Protein AF-F0XZ19-F1 (afdb_monomer_lite)

Sequence (431 aa):
MLSTTTALPTETSWGDTLKSYQAERGLASWDKLGEAHPPKDHRVTHYEKRSKFNPLLQRHYDPRRERSARNSAAEADGAKLAAALDKQPPFDIVTHEFRSGKTPAERAPSNKPPDSRTSWNIINHKAKDPRAPPRKSVVDARAESGLLPASWKRREFDIVSNKYISDHKGRTLRDRTEAKHSAQKLFWETHDFDPLLGRYYDAGKEADFAKQRAVLSSIAGQGSVARLPPAVQYCEGAAYDIVSHAVKDQAKLEVASGVGNRAIASKKGPSVEAELRDRSVKRDDRDKSRALARFAKTVDFCEREGGRHHGYDVLTHESHVGRLARPMATMRIKKPDGPWQQLSKSAAVVTADLGGRPLPATKRSATAKAAPRDLSGAQVPAPPTAPASSRTGNVPMRSKPSGRGVPAPTGAAAPAPRPSVPALKLPTSPA

pLDDT: mean 71.33, std 19.04, range [31.81, 97.31]

Organism: Aureococcus anophagefferens (NCBI:txid44056)

Secondary structure (DSSP, 8-state):
-----------SSHHHHHHHHHHHHHS-TTGGGT---PPP-----HHHHHTTEETTTTEESSHHHHHHHHHHHHHHHHHHHHHHHHHS-SB-TTT-PBPTT---------SSPP--SSSB-TTT--BSSTTSPP---HHHHHHHTT-SPPPGGG-SEETTTTEESS-HHHHHHHHHHHHHHHHHHHHHHH--EETTTTEESSHHHHHHHHHHHHHHHHHTTHHHHHHS-HHHHTSHHHHB-TTT--BS-HHHHHHHHHHHTHHHHH-SHHHHHHHHHHHHHHHHHHHHHHHHHHHHTSHHHHHHHTTTTSSB-TTT--BSSSTTPPPPPPPSSPPPPPHHHHHHHHHHHHHHTTS--PPP---------PPPPP-----PPPPPPPPP----------------PPPP-S--PPPPPPP-PPP--PPPPP-

Structure (mmCIF, N/CA/C/O backbone):
data_AF-F0XZ19-F1
#
_entry.id   AF-F0XZ19-F1
#
loop_
_atom_site.group_PDB
_atom_site.id
_atom_site.type_symbol
_atom_site.label_atom_id
_atom_site.label_alt_id
_atom_site.label_comp_id
_atom_site.label_asym_id
_atom_site.label_entity_id
_atom_site.label_seq_id
_atom_site.pdbx_PDB_ins_code
_atom_site.Cartn_x
_atom_site.Cartn_y
_atom_site.Cartn_z
_atom_site.occupancy
_atom_site.B_iso_or_equiv
_atom_site.auth_seq_id
_atom_site.auth_comp_id
_atom_site.auth_asym_id
_atom_site.auth_atom_id
_atom_site.pdbx_PDB_model_num
ATOM 1 N N . MET A 1 1 ? 13.065 25.518 48.089 1.00 37.09 1 MET A N 1
ATOM 2 C CA . MET A 1 1 ? 12.969 25.602 49.557 1.00 37.09 1 MET A CA 1
ATOM 3 C C . MET A 1 1 ? 11.500 25.464 49.898 1.00 37.09 1 MET A C 1
ATOM 5 O O . MET A 1 1 ? 10.728 26.330 49.518 1.00 37.09 1 MET A O 1
ATOM 9 N N . LEU A 1 2 ? 11.100 24.315 50.442 1.00 32.97 2 LEU A N 1
ATOM 10 C CA . LEU A 1 2 ? 9.721 24.066 50.854 1.00 32.97 2 LEU A CA 1
ATOM 11 C C . LEU A 1 2 ? 9.541 24.734 52.216 1.00 32.97 2 LEU A C 1
ATOM 13 O O . LEU A 1 2 ? 10.031 24.217 53.216 1.00 32.97 2 LEU A O 1
ATOM 17 N N . SER A 1 3 ? 8.899 25.899 52.243 1.00 36.09 3 SER A N 1
ATOM 18 C CA . SER A 1 3 ? 8.425 26.496 53.489 1.00 36.09 3 SER A CA 1
ATOM 19 C C . SER A 1 3 ? 7.251 25.662 53.990 1.00 36.09 3 SER A C 1
ATOM 21 O O . SER A 1 3 ? 6.096 25.942 53.687 1.00 36.09 3 SER A O 1
ATOM 23 N N . THR A 1 4 ? 7.537 24.590 54.724 1.00 39.62 4 THR A N 1
ATOM 24 C CA . THR A 1 4 ? 6.553 23.963 55.606 1.00 39.62 4 THR A CA 1
ATOM 25 C C . THR A 1 4 ? 6.346 24.904 56.783 1.00 39.62 4 THR A C 1
ATOM 27 O O . THR A 1 4 ? 6.995 24.777 57.820 1.00 39.62 4 THR A O 1
ATOM 30 N N . THR A 1 5 ? 5.483 25.900 56.596 1.00 44.53 5 THR A N 1
ATOM 31 C CA . THR A 1 5 ? 4.942 26.695 57.695 1.00 44.53 5 THR A CA 1
ATOM 32 C C . THR A 1 5 ? 3.984 25.795 58.464 1.00 44.53 5 THR A C 1
ATOM 34 O O . THR A 1 5 ? 2.778 25.802 58.243 1.00 44.53 5 THR A O 1
ATOM 37 N N . THR A 1 6 ? 4.526 24.979 59.363 1.00 48.53 6 THR A N 1
ATOM 38 C CA . THR A 1 6 ? 3.762 24.400 60.467 1.00 48.53 6 THR A CA 1
ATOM 39 C C . THR A 1 6 ? 3.541 25.538 61.464 1.00 48.53 6 THR A C 1
ATOM 41 O O . THR A 1 6 ? 4.254 25.660 62.457 1.00 48.53 6 THR A O 1
ATOM 44 N N . ALA A 1 7 ? 2.636 26.462 61.130 1.00 48.72 7 ALA A N 1
ATOM 45 C CA . ALA A 1 7 ? 2.199 27.478 62.074 1.00 48.72 7 ALA A CA 1
ATOM 46 C C . ALA A 1 7 ? 1.530 26.758 63.250 1.00 48.72 7 ALA A C 1
ATOM 48 O O . ALA A 1 7 ? 0.652 25.917 63.058 1.00 48.72 7 ALA A O 1
ATOM 49 N N . LEU A 1 8 ? 1.989 27.056 64.465 1.00 51.00 8 LEU A N 1
ATOM 50 C CA . LEU A 1 8 ? 1.303 26.662 65.692 1.00 51.00 8 LEU A CA 1
ATOM 51 C C . LEU A 1 8 ? -0.153 27.158 65.614 1.00 51.00 8 LEU A C 1
ATOM 53 O O . LEU A 1 8 ? -0.362 28.288 65.166 1.00 51.00 8 LEU A O 1
ATOM 57 N N . PRO A 1 9 ? -1.152 26.353 66.018 1.00 54.06 9 PRO A N 1
ATOM 58 C CA . PRO A 1 9 ? -2.547 26.753 65.913 1.00 54.06 9 PRO A CA 1
ATOM 59 C C . PRO A 1 9 ? -2.789 27.966 66.816 1.00 54.06 9 PRO A C 1
ATOM 61 O O . PRO A 1 9 ? -2.751 27.862 68.039 1.00 54.06 9 PRO A O 1
ATOM 64 N N . THR A 1 10 ? -3.030 29.127 66.210 1.00 59.84 10 THR A N 1
ATOM 65 C CA . THR A 1 10 ? -3.433 30.367 66.895 1.00 59.84 10 THR A CA 1
ATOM 66 C C . THR A 1 10 ? -4.918 30.369 67.270 1.00 59.84 10 THR A C 1
ATOM 68 O O . THR A 1 10 ? -5.455 31.400 67.667 1.00 59.84 10 THR A O 1
ATOM 71 N N . GLU A 1 11 ? -5.608 29.241 67.100 1.00 63.62 11 GLU A N 1
ATOM 72 C CA . GLU A 1 11 ? -7.050 29.133 67.291 1.00 63.62 11 GLU A CA 1
ATOM 73 C C . GLU A 1 11 ? -7.375 28.804 68.752 1.00 63.62 11 GLU A C 1
ATOM 75 O O . GLU A 1 11 ? -6.858 27.856 69.342 1.00 63.62 11 GLU A O 1
ATOM 80 N N . THR A 1 12 ? -8.228 29.632 69.348 1.00 71.12 12 THR A N 1
ATOM 81 C CA . THR A 1 12 ? -8.532 29.664 70.784 1.00 71.12 12 THR A CA 1
ATOM 82 C C . THR A 1 12 ? -9.442 28.531 71.258 1.00 71.12 12 THR A C 1
ATOM 84 O O . THR A 1 12 ? -9.560 28.323 72.465 1.00 71.12 12 THR A O 1
ATOM 87 N N . SER A 1 13 ? -10.075 27.773 70.355 1.00 82.56 13 SER A N 1
ATOM 88 C CA . SER A 1 13 ? -10.943 26.652 70.718 1.00 82.56 13 SER A CA 1
ATOM 89 C C . SER A 1 13 ? -10.781 25.449 69.790 1.00 82.56 13 SER A C 1
ATOM 91 O O . SER A 1 13 ? -10.567 25.577 68.587 1.00 82.56 13 SER A O 1
ATOM 93 N N . TRP A 1 14 ? -10.962 24.250 70.349 1.00 76.06 14 TRP A N 1
ATOM 94 C CA . TRP A 1 14 ? -10.952 22.997 69.585 1.00 76.06 14 TRP A CA 1
ATOM 95 C C . TRP A 1 14 ? -12.105 22.903 68.565 1.00 76.06 14 TRP A C 1
ATOM 97 O O . TRP A 1 14 ? -12.048 22.151 67.595 1.00 76.06 14 TRP A O 1
ATOM 107 N N . GLY A 1 15 ? -13.173 23.679 68.771 1.00 83.69 15 GLY A N 1
ATOM 108 C CA . GLY A 1 15 ? -14.264 23.778 67.805 1.00 83.69 15 GLY A CA 1
ATOM 109 C C . GLY A 1 15 ? -13.855 24.527 66.539 1.00 83.69 15 GLY A C 1
ATOM 110 O O . GLY A 1 15 ? -14.325 24.189 65.453 1.00 83.69 15 GLY A O 1
ATOM 111 N N . ASP A 1 16 ? -12.964 25.509 66.661 1.00 79.81 16 ASP A N 1
ATOM 112 C CA . ASP A 1 16 ? -12.478 26.278 65.517 1.00 79.81 16 ASP A CA 1
ATOM 113 C C . ASP A 1 16 ? -11.428 25.492 64.734 1.00 79.81 16 ASP A C 1
ATOM 115 O O . ASP A 1 16 ? -11.520 25.449 63.507 1.00 79.81 16 ASP A O 1
ATOM 119 N N . THR A 1 17 ? -10.592 24.705 65.424 1.00 77.69 17 THR A N 1
ATOM 120 C CA . THR A 1 17 ? -9.630 23.806 64.763 1.00 77.69 17 THR A CA 1
ATOM 121 C C . THR A 1 17 ? -10.309 22.728 63.921 1.00 77.69 17 THR A C 1
ATOM 123 O O . THR A 1 17 ? -9.812 22.347 62.863 1.00 77.69 17 THR A O 1
ATOM 126 N N . LEU A 1 18 ? -11.483 22.240 64.334 1.00 82.00 18 LEU A N 1
ATOM 127 C CA . LEU A 1 18 ? -12.272 21.320 63.512 1.00 82.00 18 LEU A CA 1
ATOM 128 C C . LEU A 1 18 ? -12.896 22.002 62.291 1.00 82.00 18 LEU A C 1
ATOM 130 O O . LEU A 1 18 ? -12.965 21.388 61.224 1.00 82.00 18 LEU A O 1
ATOM 134 N N . LYS A 1 19 ? -13.349 23.253 62.425 1.00 81.38 19 LYS A N 1
ATOM 135 C CA . LYS A 1 19 ? -13.932 24.011 61.308 1.00 81.38 19 LYS A CA 1
ATOM 136 C C . LYS A 1 19 ? -12.874 24.381 60.274 1.00 81.38 19 LYS A C 1
ATOM 138 O O . LYS A 1 19 ? -13.136 24.215 59.083 1.00 81.38 19 LYS A O 1
ATOM 143 N N . SER A 1 20 ? -11.690 24.816 60.705 1.00 78.31 20 SER A N 1
ATOM 144 C CA . SER A 1 20 ? -10.555 25.088 59.817 1.00 78.31 20 SER A CA 1
ATOM 145 C C . SER A 1 20 ? -10.093 23.805 59.125 1.00 78.31 20 SER A C 1
ATOM 147 O O . SER A 1 20 ? -9.991 23.778 57.899 1.00 78.31 20 SER A O 1
ATOM 149 N N . TYR A 1 21 ? -9.997 22.688 59.853 1.00 77.56 21 TYR A N 1
ATOM 150 C CA . TYR A 1 21 ? -9.690 21.380 59.266 1.00 77.56 21 TYR A CA 1
ATOM 151 C C . TYR A 1 21 ? -10.727 20.922 58.222 1.00 77.56 21 TYR A C 1
ATOM 153 O O . TYR A 1 21 ? -10.384 20.362 57.175 1.00 77.56 21 TYR A O 1
ATOM 161 N N . GLN A 1 22 ? -12.016 21.164 58.475 1.00 81.06 22 GLN A N 1
ATOM 162 C CA . GLN A 1 22 ? -13.086 20.819 57.539 1.00 81.06 22 GLN A CA 1
ATOM 163 C C . GLN A 1 22 ? -13.081 21.733 56.301 1.00 81.06 22 GLN A C 1
ATOM 165 O O . GLN A 1 22 ? -13.283 21.244 55.186 1.00 81.06 22 GLN A O 1
ATOM 170 N N . ALA A 1 23 ? -12.774 23.023 56.473 1.00 77.31 23 ALA A N 1
ATOM 171 C CA . ALA A 1 23 ? -12.596 23.980 55.383 1.00 77.31 23 ALA A CA 1
ATOM 172 C C . ALA A 1 23 ? -11.376 23.635 54.506 1.00 77.31 23 ALA A C 1
ATOM 174 O O . ALA A 1 23 ? -11.486 23.597 53.279 1.00 77.31 23 ALA A O 1
ATOM 175 N N . GLU A 1 24 ? -10.246 23.258 55.109 1.00 74.25 24 GLU A N 1
ATOM 176 C CA . GLU A 1 24 ? -9.041 22.809 54.399 1.00 74.25 24 GLU A CA 1
ATOM 177 C C . GLU A 1 24 ? -9.264 21.523 53.591 1.00 74.25 24 GLU A C 1
ATOM 179 O O . GLU A 1 24 ? -8.649 21.312 52.537 1.00 74.25 24 GLU A O 1
ATOM 184 N N . ARG A 1 25 ? -10.162 20.642 54.046 1.00 76.88 25 ARG A N 1
ATOM 185 C CA . ARG A 1 25 ? -10.558 19.448 53.285 1.00 76.88 25 ARG A CA 1
ATOM 186 C C . ARG A 1 25 ? -11.463 19.761 52.094 1.00 76.88 25 ARG A C 1
ATOM 188 O O . ARG A 1 25 ? -11.447 18.987 51.139 1.00 76.88 25 ARG A O 1
ATOM 195 N 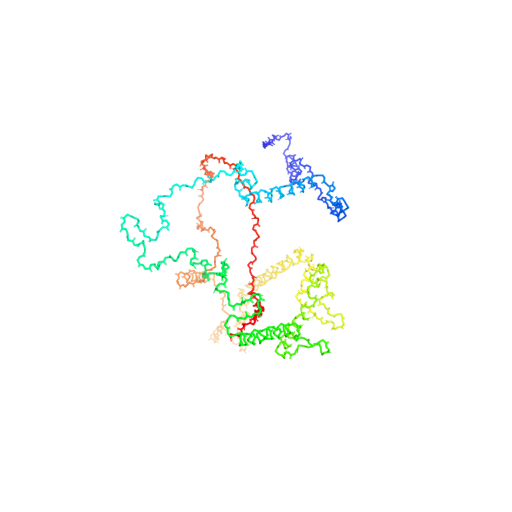N . GLY A 1 26 ? -12.221 20.857 52.146 1.00 71.81 26 GLY A N 1
ATOM 196 C CA . GLY A 1 26 ? -13.119 21.296 51.074 1.00 71.81 26 GLY A CA 1
ATOM 197 C C . GLY A 1 26 ? -12.427 22.032 49.922 1.00 71.81 26 GLY A C 1
ATOM 198 O O . GLY A 1 26 ? -12.965 22.066 48.817 1.00 71.81 26 GLY A O 1
ATOM 199 N N . LEU A 1 27 ? -11.233 22.589 50.148 1.00 70.06 27 LEU A N 1
ATOM 200 C CA . LEU A 1 27 ? -10.476 23.326 49.132 1.00 70.06 27 LEU A CA 1
ATOM 201 C C . LEU A 1 27 ? -9.845 22.387 48.090 1.00 70.06 27 LEU A C 1
ATOM 203 O O . LEU A 1 27 ? -9.229 21.368 48.424 1.00 70.06 27 LEU A O 1
ATOM 207 N N . ALA A 1 28 ? -9.970 22.747 46.810 1.00 64.56 28 ALA A N 1
ATOM 208 C CA . ALA A 1 28 ? -9.339 22.026 45.708 1.00 64.56 28 ALA A CA 1
ATOM 209 C C . ALA A 1 28 ? -7.803 22.134 45.789 1.00 64.56 28 ALA A C 1
ATOM 211 O O . ALA A 1 28 ? -7.259 23.114 46.290 1.00 64.56 28 ALA A O 1
ATOM 212 N N . SER A 1 29 ? -7.078 21.128 45.294 1.00 65.12 29 SER A N 1
ATOM 213 C CA . SER A 1 29 ? -5.625 20.984 45.504 1.00 65.12 29 SER A CA 1
ATOM 214 C C . SER A 1 29 ? -4.762 22.161 45.026 1.00 65.12 29 SER A C 1
ATOM 216 O O . SER A 1 29 ? -3.654 22.316 45.521 1.00 65.12 29 SER A O 1
ATOM 218 N N . TRP A 1 30 ? -5.253 22.976 44.091 1.00 62.88 30 TRP A N 1
ATOM 219 C CA . TRP A 1 30 ? -4.561 24.159 43.555 1.00 62.88 30 TRP A CA 1
ATOM 220 C C . TRP A 1 30 ? -4.741 25.420 44.416 1.00 62.88 30 TRP A C 1
ATOM 222 O O . TRP A 1 30 ? -3.821 26.227 44.478 1.00 62.88 30 TRP A O 1
ATOM 232 N N . ASP A 1 31 ? -5.846 25.551 45.162 1.00 61.56 31 ASP A N 1
ATOM 233 C CA . ASP A 1 31 ? -6.017 26.652 46.132 1.00 61.56 31 ASP A CA 1
ATOM 234 C C . ASP A 1 31 ? -5.066 26.507 47.327 1.00 61.56 31 ASP A C 1
ATOM 236 O O . ASP A 1 31 ? -4.618 27.493 47.906 1.00 61.56 31 ASP A O 1
ATOM 240 N N . LYS A 1 32 ? -4.699 25.266 47.675 1.00 63.53 32 LYS A N 1
ATOM 241 C CA . LYS A 1 32 ? -3.825 24.958 48.820 1.00 63.53 32 LYS A CA 1
ATOM 242 C C . LYS A 1 32 ? -2.394 25.480 48.671 1.00 63.53 32 LYS A C 1
ATOM 244 O O . LYS A 1 32 ? -1.704 25.608 49.675 1.00 63.53 32 LYS A O 1
ATOM 249 N N . LEU A 1 33 ? -1.941 25.752 47.445 1.00 62.91 33 LEU A N 1
ATOM 250 C CA . LEU A 1 33 ? -0.596 26.271 47.168 1.00 62.91 33 LEU A CA 1
ATOM 251 C C . LEU A 1 33 ? -0.563 27.785 46.900 1.00 62.91 33 LEU A C 1
ATOM 253 O O . LEU A 1 33 ? 0.513 28.321 46.641 1.00 62.91 33 LEU A O 1
ATOM 257 N N . GLY A 1 34 ? -1.705 28.485 46.944 1.00 59.97 34 GLY A N 1
ATOM 258 C CA . GLY A 1 34 ? -1.776 29.889 46.516 1.00 59.97 34 GLY A CA 1
ATOM 259 C C . GLY A 1 34 ? -1.425 30.084 45.034 1.00 59.97 34 GLY A C 1
ATOM 260 O O . GLY A 1 34 ? -1.094 31.192 44.610 1.00 59.97 34 GLY A O 1
ATOM 261 N N . GLU A 1 35 ? -1.463 29.010 44.241 1.00 58.97 35 GLU A N 1
ATOM 262 C CA . GLU A 1 35 ? -1.181 29.046 42.813 1.00 58.97 35 GLU A CA 1
ATOM 263 C C . GLU A 1 35 ? -2.435 29.517 42.070 1.00 58.97 35 GLU A C 1
ATOM 265 O O . GLU A 1 35 ? -3.518 28.947 42.207 1.00 58.97 35 GLU A O 1
ATOM 270 N N . ALA A 1 36 ? -2.290 30.587 41.281 1.00 60.78 36 ALA A N 1
ATOM 271 C CA . ALA A 1 36 ? -3.358 31.098 40.429 1.00 60.78 36 ALA A CA 1
ATOM 272 C C . ALA A 1 36 ? -3.948 29.967 39.571 1.00 60.78 36 ALA A C 1
ATOM 274 O O . ALA A 1 36 ? -3.209 29.100 39.099 1.00 60.78 36 ALA A O 1
ATOM 275 N N . HIS A 1 37 ? -5.272 29.996 39.356 1.00 60.94 37 HIS A N 1
ATOM 276 C CA . HIS A 1 37 ? -5.981 28.998 38.551 1.00 60.94 37 HIS A CA 1
ATOM 277 C C . HIS A 1 37 ? -5.181 28.624 37.295 1.00 60.94 37 HIS A C 1
ATOM 279 O O . HIS A 1 37 ? -4.724 29.534 36.590 1.00 60.94 37 HIS A O 1
ATOM 285 N N . PRO A 1 38 ? -5.040 27.322 36.968 1.00 60.31 38 PRO A N 1
ATOM 286 C CA . PRO A 1 38 ? -4.383 26.931 35.732 1.00 60.31 38 PRO A CA 1
ATOM 287 C C . PRO A 1 38 ? -5.084 27.666 34.583 1.00 60.31 38 PRO A C 1
ATOM 289 O O . PRO A 1 38 ? -6.322 27.653 34.529 1.00 60.31 38 PRO A O 1
ATOM 292 N N . PRO A 1 39 ? -4.335 28.374 33.715 1.00 62.41 39 PRO A N 1
ATOM 293 C CA . PRO A 1 39 ? -4.933 29.191 32.674 1.00 62.41 39 PRO A CA 1
ATOM 294 C C . PRO A 1 39 ? -5.891 28.313 31.875 1.00 62.41 39 PRO A C 1
ATOM 296 O O . PRO A 1 39 ? -5.499 27.245 31.406 1.00 62.41 39 PRO A O 1
ATOM 299 N N . LYS A 1 40 ? -7.161 28.737 31.777 1.00 61.53 40 LYS A N 1
ATOM 300 C CA . LYS A 1 40 ? -8.179 28.039 30.979 1.00 61.53 40 LYS A CA 1
ATOM 301 C C . LYS A 1 40 ? -7.557 27.728 29.625 1.00 61.53 40 LYS A C 1
ATOM 303 O O . LYS A 1 40 ? -7.123 28.664 28.955 1.00 61.53 40 LYS A O 1
ATOM 308 N N . ASP A 1 41 ? -7.508 26.447 29.256 1.00 56.34 41 ASP A N 1
ATOM 309 C CA . ASP A 1 41 ? -6.956 25.984 27.982 1.00 56.34 41 ASP A CA 1
ATOM 310 C C . ASP A 1 41 ? -7.474 26.880 26.856 1.00 56.34 41 ASP A C 1
ATOM 312 O O . ASP A 1 41 ? -8.649 26.822 26.473 1.00 56.34 41 ASP A O 1
ATOM 316 N N . HIS A 1 42 ? -6.605 27.758 26.357 1.00 61.47 42 HIS A N 1
ATOM 317 C CA . HIS A 1 42 ? -6.959 28.666 25.286 1.00 61.47 42 HIS A CA 1
ATOM 318 C C . HIS A 1 42 ? -7.178 27.815 24.037 1.00 61.47 42 HIS A C 1
ATOM 320 O O . HIS A 1 42 ? -6.239 27.322 23.405 1.00 61.47 42 HIS A O 1
ATOM 326 N N . ARG A 1 43 ? -8.451 27.569 23.715 1.00 59.38 43 ARG A N 1
ATOM 327 C CA . ARG A 1 43 ? -8.848 26.829 22.520 1.00 59.38 43 ARG A CA 1
ATOM 328 C C . ARG A 1 43 ? -8.530 27.682 21.300 1.00 59.38 43 ARG A C 1
ATOM 330 O O . ARG A 1 43 ? -9.354 28.477 20.865 1.00 59.38 43 ARG A O 1
ATOM 337 N N . VAL A 1 44 ? -7.333 27.473 20.755 1.00 58.62 44 VAL A N 1
ATOM 338 C CA . VAL A 1 44 ? -6.876 28.095 19.510 1.00 58.62 44 VAL A CA 1
ATOM 339 C C . VAL A 1 44 ? -7.878 27.776 18.405 1.00 58.62 44 VAL A C 1
ATOM 341 O O . VAL A 1 44 ? -8.067 26.609 18.030 1.00 58.62 44 VAL A O 1
ATOM 344 N N . THR A 1 45 ? -8.516 28.815 17.883 1.00 63.53 45 THR A N 1
ATOM 345 C CA . THR A 1 45 ? -9.542 28.687 16.848 1.00 63.53 45 THR A CA 1
ATOM 346 C C . THR A 1 45 ? -8.914 28.280 15.509 1.00 63.53 45 THR A C 1
ATOM 348 O O . THR A 1 45 ? -7.721 28.464 15.253 1.00 63.53 45 THR A O 1
ATOM 351 N N . HIS A 1 46 ? -9.703 27.678 14.614 1.00 59.69 46 HIS A N 1
ATOM 352 C CA . HIS A 1 46 ? -9.220 27.237 13.297 1.00 59.69 46 HIS A CA 1
ATOM 353 C C . HIS A 1 46 ? -8.681 28.405 12.439 1.00 59.69 46 HIS A C 1
ATOM 355 O O . HIS A 1 46 ? -7.744 28.213 11.661 1.00 59.69 46 HIS A O 1
ATOM 361 N N . TYR A 1 47 ? -9.203 29.620 12.636 1.00 58.47 47 TYR A N 1
ATOM 362 C CA . TYR A 1 47 ? -8.737 30.837 11.964 1.00 58.47 47 TYR A CA 1
ATOM 363 C C . TYR A 1 47 ? -7.335 31.271 12.421 1.00 58.47 47 TYR A C 1
ATOM 365 O O . TYR A 1 47 ? -6.472 31.524 11.579 1.00 58.47 47 TYR A O 1
ATOM 373 N N . GLU A 1 48 ? -7.043 31.227 13.724 1.00 62.56 48 GLU A N 1
ATOM 374 C CA . GLU A 1 48 ? -5.701 31.523 14.259 1.00 62.56 48 GLU A CA 1
ATOM 375 C C . GLU A 1 48 ? -4.632 30.538 13.773 1.00 62.56 48 GLU A C 1
ATOM 377 O O . GLU A 1 48 ? -3.452 30.877 13.703 1.00 62.56 48 GLU A O 1
ATOM 382 N N . LYS A 1 49 ? -5.013 29.307 13.405 1.00 63.72 49 LYS A N 1
ATOM 383 C CA . LYS A 1 49 ? -4.079 28.329 12.820 1.00 63.72 49 LYS A CA 1
ATOM 384 C C . LYS A 1 49 ? -3.729 28.646 11.365 1.00 63.72 49 LYS A C 1
ATOM 386 O O . LYS A 1 49 ? -2.596 28.383 10.966 1.00 63.72 49 LYS A O 1
ATOM 391 N N . ARG A 1 50 ? -4.663 29.213 10.590 1.00 60.41 50 ARG A N 1
ATOM 392 C CA . ARG A 1 50 ? -4.459 29.560 9.170 1.00 60.41 50 ARG A CA 1
ATOM 393 C C . ARG A 1 50 ? -3.648 30.845 8.974 1.00 60.41 50 ARG A C 1
ATOM 395 O O . ARG A 1 50 ? -2.936 30.949 7.986 1.00 60.41 50 ARG A O 1
ATOM 402 N N . SER A 1 51 ? -3.669 31.767 9.937 1.00 61.59 51 SER A N 1
ATOM 403 C CA . SER A 1 51 ? -2.988 33.070 9.838 1.00 61.59 51 SER A CA 1
ATOM 404 C C . SER A 1 51 ? -1.500 33.071 10.245 1.00 61.59 51 SER A C 1
ATOM 406 O O . SER A 1 51 ? -0.928 34.130 10.477 1.00 61.59 51 SER A O 1
ATOM 408 N N . LYS A 1 52 ? -0.840 31.911 10.375 1.00 79.88 52 LYS A N 1
ATOM 409 C CA . LYS A 1 52 ? 0.545 31.825 10.905 1.00 79.88 52 LYS A CA 1
ATOM 410 C C . LYS A 1 52 ? 1.643 31.915 9.844 1.00 79.88 52 LYS A C 1
ATOM 412 O O . LYS A 1 52 ? 2.828 31.975 10.182 1.00 79.88 52 LYS A O 1
ATOM 417 N N . PHE A 1 53 ? 1.275 31.875 8.570 1.00 84.81 53 PHE A N 1
ATOM 418 C CA . PHE A 1 53 ? 2.206 31.920 7.450 1.00 84.81 53 PHE A CA 1
ATOM 419 C C . PHE A 1 53 ? 1.644 32.828 6.364 1.00 84.81 53 PHE A C 1
ATOM 421 O O . PHE A 1 53 ? 0.492 32.672 5.967 1.00 84.81 53 PHE A O 1
ATOM 428 N N . ASN A 1 54 ? 2.455 33.780 5.915 1.00 84.25 54 ASN A N 1
ATOM 429 C CA . ASN A 1 54 ? 2.122 34.677 4.827 1.00 84.25 54 ASN A CA 1
ATOM 430 C C . ASN A 1 54 ? 2.594 34.040 3.510 1.00 84.25 54 ASN A C 1
ATOM 432 O O . ASN A 1 54 ? 3.805 33.994 3.282 1.00 84.25 54 ASN A O 1
ATOM 436 N N . PRO A 1 55 ? 1.688 33.556 2.641 1.00 81.56 55 PRO A N 1
ATOM 437 C CA . PRO A 1 55 ? 2.078 32.901 1.395 1.00 81.56 55 PRO A CA 1
ATOM 438 C C . PRO A 1 55 ? 2.672 33.872 0.367 1.00 81.56 55 PRO A C 1
ATOM 440 O O . PRO A 1 55 ? 3.481 33.448 -0.449 1.00 81.56 55 PRO A O 1
ATOM 443 N N . LEU A 1 56 ? 2.316 35.162 0.422 1.00 82.69 56 LEU A N 1
ATOM 444 C CA . LEU A 1 56 ? 2.829 36.174 -0.508 1.00 82.69 56 LEU A CA 1
ATOM 445 C C . LEU A 1 56 ? 4.276 36.544 -0.188 1.00 82.69 56 LEU A C 1
ATOM 447 O O . LEU A 1 56 ? 5.108 36.637 -1.081 1.00 82.69 56 LEU A O 1
ATOM 451 N N . LEU A 1 57 ? 4.582 36.727 1.098 1.00 84.62 57 LEU A N 1
ATOM 452 C CA . LEU A 1 57 ? 5.941 37.040 1.547 1.00 84.62 57 LEU A CA 1
ATOM 453 C C . LEU A 1 57 ? 6.785 35.789 1.810 1.00 84.62 57 LEU A C 1
ATOM 455 O O . LEU A 1 57 ? 7.977 35.926 2.056 1.00 84.62 57 LEU A O 1
ATOM 459 N N . GLN A 1 58 ? 6.173 34.600 1.800 1.00 88.12 58 GLN A N 1
ATOM 460 C CA . GLN A 1 58 ? 6.769 33.319 2.200 1.00 88.12 58 GLN A CA 1
ATOM 461 C C . GLN A 1 58 ? 7.428 33.353 3.591 1.00 88.12 58 GLN A C 1
ATOM 463 O O . GLN A 1 58 ? 8.473 32.749 3.821 1.00 88.12 58 GLN A O 1
ATOM 468 N N . ARG A 1 59 ? 6.820 34.077 4.538 1.00 89.25 59 ARG A N 1
ATOM 469 C CA . ARG A 1 59 ? 7.361 34.279 5.895 1.00 89.25 59 ARG A CA 1
ATOM 470 C C . ARG A 1 59 ? 6.322 33.971 6.955 1.00 89.25 59 ARG A C 1
ATOM 472 O O . ARG A 1 59 ? 5.125 34.186 6.756 1.00 89.25 59 ARG A O 1
ATOM 479 N N . HIS A 1 60 ? 6.773 33.497 8.110 1.00 90.44 60 HIS A N 1
ATOM 480 C CA . HIS A 1 60 ? 5.901 33.392 9.274 1.00 90.44 60 HIS A CA 1
ATOM 481 C C . HIS A 1 60 ? 5.639 34.779 9.871 1.00 90.44 60 HIS A C 1
ATOM 483 O O . HIS A 1 60 ? 6.565 35.572 10.028 1.00 90.44 60 HIS A O 1
ATOM 489 N N . TYR A 1 61 ? 4.385 35.060 10.238 1.00 84.88 61 TYR A N 1
ATOM 490 C CA . TYR A 1 61 ? 4.043 36.292 10.963 1.00 84.88 61 TYR A CA 1
ATOM 491 C C . TYR A 1 61 ? 4.673 36.313 12.365 1.00 84.88 61 TYR A C 1
ATOM 493 O O . TYR A 1 61 ? 5.046 37.372 12.862 1.00 84.88 61 TYR A O 1
ATOM 501 N N . ASP A 1 62 ? 4.859 35.135 12.972 1.00 87.56 62 ASP A N 1
ATOM 502 C CA . ASP A 1 62 ? 5.550 34.987 14.252 1.00 87.56 62 ASP A CA 1
ATOM 503 C C . ASP A 1 62 ? 7.075 35.150 14.079 1.00 87.56 62 ASP A C 1
ATOM 505 O O . ASP A 1 62 ? 7.729 34.269 13.502 1.00 87.56 62 ASP A O 1
ATOM 509 N N . PRO A 1 63 ? 7.704 36.195 14.656 1.00 88.12 63 PRO A N 1
ATOM 510 C CA . PRO A 1 63 ? 9.120 36.488 14.427 1.00 88.12 63 PRO A CA 1
ATOM 511 C C . PRO A 1 63 ? 10.050 35.421 15.016 1.00 88.12 63 PRO A C 1
ATOM 513 O O . PRO A 1 63 ? 11.127 35.162 14.480 1.00 88.12 63 PRO A O 1
ATOM 516 N N . ARG A 1 64 ? 9.644 34.765 16.111 1.00 89.56 64 ARG A N 1
ATOM 517 C CA . ARG A 1 64 ? 10.416 33.670 16.725 1.00 89.56 64 ARG A CA 1
ATOM 518 C C . ARG A 1 64 ? 10.459 32.439 15.823 1.00 89.56 64 ARG A C 1
ATOM 520 O O . ARG A 1 64 ? 11.513 31.828 15.662 1.00 89.56 64 ARG A O 1
ATOM 527 N N . ARG A 1 65 ? 9.321 32.102 15.213 1.00 86.94 65 ARG A N 1
ATOM 528 C CA . ARG A 1 65 ? 9.200 30.961 14.305 1.00 86.94 65 ARG A CA 1
ATOM 529 C C . ARG A 1 65 ? 9.951 31.213 13.002 1.00 86.94 65 ARG A C 1
ATOM 531 O O . ARG A 1 65 ? 10.664 30.330 12.543 1.00 86.94 65 ARG A O 1
ATOM 538 N N . GLU A 1 66 ? 9.857 32.429 12.472 1.00 92.62 66 GLU A N 1
ATOM 539 C CA . GLU A 1 66 ? 10.617 32.867 11.299 1.00 92.62 66 GLU A CA 1
ATOM 540 C C . GLU A 1 66 ? 12.133 32.789 11.535 1.00 92.62 66 GLU A C 1
ATOM 542 O O . GLU A 1 66 ? 12.858 32.248 10.704 1.00 92.62 66 GLU A O 1
ATOM 547 N N . ARG A 1 67 ? 12.627 33.267 12.688 1.00 92.06 67 ARG A N 1
ATOM 548 C CA . ARG A 1 67 ? 14.052 33.141 13.049 1.00 92.06 67 ARG A CA 1
ATOM 549 C C . ARG A 1 67 ? 14.490 31.681 13.134 1.00 92.06 67 ARG A C 1
ATOM 551 O O . ARG A 1 67 ? 15.529 31.334 12.589 1.00 92.06 67 ARG A O 1
ATOM 558 N N . SER A 1 68 ? 13.692 30.822 13.768 1.00 92.06 68 SER A N 1
ATOM 559 C CA . SER A 1 68 ? 14.003 29.391 13.854 1.00 92.06 68 SER A CA 1
ATOM 560 C C . SER A 1 68 ? 14.039 28.723 12.476 1.00 92.06 68 SER A C 1
ATOM 562 O O . SER A 1 68 ? 14.956 27.949 12.215 1.00 92.06 68 SER A O 1
ATOM 564 N N . ALA A 1 69 ? 13.085 29.036 11.594 1.00 90.06 69 ALA A N 1
ATOM 565 C CA . ALA A 1 69 ? 13.053 28.507 10.233 1.00 90.06 69 ALA A CA 1
ATOM 566 C C . ALA A 1 69 ? 14.279 28.964 9.425 1.00 90.06 69 ALA A C 1
ATOM 568 O O . ALA A 1 69 ? 14.950 28.138 8.807 1.00 90.06 69 ALA A O 1
ATOM 569 N N . ARG A 1 70 ? 14.637 30.253 9.504 1.00 91.44 70 ARG A N 1
ATOM 570 C CA . ARG A 1 70 ? 15.839 30.803 8.856 1.00 91.44 70 ARG A CA 1
ATOM 571 C C . ARG A 1 70 ? 17.125 30.156 9.348 1.00 91.44 70 ARG A C 1
ATOM 573 O O . ARG A 1 70 ? 17.952 29.783 8.525 1.00 91.44 70 ARG A O 1
ATOM 580 N N . ASN A 1 71 ? 17.271 29.981 10.659 1.00 93.62 71 ASN A N 1
ATOM 581 C CA . ASN A 1 71 ? 18.447 29.326 11.227 1.00 93.62 71 ASN A CA 1
ATOM 582 C C . ASN A 1 71 ? 18.550 27.876 10.741 1.00 93.62 71 ASN A C 1
ATOM 584 O O . ASN A 1 71 ? 19.611 27.467 10.290 1.00 93.62 71 ASN A O 1
ATOM 588 N N . SER A 1 72 ? 17.438 27.132 10.727 1.00 92.06 72 SER A N 1
ATOM 589 C CA . SER A 1 72 ? 17.438 25.748 10.232 1.00 92.06 72 SER A CA 1
ATOM 590 C C . SER A 1 72 ? 17.777 25.638 8.741 1.00 92.06 72 SER A C 1
ATOM 592 O O . SER A 1 72 ? 18.466 24.705 8.334 1.00 92.06 72 SER A O 1
ATOM 594 N N . ALA A 1 73 ? 17.337 26.601 7.925 1.00 90.12 73 ALA A N 1
ATOM 595 C CA . ALA A 1 73 ? 17.683 26.655 6.509 1.00 90.12 73 ALA A CA 1
ATOM 596 C C . ALA A 1 73 ? 19.175 26.972 6.314 1.00 90.12 73 ALA A C 1
ATOM 598 O O . ALA A 1 73 ? 19.853 26.273 5.566 1.00 90.12 73 ALA A O 1
ATOM 599 N N . ALA A 1 74 ? 19.703 27.954 7.052 1.00 92.75 74 ALA A N 1
ATOM 600 C CA . ALA A 1 74 ? 21.120 28.308 7.021 1.00 92.75 74 ALA A CA 1
ATOM 601 C C . ALA A 1 74 ? 22.022 27.149 7.482 1.00 92.75 74 ALA A C 1
ATOM 603 O O . ALA A 1 74 ? 23.056 26.891 6.870 1.00 92.75 74 ALA A O 1
ATOM 604 N N . GLU A 1 75 ? 21.617 26.411 8.518 1.00 93.50 75 GLU A N 1
ATOM 605 C CA . GLU A 1 75 ? 22.313 25.203 8.974 1.00 93.50 75 GLU A CA 1
ATOM 606 C C . GLU A 1 75 ? 22.297 24.100 7.908 1.00 93.50 75 GLU A C 1
ATOM 608 O O . GLU A 1 75 ? 23.330 23.482 7.643 1.00 93.50 75 GLU A O 1
ATOM 613 N N . ALA A 1 76 ? 21.150 23.866 7.262 1.00 91.25 76 ALA A N 1
ATOM 614 C CA . ALA A 1 76 ? 21.029 22.866 6.205 1.00 91.25 76 ALA A CA 1
ATOM 615 C C . ALA A 1 76 ? 21.895 23.208 4.984 1.00 91.25 76 ALA A C 1
ATOM 617 O O . ALA A 1 76 ? 22.533 22.323 4.411 1.00 91.25 76 ALA A O 1
ATOM 618 N N . ASP A 1 77 ? 21.948 24.479 4.593 1.00 90.75 77 ASP A N 1
ATOM 619 C CA . ASP A 1 77 ? 22.773 24.925 3.472 1.00 90.75 77 ASP A CA 1
ATOM 620 C C . ASP A 1 77 ? 24.264 24.926 3.829 1.00 90.75 77 ASP A C 1
ATOM 622 O O . ASP A 1 77 ? 25.081 24.462 3.030 1.00 90.75 77 ASP A O 1
ATOM 626 N N . GLY A 1 78 ? 24.621 25.309 5.059 1.00 93.38 78 GLY A N 1
ATOM 627 C CA . GLY A 1 78 ? 25.979 25.165 5.585 1.00 93.38 78 GLY A CA 1
ATOM 628 C C . GLY A 1 78 ? 26.452 23.708 5.596 1.00 93.38 78 GLY A C 1
ATOM 629 O O . GLY A 1 78 ? 27.572 23.419 5.177 1.00 93.38 78 GLY A O 1
ATOM 630 N N . ALA A 1 79 ? 25.584 22.767 5.980 1.00 90.38 79 ALA A N 1
ATOM 631 C CA . ALA A 1 79 ? 25.893 21.339 5.957 1.00 90.38 79 ALA A CA 1
ATOM 632 C C . ALA A 1 79 ? 26.097 20.800 4.530 1.00 90.38 79 ALA A C 1
ATOM 634 O O . ALA A 1 79 ? 27.023 20.022 4.293 1.00 90.38 79 ALA A O 1
ATOM 635 N N . LYS A 1 80 ? 25.276 21.228 3.559 1.00 89.88 80 LYS A N 1
ATOM 636 C CA . LYS A 1 80 ? 25.473 20.873 2.140 1.00 89.88 80 LYS A CA 1
ATOM 637 C C . LYS A 1 80 ? 26.798 21.416 1.610 1.00 89.88 80 LYS A C 1
ATOM 639 O O . LYS A 1 80 ? 27.494 20.701 0.890 1.00 89.88 80 LYS A O 1
ATOM 644 N N . LEU A 1 81 ? 27.149 22.650 1.974 1.00 89.12 81 LEU A N 1
ATOM 645 C CA . LEU A 1 81 ? 28.396 23.288 1.563 1.00 89.12 81 LEU A CA 1
ATOM 646 C C . LEU A 1 81 ? 29.604 22.566 2.173 1.00 89.12 81 LEU A C 1
ATOM 648 O O . LEU A 1 81 ? 30.531 22.229 1.442 1.00 89.12 81 LEU A O 1
ATOM 652 N N . ALA A 1 82 ? 29.563 22.231 3.465 1.00 85.06 82 ALA A N 1
ATOM 653 C CA . ALA A 1 82 ? 30.605 21.440 4.122 1.00 85.06 82 ALA A CA 1
ATOM 654 C C . ALA A 1 82 ? 30.783 20.060 3.461 1.00 85.06 82 ALA A C 1
ATOM 656 O O . ALA A 1 82 ? 31.898 19.677 3.115 1.00 85.06 82 ALA A O 1
ATOM 657 N N . ALA A 1 83 ? 29.685 19.353 3.173 1.00 85.69 83 ALA A N 1
ATOM 658 C CA . ALA A 1 83 ? 29.736 18.062 2.488 1.00 85.69 83 ALA A CA 1
ATOM 659 C C . ALA A 1 83 ? 30.269 18.163 1.045 1.00 85.69 83 ALA A C 1
ATOM 661 O O . ALA A 1 83 ? 30.914 17.236 0.549 1.00 85.69 83 ALA A O 1
ATOM 662 N N . ALA A 1 84 ? 29.993 19.269 0.349 1.00 83.62 84 ALA A N 1
ATOM 663 C CA . ALA A 1 84 ? 30.556 19.538 -0.969 1.00 83.62 84 ALA A CA 1
ATOM 664 C C . ALA A 1 84 ? 32.059 19.839 -0.881 1.00 83.62 84 ALA A C 1
ATOM 666 O O . ALA A 1 84 ? 32.829 19.296 -1.674 1.00 83.62 84 ALA A O 1
ATOM 667 N N . LEU A 1 85 ? 32.482 20.633 0.109 1.00 80.75 85 LEU A N 1
ATOM 668 C CA . LEU A 1 85 ? 33.891 20.912 0.377 1.00 80.75 85 LEU A CA 1
ATOM 669 C C . LEU A 1 85 ? 34.658 19.636 0.708 1.00 80.75 85 LEU A C 1
ATOM 671 O O . LEU A 1 85 ? 35.741 19.445 0.163 1.00 80.75 85 LEU A O 1
ATOM 675 N N . ASP A 1 86 ? 34.104 18.724 1.508 1.00 78.44 86 ASP A N 1
ATOM 676 C CA . ASP A 1 86 ? 34.741 17.447 1.854 1.00 78.44 86 ASP A CA 1
ATOM 677 C C . ASP A 1 86 ? 35.047 16.580 0.628 1.00 78.44 86 ASP A C 1
ATOM 679 O O . ASP A 1 86 ? 36.120 15.977 0.559 1.00 78.44 86 ASP A O 1
ATOM 683 N N . LYS A 1 87 ? 34.166 16.589 -0.379 1.00 81.25 87 LYS A N 1
ATOM 684 C CA . LYS A 1 87 ? 34.336 15.835 -1.632 1.00 81.25 87 LYS A CA 1
ATOM 685 C C . LYS A 1 87 ? 35.345 16.452 -2.604 1.00 81.25 87 LYS A C 1
ATOM 687 O O . LYS A 1 87 ? 35.750 15.774 -3.545 1.00 81.25 87 LYS A O 1
ATOM 692 N N . GLN A 1 88 ? 35.744 17.710 -2.413 1.00 78.62 88 GLN A N 1
ATOM 693 C CA . GLN A 1 88 ? 36.753 18.344 -3.263 1.00 78.62 88 GLN A CA 1
ATOM 694 C C . GLN A 1 88 ? 38.175 17.852 -2.935 1.00 78.62 88 GLN A C 1
ATOM 696 O O . GLN A 1 88 ? 38.464 17.540 -1.771 1.00 78.62 88 GLN A O 1
ATOM 701 N N . PRO A 1 89 ? 39.075 17.796 -3.938 1.00 78.06 89 PRO A N 1
ATOM 702 C CA . PRO A 1 89 ? 40.479 17.453 -3.725 1.00 78.06 89 PRO A CA 1
ATOM 703 C C . PRO A 1 89 ? 41.152 18.406 -2.713 1.00 78.06 89 PRO A C 1
ATOM 705 O O . PRO A 1 89 ? 40.706 19.541 -2.543 1.00 78.06 89 PRO A O 1
ATOM 708 N N . PRO A 1 90 ? 42.207 17.957 -2.004 1.00 78.06 90 PRO A N 1
ATOM 709 C CA . PRO A 1 90 ? 42.854 18.734 -0.938 1.00 78.06 90 PRO A CA 1
ATOM 710 C C . PRO A 1 90 ? 43.684 19.925 -1.444 1.00 78.06 90 PRO A C 1
ATOM 712 O O . PRO A 1 90 ? 44.137 20.739 -0.643 1.00 78.06 90 PRO A O 1
ATOM 715 N N . PHE A 1 91 ? 43.881 20.034 -2.755 1.00 81.88 91 PHE A N 1
ATOM 716 C CA . PHE A 1 91 ? 44.599 21.125 -3.401 1.00 81.88 91 PHE A CA 1
ATOM 717 C C . PHE A 1 91 ? 43.661 21.904 -4.321 1.00 81.88 91 PHE A C 1
ATOM 719 O O . PHE A 1 91 ? 42.692 21.355 -4.857 1.00 81.88 91 PHE A O 1
ATOM 726 N N . ASP A 1 92 ? 43.953 23.185 -4.506 1.00 79.81 92 ASP A N 1
ATOM 727 C CA . ASP A 1 92 ? 43.293 23.989 -5.520 1.00 79.81 92 ASP A CA 1
ATOM 728 C C . ASP A 1 92 ? 43.738 23.543 -6.918 1.00 79.81 92 ASP A C 1
ATOM 730 O O . ASP A 1 92 ? 44.928 23.399 -7.188 1.00 79.81 92 ASP A O 1
ATOM 734 N N . ILE A 1 93 ? 42.788 23.298 -7.819 1.00 76.94 93 ILE A N 1
ATOM 735 C CA . ILE A 1 93 ? 43.085 22.821 -9.177 1.00 76.94 93 ILE A CA 1
ATOM 736 C C . ILE A 1 93 ? 43.793 23.910 -9.998 1.00 76.94 93 ILE A C 1
ATOM 738 O O . ILE A 1 93 ? 44.533 23.577 -10.919 1.00 76.94 93 ILE A O 1
ATOM 742 N N . VAL A 1 94 ? 43.580 25.189 -9.666 1.00 78.31 94 VAL A N 1
ATOM 743 C CA . VAL A 1 94 ? 44.108 26.329 -10.428 1.00 78.31 94 VAL A CA 1
ATOM 744 C C . VAL A 1 94 ? 45.447 26.807 -9.873 1.00 78.31 94 VAL A C 1
ATOM 746 O O . VAL A 1 94 ? 46.375 27.022 -10.645 1.00 78.31 94 VAL A O 1
ATOM 749 N N . THR A 1 95 ? 45.570 26.968 -8.553 1.00 81.25 95 THR A N 1
ATOM 750 C CA . THR A 1 95 ? 46.810 27.470 -7.929 1.00 81.25 95 THR A CA 1
ATOM 751 C C . THR A 1 95 ? 47.737 26.359 -7.440 1.00 81.25 95 THR A C 1
ATOM 753 O O . THR A 1 95 ? 48.873 26.637 -7.072 1.00 81.25 95 THR A O 1
ATOM 756 N N . HIS A 1 96 ? 47.278 25.100 -7.433 1.00 76.00 96 HIS A N 1
ATOM 757 C CA . HIS A 1 96 ? 47.985 23.937 -6.877 1.00 76.00 96 HIS A CA 1
ATOM 758 C C . HIS A 1 96 ? 48.378 24.063 -5.396 1.00 76.00 96 HIS A C 1
ATOM 760 O O . HIS A 1 96 ? 49.081 23.204 -4.863 1.00 76.00 96 HIS A O 1
ATOM 766 N N . GLU A 1 97 ? 47.887 25.088 -4.702 1.00 81.75 97 GLU A N 1
ATOM 767 C CA . GLU A 1 97 ? 48.123 25.279 -3.279 1.00 81.75 97 GLU A CA 1
ATOM 768 C C . GLU A 1 97 ? 47.241 24.334 -2.459 1.00 81.75 97 GLU A C 1
ATOM 770 O O . GLU A 1 97 ? 46.085 24.054 -2.798 1.00 81.75 97 GLU A O 1
ATOM 775 N N . PHE A 1 98 ? 47.785 23.829 -1.351 1.00 74.50 98 PHE A N 1
ATOM 776 C CA . PHE A 1 98 ? 47.010 23.031 -0.409 1.00 74.50 98 PHE A CA 1
ATOM 777 C C . PHE A 1 98 ? 45.976 23.907 0.292 1.00 74.50 98 PHE A C 1
ATOM 779 O O . PHE A 1 98 ? 46.310 24.920 0.907 1.00 74.50 98 PHE A O 1
ATOM 786 N N . ARG A 1 99 ? 44.711 23.481 0.256 1.00 69.38 99 ARG A N 1
ATOM 787 C CA . ARG A 1 99 ? 43.650 24.159 1.001 1.00 69.38 99 ARG A CA 1
ATOM 788 C C . ARG A 1 99 ? 43.828 23.865 2.487 1.00 69.38 99 ARG A C 1
ATOM 790 O O . ARG A 1 99 ? 43.827 22.706 2.913 1.00 69.38 99 ARG A O 1
ATOM 797 N N . SER A 1 100 ? 44.001 24.923 3.275 1.00 60.66 100 SER A N 1
ATOM 798 C CA . SER A 1 100 ? 44.183 24.832 4.723 1.00 60.66 100 SER A CA 1
ATOM 799 C C . SER A 1 100 ? 43.008 24.081 5.369 1.00 60.66 100 SER A C 1
ATOM 801 O O . SER A 1 100 ? 41.843 24.341 5.081 1.00 60.66 100 SER A O 1
ATOM 803 N N . GLY A 1 101 ? 43.317 23.087 6.209 1.00 63.97 101 GLY A N 1
ATOM 804 C CA . GLY A 1 101 ? 42.323 22.270 6.924 1.00 63.97 101 GLY A CA 1
ATOM 805 C C . GLY A 1 101 ? 42.177 20.822 6.443 1.00 63.97 101 GLY A C 1
ATOM 806 O O . GLY A 1 101 ? 41.652 19.999 7.188 1.00 63.97 101 GLY A O 1
ATOM 807 N N . LYS A 1 102 ? 42.702 20.468 5.261 1.00 58.16 102 LYS A N 1
ATOM 808 C CA . LYS A 1 102 ? 42.854 19.068 4.826 1.00 58.16 102 LYS A CA 1
ATOM 809 C C . LYS A 1 102 ? 44.330 18.692 4.766 1.00 58.16 102 LYS A C 1
ATOM 811 O O . LYS A 1 102 ? 44.886 18.491 3.687 1.00 58.16 102 LYS A O 1
ATOM 816 N N . THR A 1 103 ? 44.986 18.602 5.922 1.00 56.69 103 THR A N 1
ATOM 817 C CA . THR A 1 103 ? 46.263 17.886 5.966 1.00 56.69 103 THR A CA 1
ATOM 818 C C . THR A 1 103 ? 45.992 16.428 5.579 1.00 56.69 103 THR A C 1
ATOM 820 O O . THR A 1 103 ? 44.976 15.866 6.006 1.00 56.69 103 THR A O 1
ATOM 823 N N . PRO A 1 104 ? 46.826 15.799 4.731 1.00 54.69 104 PRO A N 1
ATOM 824 C CA . PRO A 1 104 ? 46.716 14.370 4.492 1.00 54.69 104 PRO A CA 1
ATOM 825 C C . PRO A 1 104 ? 46.772 13.695 5.857 1.00 54.69 104 PRO A C 1
ATOM 827 O O . PRO A 1 104 ? 47.754 13.872 6.574 1.00 54.69 104 PRO A O 1
ATOM 830 N N . ALA A 1 105 ? 45.706 12.991 6.243 1.00 58.19 105 ALA A N 1
ATOM 831 C CA . ALA A 1 105 ? 45.722 12.214 7.471 1.00 58.19 105 ALA A CA 1
ATOM 832 C C . ALA A 1 105 ? 46.963 11.322 7.416 1.00 58.19 105 ALA A C 1
ATOM 834 O O . ALA A 1 105 ? 47.091 10.499 6.503 1.00 58.19 105 ALA A O 1
ATOM 835 N N . GLU A 1 106 ? 47.898 11.558 8.333 1.00 57.12 106 GLU A N 1
ATOM 836 C CA . GLU A 1 106 ? 49.150 10.827 8.423 1.00 57.12 106 GLU A CA 1
ATOM 837 C C . GLU A 1 106 ? 48.773 9.357 8.625 1.00 57.12 106 GLU A C 1
ATOM 839 O O . GLU A 1 106 ? 48.266 8.950 9.673 1.00 57.12 106 GLU A O 1
ATOM 844 N N . ARG A 1 107 ? 48.859 8.567 7.549 1.00 58.47 107 ARG A N 1
ATOM 845 C CA . ARG A 1 107 ? 48.534 7.144 7.614 1.00 58.47 107 ARG A CA 1
ATOM 846 C C . ARG A 1 107 ? 49.518 6.536 8.599 1.00 58.47 107 ARG A C 1
ATOM 848 O O . ARG A 1 107 ? 50.716 6.556 8.330 1.00 58.47 107 ARG A O 1
ATOM 855 N N . ALA A 1 108 ? 48.999 5.993 9.701 1.00 61.47 108 ALA A N 1
ATOM 856 C CA . ALA A 1 108 ? 49.797 5.264 10.677 1.00 61.47 108 ALA A CA 1
ATOM 857 C C . ALA A 1 108 ? 50.757 4.308 9.943 1.00 61.47 108 ALA A C 1
ATOM 859 O O . ALA A 1 108 ? 50.313 3.637 8.998 1.00 61.47 108 ALA A O 1
ATOM 860 N N . PRO A 1 109 ? 52.049 4.260 10.322 1.00 59.38 109 PRO A N 1
ATOM 861 C CA . PRO A 1 109 ? 53.032 3.444 9.631 1.00 59.38 109 PRO A CA 1
ATOM 862 C C . PRO A 1 109 ? 52.563 1.992 9.670 1.00 59.38 109 PRO A C 1
ATOM 864 O O . PRO A 1 109 ? 52.513 1.338 10.709 1.00 59.38 109 PRO A O 1
ATOM 867 N N . SER A 1 110 ? 52.140 1.496 8.513 1.00 59.59 110 SER A N 1
ATOM 868 C CA . SER A 1 110 ? 51.812 0.093 8.346 1.00 59.59 110 SER A CA 1
ATOM 869 C C . SER A 1 110 ? 53.117 -0.684 8.481 1.00 59.59 110 SER A C 1
ATOM 871 O O . SER A 1 110 ? 53.994 -0.530 7.639 1.00 59.59 110 SER A O 1
ATOM 873 N N . ASN A 1 111 ? 53.216 -1.577 9.472 1.00 63.72 111 ASN A N 1
ATOM 874 C CA . ASN A 1 111 ? 54.339 -2.518 9.644 1.00 63.72 111 ASN A CA 1
ATOM 875 C C . ASN A 1 111 ? 54.527 -3.493 8.460 1.00 63.72 111 ASN A C 1
ATOM 877 O O . ASN A 1 111 ? 55.357 -4.398 8.517 1.00 63.72 111 ASN A O 1
ATOM 881 N N . LYS A 1 112 ? 53.740 -3.357 7.388 1.00 61.91 112 LYS A N 1
ATOM 882 C CA . LYS A 1 112 ? 53.940 -4.094 6.144 1.00 61.91 112 LYS A CA 1
ATOM 883 C C . LYS A 1 112 ? 55.018 -3.379 5.328 1.00 61.91 112 LYS A C 1
ATOM 885 O O . LYS A 1 112 ? 54.853 -2.184 5.073 1.00 61.91 112 LYS A O 1
ATOM 890 N N . PRO A 1 113 ? 56.076 -4.083 4.888 1.00 61.38 113 PRO A N 1
ATOM 891 C CA . PRO A 1 113 ? 57.058 -3.493 3.993 1.00 61.38 113 PRO A CA 1
ATOM 892 C C . PRO A 1 113 ? 56.349 -2.954 2.741 1.00 61.38 113 PRO A C 1
ATOM 894 O O . PRO A 1 113 ? 55.336 -3.532 2.326 1.00 61.38 113 PRO A O 1
ATOM 897 N N . PRO A 1 114 ? 56.839 -1.846 2.155 1.00 60.72 114 PRO A N 1
ATOM 898 C CA . PRO A 1 114 ? 56.244 -1.270 0.960 1.00 60.72 114 PRO A CA 1
ATOM 899 C C . PRO A 1 114 ? 56.143 -2.359 -0.106 1.00 60.72 114 PRO A C 1
ATOM 901 O O . PRO A 1 114 ? 57.143 -2.982 -0.465 1.00 60.72 114 PRO A O 1
ATOM 904 N N . ASP A 1 115 ? 54.920 -2.629 -0.565 1.00 59.81 115 ASP A N 1
ATOM 905 C CA . ASP A 1 115 ? 54.683 -3.648 -1.577 1.00 59.81 115 ASP A CA 1
ATOM 906 C C . ASP A 1 115 ? 55.413 -3.218 -2.848 1.00 59.81 115 ASP A C 1
ATOM 908 O O . ASP A 1 115 ? 54.998 -2.285 -3.545 1.00 59.81 115 ASP A O 1
ATOM 912 N N . SER A 1 116 ? 56.561 -3.846 -3.115 1.00 61.28 116 SER A N 1
ATOM 913 C CA . SER A 1 116 ? 57.266 -3.645 -4.369 1.00 61.28 116 SER A CA 1
ATOM 914 C C . SER A 1 116 ? 56.262 -3.963 -5.470 1.00 61.28 116 SER A C 1
ATOM 916 O O . SER A 1 116 ? 55.737 -5.073 -5.526 1.00 61.28 116 SER A O 1
ATOM 918 N N . ARG A 1 117 ? 55.955 -2.992 -6.337 1.00 62.62 117 ARG A N 1
ATOM 919 C CA . ARG A 1 117 ? 54.945 -3.118 -7.411 1.00 62.62 117 ARG A CA 1
ATOM 920 C C . ARG A 1 117 ? 55.298 -4.201 -8.453 1.00 62.62 117 ARG A C 1
ATOM 922 O O . ARG A 1 117 ? 54.649 -4.303 -9.488 1.00 62.62 117 ARG A O 1
ATOM 929 N N . THR A 1 118 ? 56.338 -4.984 -8.185 1.00 64.38 118 THR A N 1
ATOM 930 C CA . THR A 1 118 ? 56.824 -6.151 -8.907 1.00 64.38 118 THR A CA 1
ATOM 931 C C . THR A 1 118 ? 56.209 -7.436 -8.341 1.00 64.38 118 THR A C 1
ATOM 933 O O . THR A 1 118 ? 56.083 -7.620 -7.128 1.00 64.38 118 THR A O 1
ATOM 936 N N . SER A 1 119 ? 55.843 -8.364 -9.228 1.00 66.81 119 SER A N 1
ATOM 937 C CA . SER A 1 119 ? 55.268 -9.673 -8.873 1.00 66.81 119 SER A CA 1
ATOM 938 C C . SER A 1 119 ? 56.286 -10.661 -8.282 1.00 66.81 119 SER A C 1
ATOM 940 O O . SER A 1 119 ? 55.903 -11.724 -7.790 1.00 66.81 119 SER A O 1
ATOM 942 N N . TRP A 1 120 ? 57.574 -10.315 -8.297 1.00 70.44 120 TRP A N 1
ATOM 943 C CA . TRP A 1 120 ? 58.666 -11.094 -7.716 1.00 70.44 120 TRP A CA 1
ATOM 944 C C . TRP A 1 120 ? 59.317 -10.367 -6.535 1.00 70.44 120 TRP A C 1
ATOM 946 O O . TRP A 1 120 ? 59.341 -9.133 -6.466 1.00 70.44 120 TRP A O 1
ATOM 956 N N . ASN A 1 121 ? 59.850 -11.151 -5.599 1.00 72.19 121 ASN A N 1
ATOM 957 C CA . ASN A 1 121 ? 60.708 -10.669 -4.525 1.00 72.19 121 ASN A CA 1
ATOM 958 C C . ASN A 1 121 ? 62.044 -10.215 -5.133 1.00 72.19 121 ASN A C 1
ATOM 960 O O . ASN A 1 121 ? 62.738 -11.013 -5.756 1.00 72.19 121 ASN A O 1
ATOM 964 N N . ILE A 1 122 ? 62.393 -8.939 -4.967 1.00 67.06 122 ILE A N 1
ATOM 965 C CA . ILE A 1 122 ? 63.584 -8.328 -5.578 1.00 67.06 122 ILE A CA 1
ATOM 966 C C . ILE A 1 122 ? 64.883 -8.892 -4.975 1.00 67.06 122 ILE A C 1
ATOM 968 O O . ILE A 1 122 ? 65.892 -8.935 -5.665 1.00 67.06 122 ILE A O 1
ATOM 972 N N . ILE A 1 123 ? 64.851 -9.371 -3.727 1.00 68.25 123 ILE A N 1
ATOM 973 C CA . ILE A 1 123 ? 66.032 -9.899 -3.024 1.00 68.25 123 ILE A CA 1
ATOM 974 C C . ILE A 1 123 ? 66.267 -11.374 -3.383 1.00 68.25 123 ILE A C 1
ATOM 976 O O . ILE A 1 123 ? 67.399 -11.809 -3.558 1.00 68.25 123 ILE A O 1
ATOM 980 N N . ASN A 1 124 ? 65.190 -12.153 -3.520 1.00 73.50 124 ASN A N 1
ATOM 981 C CA . ASN A 1 124 ? 65.280 -13.613 -3.643 1.00 73.50 124 ASN A CA 1
ATOM 982 C C . ASN A 1 124 ? 64.913 -14.112 -5.053 1.00 73.50 124 ASN A C 1
ATOM 984 O O . ASN A 1 124 ? 64.870 -15.320 -5.270 1.00 73.50 124 ASN A O 1
ATOM 988 N N . HIS A 1 125 ? 64.539 -13.210 -5.968 1.00 68.25 125 HIS A N 1
ATOM 989 C CA . HIS A 1 125 ? 64.046 -13.446 -7.338 1.00 68.25 125 HIS A CA 1
ATOM 990 C C . HIS A 1 125 ? 62.882 -14.445 -7.500 1.00 68.25 125 HIS A C 1
ATOM 992 O O . HIS A 1 125 ? 62.465 -14.744 -8.617 1.00 68.25 125 HIS A O 1
ATOM 998 N N . LYS A 1 126 ? 62.300 -14.940 -6.405 1.00 70.19 126 LYS A N 1
ATOM 999 C CA . LYS A 1 126 ? 61.135 -15.833 -6.432 1.00 70.19 126 LYS A CA 1
ATOM 1000 C C . LYS A 1 126 ? 59.847 -15.039 -6.639 1.00 70.19 126 LYS A C 1
ATOM 1002 O O . LYS A 1 126 ? 59.696 -13.936 -6.108 1.00 70.19 126 LYS A O 1
ATOM 1007 N N . ALA A 1 127 ? 58.900 -15.618 -7.375 1.00 67.44 127 ALA A N 1
ATOM 1008 C CA . ALA A 1 127 ? 57.542 -15.087 -7.467 1.00 67.44 127 ALA A CA 1
ATOM 1009 C C . ALA A 1 127 ? 56.927 -14.988 -6.059 1.00 67.44 127 ALA A C 1
ATOM 1011 O O . ALA A 1 127 ? 57.071 -15.914 -5.260 1.00 67.44 127 ALA A O 1
ATOM 1012 N N . LYS A 1 128 ? 56.255 -13.869 -5.744 1.00 67.25 128 LYS A N 1
ATOM 1013 C CA . LYS A 1 128 ? 55.556 -13.702 -4.452 1.00 67.25 128 LYS A CA 1
ATOM 1014 C C . LYS A 1 128 ? 54.415 -14.713 -4.291 1.00 67.25 128 LYS A C 1
ATOM 1016 O O . LYS A 1 128 ? 54.115 -15.108 -3.172 1.00 67.25 128 LYS A O 1
ATOM 1021 N N . ASP A 1 129 ? 53.820 -15.137 -5.405 1.00 67.06 129 ASP A N 1
ATOM 1022 C CA . ASP A 1 129 ? 52.810 -16.188 -5.466 1.00 67.06 129 ASP A CA 1
ATOM 1023 C C . ASP A 1 129 ? 53.116 -17.115 -6.663 1.00 67.06 129 ASP A C 1
ATOM 1025 O O . ASP A 1 129 ? 53.034 -16.668 -7.810 1.00 67.06 129 ASP A O 1
ATOM 1029 N N . PRO A 1 130 ? 53.518 -18.381 -6.439 1.00 62.59 130 PRO A N 1
ATOM 1030 C CA . PRO A 1 130 ? 53.934 -19.297 -7.504 1.00 62.59 130 PRO A CA 1
ATOM 1031 C C . PRO A 1 130 ? 52.785 -19.757 -8.416 1.00 62.59 130 PRO A C 1
ATOM 1033 O O . PRO A 1 130 ? 53.045 -20.394 -9.433 1.00 62.59 130 PRO A O 1
ATOM 1036 N N . ARG A 1 131 ? 51.523 -19.452 -8.075 1.00 62.03 131 ARG A N 1
ATOM 1037 C CA . ARG A 1 131 ? 50.339 -19.777 -8.894 1.00 62.03 131 ARG A CA 1
ATOM 1038 C C . ARG A 1 131 ? 49.779 -18.597 -9.688 1.00 62.03 131 ARG A C 1
ATOM 1040 O O . ARG A 1 131 ? 48.864 -18.798 -10.485 1.00 62.03 131 ARG A O 1
ATOM 1047 N N . ALA A 1 132 ? 50.290 -17.383 -9.494 1.00 55.81 132 ALA A N 1
ATOM 1048 C CA . ALA A 1 132 ? 49.779 -16.214 -10.197 1.00 55.81 132 ALA A CA 1
ATOM 1049 C C . ALA A 1 132 ? 50.382 -16.121 -11.615 1.00 55.81 132 ALA A C 1
ATOM 1051 O O . ALA A 1 132 ? 51.610 -16.115 -11.747 1.00 55.81 132 ALA A O 1
ATOM 1052 N N . PRO A 1 133 ? 49.564 -16.014 -12.681 1.00 58.69 133 PRO A N 1
ATOM 1053 C CA . PRO A 1 133 ? 50.082 -15.797 -14.027 1.00 58.69 133 PRO A CA 1
ATOM 1054 C C . PRO A 1 133 ? 50.851 -14.465 -14.098 1.00 58.69 133 PRO A C 1
ATOM 1056 O O . PRO A 1 133 ? 50.530 -13.528 -13.353 1.00 58.69 133 PRO A O 1
ATOM 1059 N N . PRO A 1 134 ? 51.858 -14.343 -14.985 1.00 60.22 134 PRO A N 1
ATOM 1060 C CA . PRO A 1 134 ? 52.601 -13.100 -15.146 1.00 60.22 134 PRO A CA 1
ATOM 1061 C C . PRO A 1 134 ? 51.624 -11.963 -15.463 1.00 60.22 134 PRO A C 1
ATOM 1063 O O . PRO A 1 134 ? 50.818 -12.053 -16.389 1.00 60.22 134 PRO A O 1
ATOM 1066 N N . ARG A 1 135 ? 51.664 -10.891 -14.662 1.00 58.16 135 ARG A N 1
ATOM 1067 C CA . ARG A 1 135 ? 50.833 -9.706 -14.901 1.00 58.16 135 ARG A CA 1
ATOM 1068 C C . ARG A 1 135 ? 51.233 -9.118 -16.256 1.00 58.16 135 ARG A C 1
ATOM 1070 O O . ARG A 1 135 ? 52.365 -8.661 -16.402 1.00 58.16 135 ARG A O 1
ATOM 1077 N N . LYS A 1 136 ? 50.313 -9.141 -17.227 1.00 57.06 136 LYS A N 1
ATOM 1078 C CA . LYS A 1 136 ? 50.477 -8.463 -18.521 1.00 57.06 136 LYS A CA 1
ATOM 1079 C C . LYS A 1 136 ? 50.795 -6.985 -18.282 1.00 57.06 136 LYS A C 1
ATOM 1081 O O . LYS A 1 136 ? 50.299 -6.392 -17.317 1.00 57.06 136 LYS A O 1
ATOM 1086 N N . SER A 1 137 ? 51.627 -6.393 -19.135 1.00 59.34 137 SER A N 1
ATOM 1087 C CA . SER A 1 137 ? 51.975 -4.982 -18.995 1.00 59.34 137 SER A CA 1
ATOM 1088 C C . SER A 1 137 ? 50.721 -4.104 -19.135 1.00 59.34 137 SER A C 1
ATOM 1090 O O . SER A 1 137 ? 49.743 -4.479 -19.784 1.00 59.34 137 SER A O 1
ATOM 1092 N N . VAL A 1 138 ? 50.728 -2.910 -18.530 1.00 58.81 138 VAL A N 1
ATOM 1093 C CA . VAL A 1 138 ? 49.611 -1.945 -18.643 1.00 58.81 138 VAL A CA 1
ATOM 1094 C C . VAL A 1 138 ? 49.340 -1.569 -20.107 1.00 58.81 138 VAL A C 1
ATOM 1096 O O . VAL A 1 138 ? 48.213 -1.225 -20.459 1.00 58.81 138 VAL A O 1
ATOM 1099 N N . VAL A 1 139 ? 50.361 -1.661 -20.964 1.00 57.41 139 VAL A N 1
ATOM 1100 C CA . VAL A 1 139 ? 50.267 -1.399 -22.404 1.00 57.41 139 VAL A CA 1
ATOM 1101 C C . VAL A 1 139 ? 49.495 -2.515 -23.107 1.00 57.41 139 VAL A C 1
ATOM 1103 O O . VAL A 1 139 ? 48.573 -2.222 -23.866 1.00 57.41 139 VAL A O 1
ATOM 1106 N N . ASP A 1 140 ? 49.784 -3.775 -22.780 1.00 59.84 140 ASP A N 1
ATOM 1107 C CA . ASP A 1 140 ? 49.073 -4.931 -23.342 1.00 59.84 140 ASP A CA 1
ATOM 1108 C C . ASP A 1 140 ? 47.613 -4.964 -22.873 1.00 59.84 140 ASP A C 1
ATOM 1110 O O . ASP A 1 140 ? 46.701 -5.156 -23.674 1.00 59.84 140 ASP A O 1
ATOM 1114 N N . ALA A 1 141 ? 47.365 -4.656 -21.595 1.00 59.34 141 ALA A N 1
ATOM 1115 C CA . ALA A 1 141 ? 46.013 -4.565 -21.044 1.00 59.34 141 ALA A CA 1
ATOM 1116 C C . ALA A 1 141 ? 45.190 -3.414 -21.661 1.00 59.34 141 ALA A C 1
ATOM 1118 O O . ALA A 1 141 ? 43.982 -3.549 -21.857 1.00 59.34 141 ALA A O 1
ATOM 1119 N N . ARG A 1 142 ? 45.823 -2.278 -21.997 1.00 56.19 142 ARG A N 1
ATOM 1120 C CA . ARG A 1 142 ? 45.170 -1.153 -22.699 1.00 56.19 142 ARG A CA 1
ATOM 1121 C C . ARG A 1 142 ? 44.925 -1.424 -24.183 1.00 56.19 142 ARG A C 1
ATOM 1123 O O . ARG A 1 142 ? 43.942 -0.925 -24.725 1.00 56.19 142 ARG A O 1
ATOM 1130 N N . ALA A 1 143 ? 45.789 -2.204 -24.829 1.00 58.41 143 ALA A N 1
ATOM 1131 C CA . ALA A 1 143 ? 45.595 -2.640 -26.209 1.00 58.41 143 ALA A CA 1
ATOM 1132 C C . ALA A 1 143 ? 44.465 -3.679 -26.325 1.00 58.41 143 ALA A C 1
ATOM 1134 O O . ALA A 1 143 ? 43.661 -3.594 -27.249 1.00 58.41 143 ALA A O 1
ATOM 1135 N N . GLU A 1 144 ? 44.362 -4.607 -25.368 1.00 58.66 144 GLU A N 1
ATOM 1136 C CA . GLU A 1 144 ? 43.281 -5.606 -25.304 1.00 58.66 144 GLU A CA 1
ATOM 1137 C C . GLU A 1 144 ? 41.921 -4.990 -24.932 1.00 58.66 144 GLU A C 1
ATOM 1139 O O . GLU A 1 144 ? 40.885 -5.472 -25.376 1.00 58.66 144 GLU A O 1
ATOM 1144 N N . SER A 1 145 ? 41.908 -3.896 -24.166 1.00 58.91 145 SER A N 1
ATOM 1145 C CA . SER A 1 145 ? 40.677 -3.192 -23.768 1.00 58.91 145 SER A CA 1
ATOM 1146 C C . SER A 1 145 ? 40.183 -2.145 -24.778 1.00 58.91 145 SER A C 1
ATOM 1148 O O . SER A 1 145 ? 39.265 -1.388 -24.470 1.00 58.91 145 SER A O 1
ATOM 1150 N N . GLY A 1 146 ? 40.776 -2.077 -25.979 1.00 57.53 146 GLY A N 1
ATOM 1151 C CA . GLY A 1 146 ? 40.307 -1.220 -27.081 1.00 57.53 146 GLY A CA 1
ATOM 1152 C C . GLY A 1 146 ? 40.438 0.294 -26.846 1.00 57.53 146 GLY A C 1
ATOM 1153 O O . GLY A 1 146 ? 39.965 1.085 -27.655 1.00 57.53 146 GLY A O 1
ATOM 1154 N N . LEU A 1 147 ? 41.087 0.711 -25.754 1.00 60.22 147 LEU A N 1
ATOM 1155 C CA . LEU A 1 147 ? 41.228 2.114 -25.337 1.00 60.22 147 LEU A CA 1
ATOM 1156 C C . LEU A 1 147 ? 42.356 2.864 -26.061 1.00 60.22 147 LEU A C 1
ATOM 1158 O O . LEU A 1 147 ? 42.481 4.079 -25.913 1.00 60.22 147 LEU A O 1
ATOM 1162 N N . LEU A 1 148 ? 43.189 2.161 -26.831 1.00 56.56 148 LEU A N 1
ATOM 1163 C CA . LEU A 1 148 ? 44.182 2.768 -27.715 1.00 56.56 148 LEU A CA 1
ATOM 1164 C C . LEU A 1 148 ? 43.660 2.734 -29.157 1.00 56.56 148 LEU A C 1
ATOM 1166 O O . LEU A 1 148 ? 43.208 1.677 -29.602 1.00 56.56 148 LEU A O 1
ATOM 1170 N N . PRO A 1 149 ? 43.748 3.842 -29.920 1.00 57.28 149 PRO A N 1
ATOM 1171 C CA . PRO A 1 149 ? 43.379 3.822 -31.325 1.00 57.28 149 PRO A CA 1
ATOM 1172 C C . PRO A 1 149 ? 44.269 2.811 -32.046 1.00 57.28 149 PRO A C 1
ATOM 1174 O O . PRO A 1 149 ? 45.496 2.929 -32.046 1.00 57.28 149 PRO A O 1
ATOM 1177 N N . ALA A 1 150 ? 43.639 1.809 -32.659 1.00 59.25 150 ALA A N 1
ATOM 1178 C CA . ALA A 1 150 ? 44.320 0.870 -33.533 1.00 59.25 150 ALA A CA 1
ATOM 1179 C C . ALA A 1 150 ? 45.146 1.674 -34.550 1.00 59.25 150 ALA A C 1
ATOM 1181 O O . ALA A 1 150 ? 44.616 2.571 -35.222 1.00 59.25 150 ALA A O 1
ATOM 1182 N N . SER A 1 151 ? 46.452 1.391 -34.620 1.00 62.72 151 SER A N 1
ATOM 1183 C CA . SER A 1 151 ? 47.331 1.988 -35.627 1.00 62.72 151 SER A CA 1
ATOM 1184 C C . SER A 1 151 ? 46.716 1.799 -37.016 1.00 62.72 151 SER A C 1
ATOM 1186 O O . SER A 1 151 ? 45.949 0.863 -37.224 1.00 62.72 151 SER A O 1
ATOM 1188 N N . TRP A 1 152 ? 47.029 2.668 -37.982 1.00 56.50 152 TRP A N 1
ATOM 1189 C CA . TRP A 1 152 ? 46.464 2.603 -39.342 1.00 56.50 152 TRP A CA 1
ATOM 1190 C C . TRP A 1 152 ? 46.499 1.184 -39.947 1.00 56.50 152 TRP A C 1
ATOM 1192 O O . TRP A 1 152 ? 45.537 0.745 -40.561 1.00 56.50 152 TRP A O 1
ATOM 1202 N N . LYS A 1 153 ? 47.566 0.419 -39.667 1.00 60.59 153 LYS A N 1
ATOM 1203 C CA . LYS A 1 153 ? 47.757 -0.973 -40.116 1.00 60.59 153 LYS A CA 1
ATOM 1204 C C . LYS A 1 153 ? 46.886 -2.022 -39.400 1.00 60.59 153 LYS A C 1
ATOM 1206 O O . LYS A 1 153 ? 46.868 -3.170 -39.819 1.00 60.59 153 LYS A O 1
ATOM 1211 N N . ARG A 1 154 ? 46.217 -1.657 -38.305 1.00 66.38 154 ARG A N 1
ATOM 1212 C CA . ARG A 1 154 ? 45.309 -2.509 -37.518 1.00 66.38 154 ARG A CA 1
ATOM 1213 C C . ARG A 1 154 ? 43.833 -2.165 -37.731 1.00 66.38 154 ARG A C 1
ATOM 1215 O O . ARG A 1 154 ? 42.981 -2.854 -37.185 1.00 66.38 154 ARG A O 1
ATOM 1222 N N . ARG A 1 155 ? 43.514 -1.094 -38.467 1.00 75.38 155 ARG A N 1
ATOM 1223 C CA . ARG A 1 155 ? 42.121 -0.753 -38.780 1.00 75.38 155 ARG A CA 1
ATOM 1224 C C . ARG A 1 155 ? 41.633 -1.669 -39.887 1.00 75.38 155 ARG A C 1
ATOM 1226 O O . ARG A 1 155 ? 42.288 -1.795 -40.907 1.00 75.38 155 ARG A O 1
ATOM 1233 N N . GLU A 1 156 ? 40.483 -2.295 -39.692 1.00 81.88 156 GLU A N 1
ATOM 1234 C CA . GLU A 1 156 ? 39.916 -3.219 -40.683 1.00 81.88 156 GLU A CA 1
ATOM 1235 C C . GLU A 1 156 ? 39.173 -2.491 -41.817 1.00 81.88 156 GLU A C 1
ATOM 1237 O O . GLU A 1 156 ? 38.878 -3.085 -42.856 1.00 81.88 156 GLU A O 1
ATOM 1242 N N . PHE A 1 157 ? 38.902 -1.199 -41.622 1.00 86.94 157 PHE A N 1
ATOM 1243 C CA . PHE A 1 157 ? 38.174 -0.323 -42.528 1.00 86.94 157 PHE A CA 1
ATOM 1244 C C . PHE A 1 157 ? 39.016 0.899 -42.889 1.00 86.94 157 PHE A C 1
ATOM 1246 O O . PHE A 1 157 ? 39.525 1.601 -42.009 1.00 86.94 157 PHE A O 1
ATOM 1253 N N . ASP A 1 158 ? 39.150 1.147 -44.187 1.00 87.94 158 ASP A N 1
ATOM 1254 C CA . ASP A 1 158 ? 39.823 2.318 -44.724 1.00 87.94 158 ASP A CA 1
ATOM 1255 C C . ASP A 1 158 ? 38.814 3.454 -44.914 1.00 87.94 158 ASP A C 1
ATOM 1257 O O . ASP A 1 158 ? 37.891 3.382 -45.726 1.00 87.94 158 ASP A O 1
ATOM 1261 N N . ILE A 1 159 ? 39.018 4.522 -44.148 1.00 84.50 159 ILE A N 1
ATOM 1262 C CA . ILE A 1 159 ? 38.151 5.701 -44.112 1.00 84.50 159 ILE A CA 1
ATOM 1263 C C . ILE A 1 159 ? 38.270 6.509 -45.411 1.00 84.50 159 ILE A C 1
ATOM 1265 O O . ILE A 1 159 ? 37.298 7.136 -45.825 1.00 84.50 159 ILE A O 1
ATOM 1269 N N . VAL A 1 160 ? 39.436 6.490 -46.070 1.00 87.50 160 VAL A N 1
ATOM 1270 C CA . VAL A 1 160 ? 39.673 7.278 -47.291 1.00 87.50 160 VAL A CA 1
ATOM 1271 C C . VAL A 1 160 ? 38.998 6.619 -48.488 1.00 87.50 160 VAL A C 1
ATOM 1273 O O . VAL A 1 160 ? 38.343 7.296 -49.277 1.00 87.50 160 VAL A O 1
ATOM 1276 N N . SER A 1 161 ? 39.120 5.296 -48.614 1.00 88.69 161 SER A N 1
ATOM 1277 C CA . SER A 1 161 ? 38.496 4.549 -49.712 1.00 88.69 161 SER A CA 1
ATOM 1278 C C . SER A 1 161 ? 37.082 4.041 -49.412 1.00 88.69 161 SER A C 1
ATOM 1280 O O . SER A 1 161 ? 36.425 3.537 -50.325 1.00 88.69 161 SER A O 1
ATOM 1282 N N . ASN A 1 162 ? 36.598 4.194 -48.171 1.00 89.94 162 ASN A N 1
ATOM 1283 C CA . ASN A 1 162 ? 35.290 3.729 -47.694 1.00 89.94 162 ASN A CA 1
ATOM 1284 C C . ASN A 1 162 ? 35.075 2.218 -47.938 1.00 89.94 162 ASN A C 1
ATOM 1286 O O . ASN A 1 162 ? 33.996 1.768 -48.334 1.00 89.94 162 ASN A O 1
ATOM 1290 N N . LYS A 1 163 ? 36.145 1.430 -47.773 1.00 92.31 163 LYS A N 1
ATOM 1291 C CA . LYS A 1 163 ? 36.174 -0.013 -48.047 1.00 92.31 163 LYS A CA 1
ATOM 1292 C C . LYS A 1 163 ? 36.837 -0.767 -46.906 1.00 92.31 163 LYS A C 1
ATOM 1294 O O . LYS A 1 163 ? 37.731 -0.262 -46.232 1.00 92.31 163 LYS A O 1
ATOM 1299 N N . TYR A 1 164 ? 36.428 -2.018 -46.721 1.00 92.62 164 TYR A N 1
ATOM 1300 C CA . TYR A 1 164 ? 37.144 -2.914 -45.819 1.00 92.62 164 TYR A CA 1
ATOM 1301 C C . TYR A 1 164 ? 38.428 -3.406 -46.474 1.00 92.62 164 TYR A C 1
ATOM 1303 O O . TYR A 1 164 ? 38.445 -3.711 -47.668 1.00 92.62 164 TYR A O 1
ATOM 1311 N N . ILE A 1 165 ? 39.483 -3.522 -45.669 1.00 89.06 165 ILE A N 1
ATOM 1312 C CA . ILE A 1 165 ? 40.804 -3.968 -46.126 1.00 89.06 165 ILE A CA 1
ATOM 1313 C C . ILE A 1 165 ? 40.775 -5.453 -46.519 1.00 89.06 165 ILE A C 1
ATOM 1315 O O . ILE A 1 165 ? 41.454 -5.859 -47.457 1.00 89.06 165 ILE A O 1
ATOM 1319 N N . SER A 1 166 ? 39.956 -6.261 -45.839 1.00 87.94 166 SER A N 1
ATOM 1320 C CA . SER A 1 166 ? 39.729 -7.673 -46.171 1.00 87.94 166 SER A CA 1
ATOM 1321 C C . SER A 1 166 ? 38.248 -7.930 -46.446 1.00 87.94 166 SER A C 1
ATOM 1323 O O . SER A 1 166 ? 37.397 -7.457 -45.700 1.00 87.94 166 SER A O 1
ATOM 1325 N N . ASP A 1 167 ? 37.948 -8.667 -47.521 1.00 89.25 167 ASP A N 1
ATOM 1326 C CA . ASP A 1 167 ? 36.592 -9.090 -47.915 1.00 89.25 167 ASP A CA 1
ATOM 1327 C C . ASP A 1 167 ? 35.519 -7.979 -47.827 1.00 89.25 167 ASP A C 1
ATOM 1329 O O . ASP A 1 167 ? 34.527 -8.072 -47.102 1.00 89.25 167 ASP A O 1
ATOM 1333 N N . HIS A 1 168 ? 35.723 -6.890 -48.576 1.00 93.06 168 HIS A N 1
ATOM 1334 C CA . HIS A 1 168 ? 34.804 -5.748 -48.582 1.00 93.06 168 HIS A CA 1
ATOM 1335 C C . HIS A 1 168 ? 33.362 -6.126 -48.912 1.00 93.06 168 HIS A C 1
ATOM 1337 O O . HIS A 1 168 ? 32.450 -5.709 -48.204 1.00 93.06 168 HIS A O 1
ATOM 1343 N N . LYS A 1 169 ? 33.144 -6.938 -49.950 1.00 94.81 169 LYS A N 1
ATOM 1344 C CA . LYS A 1 169 ? 31.788 -7.298 -50.380 1.00 94.81 169 LYS A CA 1
ATOM 1345 C C . LYS A 1 169 ? 31.062 -8.126 -49.318 1.00 94.81 169 LYS A C 1
ATOM 1347 O O . LYS A 1 169 ? 29.908 -7.823 -49.018 1.00 94.81 169 LYS A O 1
ATOM 1352 N N . GLY A 1 170 ? 31.730 -9.129 -48.740 1.00 95.81 170 GLY A N 1
ATOM 1353 C CA . GLY A 1 170 ? 31.143 -9.983 -47.710 1.00 95.81 170 GLY A CA 1
ATOM 1354 C C . GLY A 1 170 ? 30.813 -9.211 -46.436 1.00 95.81 170 GLY A C 1
ATOM 1355 O O . GLY A 1 170 ? 29.696 -9.308 -45.930 1.00 95.81 170 GLY A O 1
ATOM 1356 N N . ARG A 1 171 ? 31.743 -8.380 -45.953 1.00 92.69 171 ARG A N 1
ATOM 1357 C CA . ARG A 1 171 ? 31.539 -7.566 -44.744 1.00 92.69 171 ARG A CA 1
ATOM 1358 C C . ARG A 1 171 ? 30.456 -6.510 -44.921 1.00 92.69 171 ARG A C 1
ATOM 1360 O O . ARG A 1 171 ? 29.545 -6.448 -44.111 1.00 92.69 171 ARG A O 1
ATOM 1367 N N . THR A 1 172 ? 30.467 -5.767 -46.029 1.00 94.75 172 THR A N 1
ATOM 1368 C CA . THR A 1 172 ? 29.421 -4.772 -46.305 1.00 94.75 172 THR A CA 1
ATOM 1369 C C . THR A 1 172 ? 28.030 -5.402 -46.391 1.00 94.75 172 THR A C 1
ATOM 1371 O O . THR A 1 172 ? 27.048 -4.774 -45.996 1.00 94.75 172 THR A O 1
ATOM 1374 N N . LEU A 1 173 ? 27.915 -6.639 -46.888 1.00 96.62 173 LEU A N 1
ATOM 1375 C CA . LEU A 1 173 ? 26.645 -7.360 -46.870 1.00 96.62 173 LEU A CA 1
ATOM 1376 C C . LEU A 1 173 ? 26.226 -7.727 -45.440 1.00 96.62 173 LEU A C 1
ATOM 1378 O O . LEU A 1 173 ? 25.072 -7.486 -45.095 1.00 96.62 173 LEU A O 1
ATOM 1382 N N . ARG A 1 174 ? 27.148 -8.232 -44.608 1.00 95.31 174 ARG A N 1
ATOM 1383 C CA . ARG A 1 174 ? 26.881 -8.537 -43.190 1.00 95.31 174 ARG A CA 1
ATOM 1384 C C . ARG A 1 174 ? 26.432 -7.300 -42.420 1.00 95.31 174 ARG A C 1
ATOM 1386 O O . ARG A 1 174 ? 25.352 -7.329 -41.838 1.00 95.31 174 ARG A O 1
ATOM 1393 N N . ASP A 1 175 ? 27.154 -6.189 -42.535 1.00 94.69 175 ASP A N 1
ATOM 1394 C CA . ASP A 1 175 ? 26.785 -4.942 -41.855 1.00 94.69 175 ASP A CA 1
ATOM 1395 C C . ASP A 1 175 ? 25.409 -4.445 -42.300 1.00 94.69 175 ASP A C 1
ATOM 1397 O O . ASP A 1 175 ? 24.614 -3.986 -41.487 1.00 94.69 175 ASP A O 1
ATOM 1401 N N . ARG A 1 176 ? 25.085 -4.559 -43.596 1.00 96.12 176 ARG A N 1
ATOM 1402 C CA . ARG A 1 176 ? 23.752 -4.206 -44.106 1.00 96.12 176 ARG A CA 1
ATOM 1403 C C . ARG A 1 176 ? 22.672 -5.125 -43.553 1.00 96.12 176 ARG A C 1
ATOM 1405 O O . ARG A 1 176 ? 21.587 -4.642 -43.235 1.00 96.12 176 ARG A O 1
ATOM 1412 N N . THR A 1 177 ? 22.937 -6.426 -43.441 1.00 97.06 177 THR A N 1
ATOM 1413 C CA . THR A 1 177 ? 21.985 -7.368 -42.838 1.00 97.06 177 THR A CA 1
ATOM 1414 C C . THR A 1 177 ? 21.804 -7.114 -41.345 1.00 97.06 177 THR A C 1
ATOM 1416 O O . THR A 1 177 ? 20.670 -7.117 -40.873 1.00 97.06 177 THR A O 1
ATOM 1419 N N . GLU A 1 178 ? 22.878 -6.799 -40.622 1.00 97.00 178 GLU A N 1
ATOM 1420 C CA . GLU A 1 178 ? 22.845 -6.452 -39.200 1.00 97.00 178 GLU A CA 1
ATOM 1421 C C . GLU A 1 178 ? 22.131 -5.120 -38.964 1.00 97.00 178 GLU A C 1
ATOM 1423 O O . GLU A 1 178 ? 21.271 -5.033 -38.091 1.00 97.00 178 GLU A O 1
ATOM 1428 N N . ALA A 1 179 ? 22.410 -4.103 -39.782 1.00 96.62 179 ALA A N 1
ATOM 1429 C CA . ALA A 1 179 ? 21.723 -2.815 -39.745 1.00 96.62 179 ALA A CA 1
ATOM 1430 C C . ALA A 1 179 ? 20.230 -2.960 -40.064 1.00 96.62 179 ALA A C 1
ATOM 1432 O O . ALA A 1 179 ? 19.388 -2.351 -39.409 1.00 96.62 179 ALA A O 1
ATOM 1433 N N . LYS A 1 180 ? 19.876 -3.804 -41.041 1.00 97.31 180 LYS A N 1
ATOM 1434 C CA . LYS A 1 180 ? 18.475 -4.121 -41.337 1.00 97.31 180 LYS A CA 1
ATOM 1435 C C . LYS A 1 180 ? 17.809 -4.832 -40.159 1.00 97.31 180 LYS A C 1
ATOM 1437 O O . LYS A 1 180 ? 16.686 -4.489 -39.807 1.00 97.31 180 LYS A O 1
ATOM 1442 N N . HIS A 1 181 ? 18.490 -5.799 -39.548 1.00 97.19 181 HIS A N 1
ATOM 1443 C CA . HIS A 1 181 ? 17.972 -6.545 -38.406 1.00 97.19 181 HIS A CA 1
ATOM 1444 C C . HIS A 1 181 ? 17.792 -5.655 -37.166 1.00 97.19 181 HIS A C 1
ATOM 1446 O O . HIS A 1 181 ? 16.752 -5.713 -36.512 1.00 97.19 181 HIS A O 1
ATOM 1452 N N . SER A 1 182 ? 18.757 -4.782 -36.862 1.00 95.94 182 SER A N 1
ATOM 1453 C CA . SER A 1 182 ? 18.650 -3.832 -35.750 1.00 95.94 182 SER A CA 1
ATOM 1454 C C . SER A 1 182 ? 17.546 -2.802 -35.989 1.00 95.94 182 SER A C 1
ATOM 1456 O O . SER A 1 182 ? 16.752 -2.548 -35.085 1.00 95.94 182 SER A O 1
ATOM 1458 N N . ALA A 1 183 ? 17.414 -2.290 -37.217 1.00 96.00 183 ALA A N 1
ATOM 1459 C CA . ALA A 1 183 ? 16.310 -1.415 -37.601 1.00 96.00 183 ALA A CA 1
ATOM 1460 C C . ALA A 1 183 ? 14.951 -2.120 -37.480 1.00 96.00 183 ALA A C 1
ATOM 1462 O O . ALA A 1 183 ? 14.006 -1.539 -36.954 1.00 96.00 183 ALA A O 1
ATOM 1463 N N . GLN A 1 184 ? 14.853 -3.384 -37.904 1.00 95.12 184 GLN A N 1
ATOM 1464 C CA . GLN A 1 184 ? 13.642 -4.188 -37.749 1.00 95.12 184 GLN A CA 1
ATOM 1465 C C . GLN A 1 184 ? 13.288 -4.386 -36.271 1.00 95.12 184 GLN A C 1
ATOM 1467 O O . GLN A 1 184 ? 12.128 -4.234 -35.898 1.00 95.12 184 GLN A O 1
ATOM 1472 N N . LYS A 1 185 ? 14.273 -4.683 -35.420 1.00 93.81 185 LYS A N 1
ATOM 1473 C CA . LYS A 1 185 ? 14.063 -4.820 -33.976 1.00 93.81 185 LYS A CA 1
ATOM 1474 C C . LYS A 1 185 ? 13.527 -3.523 -33.362 1.00 93.81 185 LYS A C 1
ATOM 1476 O O . LYS A 1 185 ? 12.496 -3.559 -32.703 1.00 93.81 185 LYS A O 1
ATOM 1481 N N . LEU A 1 186 ? 14.164 -2.385 -33.648 1.00 95.44 186 LEU A N 1
ATOM 1482 C CA . LEU A 1 186 ? 13.720 -1.068 -33.171 1.00 95.44 186 LEU A CA 1
ATOM 1483 C C . LEU A 1 186 ? 12.318 -0.705 -33.677 1.00 95.44 186 LEU A C 1
ATOM 1485 O O . LEU A 1 186 ? 11.515 -0.131 -32.940 1.00 95.44 186 LEU A O 1
ATOM 1489 N N . PHE A 1 187 ? 12.009 -1.052 -34.928 1.00 94.44 187 PHE A N 1
ATOM 1490 C CA . PHE A 1 187 ? 10.682 -0.841 -35.495 1.00 94.44 187 PHE A CA 1
ATOM 1491 C C . PHE A 1 187 ? 9.623 -1.601 -34.693 1.00 94.44 187 PHE A C 1
ATOM 1493 O O . PHE A 1 187 ? 8.664 -0.991 -34.234 1.00 94.44 187 PHE A O 1
ATOM 1500 N N . TRP A 1 188 ? 9.825 -2.895 -34.440 1.00 89.06 188 TRP A N 1
ATOM 1501 C CA . TRP A 1 188 ? 8.874 -3.702 -33.668 1.00 89.06 188 TRP A CA 1
ATOM 1502 C C . TRP A 1 188 ? 8.827 -3.352 -32.180 1.00 89.06 188 TRP A C 1
ATOM 1504 O O . TRP A 1 188 ? 7.796 -3.554 -31.550 1.00 89.06 188 TRP A O 1
ATOM 1514 N N . GLU A 1 189 ? 9.901 -2.807 -31.611 1.00 89.44 189 GLU A N 1
ATOM 1515 C CA . GLU A 1 189 ? 9.888 -2.268 -30.246 1.00 89.44 189 GLU A CA 1
ATOM 1516 C C . GLU A 1 189 ? 9.024 -1.005 -30.125 1.00 89.44 189 GLU A C 1
ATOM 1518 O O . GLU A 1 189 ? 8.420 -0.776 -29.081 1.00 89.44 189 GLU A O 1
ATOM 1523 N N . THR A 1 190 ? 8.957 -0.190 -31.180 1.00 90.44 190 THR A N 1
ATOM 1524 C CA . THR A 1 190 ? 8.204 1.077 -31.191 1.00 90.44 190 THR A CA 1
ATOM 1525 C C . THR A 1 190 ? 6.791 0.943 -31.765 1.00 90.44 190 THR A C 1
ATOM 1527 O O . THR A 1 190 ? 5.924 1.745 -31.427 1.00 90.44 190 THR A O 1
ATOM 1530 N N . HIS A 1 191 ? 6.550 -0.067 -32.604 1.00 91.06 191 HIS A N 1
ATOM 1531 C CA . HIS A 1 191 ? 5.294 -0.305 -33.322 1.00 91.06 191 HIS A CA 1
ATOM 1532 C C . HIS A 1 191 ? 4.677 -1.656 -32.929 1.00 91.06 191 HIS A C 1
ATOM 1534 O O . HIS A 1 191 ? 4.296 -2.453 -33.786 1.00 91.06 191 HIS A O 1
ATOM 1540 N N . ASP A 1 192 ? 4.593 -1.943 -31.627 1.00 93.44 192 ASP A N 1
ATOM 1541 C CA . ASP A 1 192 ? 3.959 -3.168 -31.121 1.00 93.44 192 ASP A CA 1
ATOM 1542 C C . ASP A 1 192 ? 2.439 -3.043 -30.908 1.00 93.44 192 ASP A C 1
ATOM 1544 O O . ASP A 1 192 ? 1.763 -4.049 -30.668 1.00 93.44 192 ASP A O 1
ATOM 1548 N N . PHE A 1 193 ? 1.898 -1.831 -31.051 1.00 94.56 193 PHE A N 1
ATOM 1549 C CA . PHE A 1 193 ? 0.494 -1.495 -30.841 1.00 94.56 193 PHE A CA 1
ATOM 1550 C C . PHE A 1 193 ? -0.187 -1.031 -32.133 1.00 94.56 193 PHE A C 1
ATOM 1552 O O . PHE A 1 193 ? 0.343 -0.184 -32.856 1.00 94.56 193 PHE A O 1
ATOM 1559 N N . ASP A 1 194 ? -1.388 -1.550 -32.390 1.00 94.00 194 ASP A N 1
ATOM 1560 C CA . ASP A 1 194 ? -2.263 -1.104 -33.469 1.00 94.00 194 ASP A CA 1
ATOM 1561 C C . ASP A 1 194 ? -3.235 -0.029 -32.945 1.00 94.00 194 ASP A C 1
ATOM 1563 O O . ASP A 1 194 ? -4.156 -0.347 -32.183 1.00 94.00 194 ASP A O 1
ATOM 1567 N N . PRO A 1 195 ? -3.078 1.246 -33.347 1.00 93.31 195 PRO A N 1
ATOM 1568 C CA . PRO A 1 195 ? -3.953 2.319 -32.894 1.00 93.31 195 PRO A CA 1
ATOM 1569 C C . PRO A 1 195 ? -5.365 2.263 -33.493 1.00 93.31 195 PRO A C 1
ATOM 1571 O O . PRO A 1 195 ? -6.274 2.850 -32.910 1.00 93.31 195 PRO A O 1
ATOM 1574 N N . LEU A 1 196 ? -5.571 1.584 -34.628 1.00 94.31 196 LEU A N 1
ATOM 1575 C CA . LEU A 1 196 ? -6.887 1.480 -35.267 1.00 94.31 196 LEU A CA 1
ATOM 1576 C C . LEU A 1 196 ? -7.752 0.433 -34.568 1.00 94.31 196 LEU A C 1
ATOM 1578 O O . LEU A 1 196 ? -8.921 0.684 -34.279 1.00 94.31 196 LEU A O 1
ATOM 1582 N N . LEU A 1 197 ? -7.167 -0.730 -34.273 1.00 92.25 197 LEU A N 1
ATOM 1583 C CA . LEU A 1 197 ? -7.846 -1.795 -33.532 1.00 92.25 197 LEU A CA 1
ATOM 1584 C C . LEU A 1 197 ? -7.798 -1.582 -32.014 1.00 92.25 197 LEU A C 1
ATOM 1586 O O . LEU A 1 197 ? -8.589 -2.183 -31.284 1.00 92.25 197 LEU A O 1
ATOM 1590 N N . GLY A 1 198 ? -6.880 -0.737 -31.538 1.00 93.19 198 GLY A N 1
ATOM 1591 C CA . GLY A 1 198 ? -6.670 -0.453 -30.124 1.00 93.19 198 GLY A CA 1
ATOM 1592 C C . GLY A 1 198 ? -6.114 -1.646 -29.344 1.00 93.19 198 GLY A C 1
ATOM 1593 O O . GLY A 1 198 ? -6.470 -1.814 -28.177 1.00 93.19 198 GLY A O 1
ATOM 1594 N N . ARG A 1 199 ? -5.306 -2.500 -29.987 1.00 95.06 199 ARG A N 1
ATOM 1595 C CA . ARG A 1 199 ? -4.784 -3.763 -29.430 1.00 95.06 199 ARG A CA 1
ATOM 1596 C C . ARG A 1 199 ? -3.319 -3.962 -29.796 1.00 95.06 199 ARG A C 1
ATOM 1598 O O . ARG A 1 199 ? -2.850 -3.440 -30.806 1.00 95.06 199 ARG A O 1
ATOM 1605 N N . TYR A 1 200 ? -2.603 -4.744 -28.997 1.00 96.00 200 TYR A N 1
ATOM 1606 C CA . TYR A 1 200 ? -1.255 -5.180 -29.357 1.00 96.00 200 TYR A CA 1
ATOM 1607 C C . TYR A 1 200 ? -1.294 -6.237 -30.469 1.00 96.00 200 TYR A C 1
ATOM 1609 O O . TYR A 1 200 ? -2.191 -7.081 -30.501 1.00 96.00 200 TYR A O 1
ATOM 1617 N N . TYR A 1 201 ? -0.300 -6.218 -31.364 1.00 93.31 201 TYR A N 1
ATOM 1618 C CA . TYR A 1 201 ? -0.176 -7.241 -32.416 1.00 93.31 201 TYR A CA 1
ATOM 1619 C C . TYR A 1 201 ? 0.119 -8.633 -31.839 1.00 93.31 201 TYR A C 1
ATOM 1621 O O . TYR A 1 201 ? -0.286 -9.647 -32.406 1.00 93.31 201 TYR A O 1
ATOM 1629 N N . ASP A 1 202 ? 0.824 -8.685 -30.706 1.00 93.56 202 ASP A N 1
ATOM 1630 C CA . ASP A 1 202 ? 1.125 -9.921 -29.989 1.00 93.56 202 ASP A CA 1
ATOM 1631 C C . ASP A 1 202 ? -0.014 -10.286 -29.023 1.00 93.56 202 ASP A C 1
ATOM 1633 O O . ASP A 1 202 ? -0.288 -9.578 -28.048 1.00 93.56 202 ASP A O 1
ATOM 1637 N N . ALA A 1 203 ? -0.638 -11.440 -29.266 1.00 93.94 203 ALA A N 1
ATOM 1638 C CA . ALA A 1 203 ? -1.731 -11.968 -28.456 1.00 93.94 203 ALA A CA 1
ATOM 1639 C C . ALA A 1 203 ? -1.330 -12.229 -26.991 1.00 93.94 203 ALA A C 1
ATOM 1641 O O . ALA A 1 203 ? -2.167 -12.100 -26.094 1.00 93.94 203 ALA A O 1
ATOM 1642 N N . GLY A 1 204 ? -0.064 -12.575 -26.726 1.00 96.06 204 GLY A N 1
ATOM 1643 C CA . GLY A 1 204 ? 0.431 -12.790 -25.365 1.00 96.06 204 GLY A CA 1
ATOM 1644 C C . GLY A 1 204 ? 0.471 -11.489 -24.564 1.00 96.06 204 GLY A C 1
ATOM 1645 O O . GLY A 1 204 ? -0.086 -11.412 -23.466 1.00 96.06 204 GLY A O 1
ATOM 1646 N N . LYS A 1 205 ? 1.061 -10.441 -25.154 1.00 93.69 205 LYS A N 1
ATOM 1647 C CA . LYS A 1 205 ? 1.091 -9.092 -24.569 1.00 93.69 205 LYS A CA 1
ATOM 1648 C C . LYS A 1 205 ? -0.311 -8.527 -24.355 1.00 93.69 205 LYS A C 1
ATOM 1650 O O . LYS A 1 205 ? -0.569 -7.955 -23.299 1.00 93.69 205 LYS A O 1
ATOM 1655 N N . GLU A 1 206 ? -1.221 -8.721 -25.309 1.00 95.00 206 GLU A N 1
ATOM 1656 C CA . GLU A 1 206 ? -2.611 -8.265 -25.189 1.00 95.00 206 GLU A CA 1
ATOM 1657 C C . GLU A 1 206 ? -3.327 -8.935 -24.007 1.00 95.00 206 GLU A C 1
ATOM 1659 O O . GLU A 1 206 ? -3.987 -8.264 -23.211 1.00 95.00 206 GLU A O 1
ATOM 1664 N N . ALA A 1 207 ? -3.150 -10.248 -23.828 1.00 96.31 207 ALA A N 1
ATOM 1665 C CA . ALA A 1 207 ? -3.736 -10.964 -22.698 1.00 96.31 207 ALA A CA 1
ATOM 1666 C C . ALA A 1 207 ? -3.204 -10.452 -21.349 1.00 96.31 207 ALA A C 1
ATOM 1668 O O . ALA A 1 207 ? -3.963 -10.330 -20.383 1.00 96.31 207 ALA A O 1
ATOM 1669 N N . ASP A 1 208 ? -1.914 -10.132 -21.264 1.00 96.12 208 ASP A N 1
ATOM 1670 C CA . ASP A 1 208 ? -1.318 -9.579 -20.048 1.00 96.12 208 ASP A CA 1
ATOM 1671 C C . ASP A 1 208 ? -1.754 -8.133 -19.795 1.00 96.12 208 ASP A C 1
ATOM 1673 O O . ASP A 1 208 ? -2.073 -7.785 -18.653 1.00 96.12 208 ASP A O 1
ATOM 1677 N N . PHE A 1 209 ? -1.870 -7.315 -20.842 1.00 95.56 209 PHE A N 1
ATOM 1678 C CA . PHE A 1 209 ? -2.437 -5.973 -20.752 1.00 95.56 209 PHE A CA 1
ATOM 1679 C C . PHE A 1 209 ? -3.889 -6.008 -20.263 1.00 95.56 209 PHE A C 1
ATOM 1681 O O . PHE A 1 209 ? -4.247 -5.263 -19.350 1.00 95.56 209 PHE A O 1
ATOM 1688 N N . ALA A 1 210 ? -4.714 -6.917 -20.789 1.00 95.12 210 ALA A N 1
ATOM 1689 C CA . ALA A 1 210 ? -6.101 -7.082 -20.363 1.00 95.12 210 ALA A CA 1
ATOM 1690 C C . ALA A 1 210 ? -6.205 -7.457 -18.873 1.00 95.12 210 ALA A C 1
ATOM 1692 O O . ALA A 1 210 ? -6.992 -6.853 -18.138 1.00 95.12 210 ALA A O 1
ATOM 1693 N N . LYS A 1 211 ? -5.365 -8.387 -18.392 1.00 96.75 211 LYS A N 1
ATOM 1694 C CA . LYS A 1 211 ? -5.287 -8.736 -16.959 1.00 96.75 211 LYS A CA 1
ATOM 1695 C C . LYS A 1 211 ? -4.879 -7.531 -16.112 1.00 96.75 211 LYS A C 1
ATOM 1697 O O . LYS A 1 211 ? -5.521 -7.245 -15.103 1.00 96.75 211 LYS A O 1
ATOM 1702 N N . GLN A 1 212 ? -3.832 -6.811 -16.518 1.00 96.38 212 GLN A N 1
ATOM 1703 C CA . GLN A 1 212 ? -3.361 -5.626 -15.798 1.00 96.38 212 GLN A CA 1
ATOM 1704 C C . GLN A 1 212 ? -4.429 -4.536 -15.760 1.00 96.38 212 GLN A C 1
ATOM 1706 O O . GLN A 1 212 ? -4.673 -3.951 -14.707 1.00 96.38 212 GLN A O 1
ATOM 1711 N N . ARG A 1 213 ? -5.117 -4.294 -16.876 1.00 95.00 213 ARG A N 1
ATOM 1712 C CA . ARG A 1 213 ? -6.193 -3.310 -16.960 1.00 95.00 213 ARG A CA 1
ATOM 1713 C C . ARG A 1 213 ? -7.383 -3.690 -16.087 1.00 95.00 213 ARG A C 1
ATOM 1715 O O . ARG A 1 213 ? -7.920 -2.808 -15.425 1.00 95.00 213 ARG A O 1
ATOM 1722 N N . ALA A 1 214 ? -7.749 -4.969 -16.017 1.00 95.56 214 ALA A N 1
ATOM 1723 C CA . ALA A 1 214 ? -8.782 -5.442 -15.096 1.00 95.56 214 ALA A CA 1
ATOM 1724 C C . ALA A 1 214 ? -8.399 -5.154 -13.632 1.00 95.56 214 ALA A C 1
ATOM 1726 O O . ALA A 1 214 ? -9.195 -4.582 -12.885 1.00 95.56 214 ALA A O 1
ATOM 1727 N N . VAL A 1 215 ? -7.152 -5.443 -13.244 1.00 94.44 215 VAL A N 1
ATOM 1728 C CA . VAL A 1 215 ? -6.631 -5.136 -11.899 1.00 94.44 215 VAL A CA 1
ATOM 1729 C C . VAL A 1 215 ? -6.594 -3.627 -11.632 1.00 94.44 215 VAL A C 1
ATOM 1731 O O . VAL A 1 215 ? -7.021 -3.172 -10.577 1.00 94.44 215 VAL A O 1
ATOM 1734 N N . LEU A 1 216 ? -6.129 -2.816 -12.582 1.00 93.06 216 LEU A N 1
ATOM 1735 C CA . LEU A 1 216 ? -6.111 -1.362 -12.419 1.00 93.06 216 LEU A CA 1
ATOM 1736 C C . LEU A 1 216 ? -7.524 -0.782 -12.347 1.00 93.06 216 LEU A C 1
ATOM 1738 O O . LEU A 1 216 ? -7.751 0.138 -11.570 1.00 93.06 216 LEU A O 1
ATOM 1742 N N . SER A 1 217 ? -8.478 -1.332 -13.102 1.00 90.94 217 SER A N 1
ATOM 1743 C CA . SER A 1 217 ? -9.874 -0.891 -13.077 1.00 90.94 217 SER A CA 1
ATOM 1744 C C . SER A 1 217 ? -10.563 -1.183 -11.744 1.00 90.94 217 SER A C 1
ATOM 1746 O O . SER A 1 217 ? -11.372 -0.376 -11.302 1.00 90.94 217 SER A O 1
ATOM 1748 N N . SER A 1 218 ? -10.202 -2.278 -11.063 1.00 89.25 218 SER A N 1
ATOM 1749 C CA . SER A 1 218 ? -10.754 -2.593 -9.741 1.00 89.25 218 SER A CA 1
ATOM 1750 C C . SER A 1 218 ? -10.163 -1.721 -8.628 1.00 89.25 218 SER A C 1
ATOM 1752 O O . SER A 1 218 ? -10.844 -1.416 -7.647 1.00 89.25 218 SER A O 1
ATOM 1754 N N . ILE A 1 219 ? -8.908 -1.286 -8.783 1.00 87.00 219 ILE A N 1
ATOM 1755 C CA . ILE A 1 219 ? -8.221 -0.382 -7.845 1.00 87.00 219 ILE A CA 1
ATOM 1756 C C . ILE A 1 219 ? -8.572 1.089 -8.128 1.00 87.00 219 ILE A C 1
ATOM 1758 O O . ILE A 1 219 ? -8.506 1.938 -7.230 1.00 87.00 219 ILE A O 1
ATOM 1762 N N . ALA A 1 220 ? -8.947 1.415 -9.366 1.00 89.56 220 ALA A N 1
ATOM 1763 C CA . ALA A 1 220 ? -9.294 2.765 -9.777 1.00 89.56 220 ALA A CA 1
ATOM 1764 C C . ALA A 1 220 ? -10.392 3.344 -8.870 1.00 89.56 220 ALA A C 1
ATOM 1766 O O . ALA A 1 220 ? -11.405 2.716 -8.587 1.00 89.56 220 ALA A O 1
ATOM 1767 N N . GLY A 1 221 ? -10.165 4.557 -8.366 1.00 83.69 221 GLY A N 1
ATOM 1768 C CA . GLY A 1 221 ? -11.087 5.230 -7.447 1.00 83.69 221 GLY A CA 1
ATOM 1769 C C . GLY A 1 221 ? -10.907 4.881 -5.964 1.00 83.69 221 GLY A C 1
ATOM 1770 O O . GLY A 1 221 ? -11.240 5.704 -5.114 1.00 83.69 221 GLY A O 1
ATOM 1771 N N . GLN A 1 222 ? -10.277 3.758 -5.599 1.00 83.38 222 GLN A N 1
ATOM 1772 C CA . GLN A 1 222 ? -10.018 3.460 -4.179 1.00 83.38 222 GLN A CA 1
ATOM 1773 C C . GLN A 1 222 ? -9.075 4.500 -3.550 1.00 83.38 222 GLN A C 1
ATOM 1775 O O . GLN A 1 222 ? -9.294 4.977 -2.435 1.00 83.38 222 GLN A O 1
ATOM 1780 N N . GLY A 1 223 ? -8.052 4.920 -4.303 1.00 83.69 223 GLY A N 1
ATOM 1781 C CA . GLY A 1 223 ? -7.099 5.942 -3.870 1.00 83.69 223 GLY A CA 1
ATOM 1782 C C . GLY A 1 223 ? -7.691 7.353 -3.767 1.00 83.69 223 GLY A C 1
ATOM 1783 O O . GLY A 1 223 ? -7.247 8.130 -2.924 1.00 83.69 223 GLY A O 1
ATOM 1784 N N . SER A 1 224 ? -8.696 7.702 -4.581 1.00 85.25 224 SER A N 1
ATOM 1785 C CA . SER A 1 224 ? -9.370 9.003 -4.461 1.00 85.25 224 SER A CA 1
ATOM 1786 C C . SER A 1 224 ? -10.266 9.038 -3.226 1.00 85.25 224 SER A C 1
ATOM 1788 O O . SER A 1 224 ? -10.220 10.018 -2.484 1.00 85.25 224 SER A O 1
ATOM 1790 N N . VAL A 1 225 ? -10.972 7.942 -2.927 1.00 84.25 225 VAL A N 1
ATOM 1791 C CA . VAL A 1 225 ? -11.750 7.789 -1.687 1.00 84.25 225 VAL A CA 1
ATOM 1792 C C . VAL A 1 225 ? -10.842 7.887 -0.456 1.00 84.25 225 VAL A C 1
ATOM 1794 O O . VAL A 1 225 ? -11.163 8.601 0.494 1.00 84.25 225 VAL A O 1
ATOM 1797 N N . ALA A 1 226 ? -9.656 7.273 -0.490 1.00 85.06 226 ALA A N 1
ATOM 1798 C CA . ALA A 1 226 ? -8.674 7.343 0.598 1.00 85.06 226 ALA A CA 1
ATOM 1799 C C . ALA A 1 226 ? -8.071 8.748 0.831 1.00 85.06 226 ALA A C 1
ATOM 1801 O O . ALA A 1 226 ? -7.517 9.009 1.899 1.00 85.06 226 ALA A O 1
ATOM 1802 N N . ARG A 1 227 ? -8.192 9.670 -0.133 1.00 90.00 227 ARG A N 1
ATOM 1803 C CA . ARG A 1 227 ? -7.779 11.078 0.019 1.00 90.00 227 ARG A CA 1
ATOM 1804 C C . ARG A 1 227 ? -8.881 11.978 0.575 1.00 90.00 227 ARG A C 1
ATOM 1806 O O . ARG A 1 227 ? -8.591 13.116 0.940 1.00 90.00 227 ARG A O 1
ATOM 1813 N N . LEU A 1 228 ? -10.126 11.502 0.622 1.00 88.88 228 LEU A N 1
ATOM 1814 C CA . LEU A 1 228 ? -11.233 12.280 1.166 1.00 88.88 228 LEU A CA 1
ATOM 1815 C C . LEU A 1 228 ? -11.029 12.551 2.668 1.00 88.88 228 LEU A C 1
ATOM 1817 O O . LEU A 1 228 ? -10.376 11.774 3.363 1.00 88.88 228 LEU A O 1
ATOM 1821 N N . PRO A 1 229 ? -11.589 13.640 3.212 1.00 90.81 229 PRO A N 1
ATOM 1822 C CA . PRO A 1 229 ? -11.564 13.877 4.649 1.00 90.81 229 PRO A CA 1
ATOM 1823 C C . PRO A 1 229 ? -12.219 12.719 5.424 1.00 90.81 229 PRO A C 1
ATOM 1825 O O . PRO A 1 229 ? -13.229 12.189 4.954 1.00 90.81 229 PRO A O 1
ATOM 1828 N N . PRO A 1 230 ? -11.749 12.379 6.642 1.00 85.62 230 PRO A N 1
ATOM 1829 C CA . PRO A 1 230 ? -12.321 11.291 7.442 1.00 85.62 230 PRO A CA 1
ATOM 1830 C C . PRO A 1 230 ? -13.838 11.398 7.648 1.00 85.62 230 PRO A C 1
ATOM 1832 O O . PRO A 1 230 ? -14.532 10.389 7.641 1.00 85.62 230 PRO A O 1
ATOM 1835 N N . ALA A 1 231 ? -14.369 12.619 7.762 1.00 85.25 231 ALA A N 1
ATOM 1836 C CA . ALA A 1 231 ? -15.809 12.851 7.880 1.00 85.25 231 ALA A CA 1
ATOM 1837 C C . ALA A 1 231 ? -16.613 12.325 6.676 1.00 85.25 231 ALA A C 1
ATOM 1839 O O . ALA A 1 231 ? -17.748 11.905 6.847 1.00 85.25 231 ALA A O 1
ATOM 1840 N N . VAL A 1 232 ? -16.026 12.335 5.476 1.00 87.38 232 VAL A N 1
ATOM 1841 C CA . VAL A 1 232 ? -16.643 11.830 4.239 1.00 87.38 232 VAL A CA 1
ATOM 1842 C C . VAL A 1 232 ? -16.291 10.357 4.013 1.00 87.38 232 VAL A C 1
ATOM 1844 O O . VAL A 1 232 ? -17.090 9.608 3.473 1.00 87.38 232 VAL A O 1
ATOM 1847 N N . GLN A 1 233 ? -15.110 9.912 4.445 1.00 87.06 233 GLN A N 1
ATOM 1848 C CA . GLN A 1 233 ? -14.698 8.508 4.317 1.00 87.06 233 GLN A CA 1
ATOM 1849 C C . GLN A 1 233 ? -15.518 7.558 5.185 1.00 87.06 233 GLN A C 1
ATOM 1851 O O . GLN A 1 233 ? -15.821 6.446 4.758 1.00 87.06 233 GLN A O 1
ATOM 1856 N N . TYR A 1 234 ? -15.825 7.993 6.407 1.00 85.25 234 TYR A N 1
ATOM 1857 C CA . TYR A 1 234 ? -16.545 7.212 7.409 1.00 85.25 234 TYR A CA 1
ATOM 1858 C C . TYR A 1 234 ? -17.981 7.710 7.593 1.00 85.25 234 TYR A C 1
ATOM 1860 O O . TYR A 1 234 ? -18.580 7.454 8.634 1.00 85.25 234 TYR A O 1
ATOM 1868 N N . CYS A 1 235 ? -18.538 8.452 6.629 1.00 84.94 235 CYS A N 1
ATOM 1869 C CA . CYS A 1 235 ? -19.971 8.712 6.651 1.00 84.94 235 CYS A CA 1
ATOM 1870 C C . CYS A 1 235 ? -20.725 7.449 6.225 1.00 84.94 235 CYS A C 1
ATOM 1872 O O . CYS A 1 235 ? -20.267 6.681 5.379 1.00 84.94 235 CYS A O 1
ATOM 1874 N N . GLU A 1 236 ? -21.909 7.247 6.792 1.00 84.00 236 GLU A N 1
ATOM 1875 C CA . GLU A 1 236 ? -22.755 6.093 6.477 1.00 84.00 236 GLU A CA 1
ATOM 1876 C C . GLU A 1 236 ? -23.084 6.040 4.976 1.00 84.00 236 GLU A C 1
ATOM 1878 O O . GLU A 1 236 ? -23.009 4.981 4.361 1.00 84.00 236 GLU A O 1
ATOM 1883 N N . GLY A 1 237 ? -23.303 7.196 4.338 1.00 85.50 237 GLY A N 1
ATOM 1884 C CA . GLY A 1 237 ? -23.549 7.290 2.894 1.00 85.50 237 GLY A CA 1
ATOM 1885 C C . GLY A 1 237 ? -22.403 6.783 2.003 1.00 85.50 237 GLY A C 1
ATOM 1886 O O . GLY A 1 237 ? -22.649 6.432 0.854 1.00 85.50 237 GLY A O 1
ATOM 1887 N N . ALA A 1 238 ? -21.168 6.703 2.513 1.00 85.25 238 ALA A N 1
ATOM 1888 C CA . ALA A 1 238 ? -20.043 6.097 1.798 1.00 85.25 238 ALA A CA 1
ATOM 1889 C C . ALA A 1 238 ? -19.966 4.570 1.986 1.00 85.25 238 ALA A C 1
ATOM 1891 O O . ALA A 1 238 ? -19.350 3.884 1.169 1.00 85.25 238 ALA A O 1
ATOM 1892 N N . ALA A 1 239 ? -20.574 4.037 3.050 1.00 87.88 239 ALA A N 1
ATOM 1893 C CA . ALA A 1 239 ? -20.595 2.608 3.362 1.00 87.88 239 ALA A CA 1
ATOM 1894 C C . ALA A 1 239 ? -21.776 1.865 2.709 1.00 87.88 239 ALA A C 1
ATOM 1896 O O . ALA A 1 239 ? -21.707 0.645 2.544 1.00 87.88 239 ALA A O 1
ATOM 1897 N N . TYR A 1 240 ? -22.824 2.587 2.299 1.00 88.88 240 TYR A N 1
ATOM 1898 C CA . TYR A 1 240 ? -24.018 2.026 1.665 1.00 88.88 240 TYR A CA 1
ATOM 1899 C C . TYR A 1 240 ? -24.146 2.381 0.186 1.00 88.88 240 TYR A C 1
ATOM 1901 O O . TYR A 1 240 ? -23.668 3.407 -0.308 1.00 88.88 240 TYR A O 1
ATOM 1909 N N . ASP A 1 241 ? -24.856 1.522 -0.534 1.00 88.06 241 ASP A N 1
ATOM 1910 C CA . ASP A 1 241 ? -25.488 1.907 -1.777 1.00 88.06 241 ASP A CA 1
ATOM 1911 C C . ASP A 1 241 ? -26.872 2.496 -1.520 1.00 88.06 241 ASP A C 1
ATOM 1913 O O . ASP A 1 241 ? -27.738 1.834 -0.961 1.00 88.06 241 ASP A O 1
ATOM 1917 N N . ILE A 1 242 ? -27.094 3.742 -1.932 1.00 83.62 242 ILE A N 1
ATOM 1918 C CA . ILE A 1 242 ? -28.342 4.458 -1.626 1.00 83.62 242 ILE A CA 1
ATOM 1919 C C . ILE A 1 242 ? -29.526 3.854 -2.394 1.00 83.62 242 ILE A C 1
ATOM 1921 O O . ILE A 1 242 ? -30.648 3.884 -1.904 1.00 83.62 242 ILE A O 1
ATOM 1925 N N . VAL A 1 243 ? -29.274 3.294 -3.581 1.00 89.88 243 VAL A N 1
ATOM 1926 C CA . VAL A 1 243 ? -30.326 2.772 -4.465 1.00 89.88 243 VAL A CA 1
ATOM 1927 C C . VAL A 1 243 ? -30.700 1.336 -4.108 1.00 89.88 243 VAL A C 1
ATOM 1929 O O . VAL A 1 243 ? -31.879 1.023 -3.990 1.00 89.88 243 VAL A O 1
ATOM 1932 N N . SER A 1 244 ? -29.712 0.455 -3.931 1.00 89.88 244 SER A N 1
ATOM 1933 C CA . SER A 1 244 ? -29.968 -0.954 -3.601 1.00 89.88 244 SER A CA 1
ATOM 1934 C C . SER A 1 244 ? -30.080 -1.232 -2.100 1.00 89.88 244 SER A C 1
ATOM 1936 O O . SER A 1 244 ? -30.407 -2.352 -1.716 1.00 89.88 244 SER A O 1
ATOM 1938 N N . HIS A 1 245 ? -29.775 -0.246 -1.247 1.00 85.38 245 HIS A N 1
ATOM 1939 C CA . HIS A 1 245 ? -29.621 -0.394 0.207 1.00 85.38 245 HIS A CA 1
ATOM 1940 C C . HIS A 1 245 ? -28.605 -1.469 0.634 1.00 85.38 245 HIS A C 1
ATOM 1942 O O . HIS A 1 245 ? -28.526 -1.828 1.809 1.00 85.38 245 HIS A O 1
ATOM 1948 N N . ALA A 1 246 ? -27.790 -1.971 -0.297 1.00 91.31 246 ALA A N 1
ATOM 1949 C CA . ALA A 1 246 ? -26.760 -2.950 -0.005 1.00 91.31 246 ALA A CA 1
ATOM 1950 C C . ALA A 1 246 ? -25.563 -2.289 0.692 1.00 91.31 246 ALA A C 1
ATOM 1952 O O . ALA A 1 246 ? -25.169 -1.160 0.381 1.00 91.31 246 ALA A O 1
ATOM 1953 N N . VAL A 1 247 ? -24.949 -3.013 1.627 1.00 91.06 247 VAL A N 1
ATOM 1954 C CA . VAL A 1 247 ? -23.693 -2.589 2.252 1.00 91.06 247 VAL A CA 1
ATOM 1955 C C . VAL A 1 247 ? -22.564 -2.758 1.235 1.00 91.06 247 VAL A C 1
ATOM 1957 O O . VAL A 1 247 ? -22.296 -3.869 0.782 1.00 91.06 247 VAL A O 1
ATOM 1960 N N . LYS A 1 248 ? -21.884 -1.660 0.889 1.00 86.56 248 LYS A N 1
ATOM 1961 C CA . LYS A 1 248 ? -20.690 -1.681 0.026 1.00 86.56 248 LYS A CA 1
ATOM 1962 C C . LYS A 1 248 ? -19.453 -2.122 0.801 1.00 86.56 248 LYS A C 1
ATOM 1964 O O . LYS A 1 248 ? -18.621 -2.848 0.270 1.00 86.56 248 LYS A O 1
ATOM 1969 N N . ASP A 1 249 ? -19.319 -1.646 2.039 1.00 87.25 249 ASP A N 1
ATOM 1970 C CA . ASP A 1 249 ? -18.127 -1.845 2.862 1.00 87.25 249 ASP A CA 1
ATOM 1971 C C . ASP A 1 249 ? -18.510 -2.002 4.342 1.00 87.25 249 ASP A C 1
ATOM 1973 O O . ASP A 1 249 ? -18.722 -1.025 5.067 1.00 87.25 249 ASP A O 1
ATOM 1977 N N . GLN A 1 250 ? -18.603 -3.259 4.783 1.00 89.62 250 GLN A N 1
ATOM 1978 C CA . GLN A 1 250 ? -18.997 -3.621 6.147 1.00 89.62 250 GLN A CA 1
ATOM 1979 C C . GLN A 1 250 ? -18.008 -3.084 7.192 1.00 89.62 250 GLN A C 1
ATOM 1981 O O . GLN A 1 250 ? -18.411 -2.612 8.254 1.00 89.62 250 GLN A O 1
ATOM 1986 N N . ALA A 1 251 ? -16.711 -3.085 6.877 1.00 88.44 251 ALA A N 1
ATOM 1987 C CA . ALA A 1 251 ? -15.685 -2.634 7.81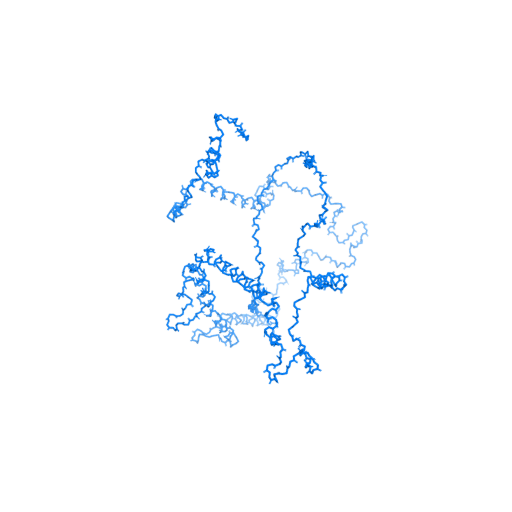0 1.00 88.44 251 ALA A CA 1
ATOM 1988 C C . ALA A 1 251 ? -15.791 -1.125 8.076 1.00 88.44 251 ALA A C 1
ATOM 1990 O O . ALA A 1 251 ? -15.679 -0.677 9.219 1.00 88.44 251 ALA A O 1
ATOM 1991 N N . LYS A 1 252 ? -16.048 -0.317 7.038 1.00 86.38 252 LYS A N 1
ATOM 1992 C CA . LYS A 1 252 ? -16.260 1.129 7.220 1.00 86.38 252 LYS A CA 1
ATOM 1993 C C . LYS A 1 252 ? -17.529 1.440 7.990 1.00 86.38 252 LYS A C 1
ATOM 1995 O O . LYS A 1 252 ? -17.520 2.380 8.781 1.00 86.38 252 LYS A O 1
ATOM 2000 N N . LEU A 1 253 ? -18.584 0.658 7.782 1.00 88.44 253 LEU A N 1
ATOM 2001 C CA . LEU A 1 253 ? -19.833 0.814 8.513 1.00 88.44 253 LEU A CA 1
ATOM 2002 C C . LEU A 1 253 ? -19.633 0.603 10.019 1.00 88.44 253 LEU A C 1
ATOM 2004 O O . LEU A 1 253 ? -20.076 1.417 10.829 1.00 88.44 253 LEU A O 1
ATOM 2008 N N . GLU A 1 254 ? -18.905 -0.445 10.398 1.00 88.81 254 GLU A N 1
ATOM 2009 C CA . GLU A 1 254 ? -18.585 -0.724 11.799 1.00 88.81 254 GLU A CA 1
ATOM 2010 C C . GLU A 1 254 ? -17.770 0.414 12.423 1.00 88.81 254 GLU A C 1
ATOM 2012 O O . GLU A 1 254 ? -18.096 0.892 13.512 1.00 88.81 254 GLU A O 1
ATOM 2017 N N . VAL A 1 255 ? -16.771 0.932 11.703 1.00 85.88 255 VAL A N 1
ATOM 2018 C CA . VAL A 1 255 ? -15.972 2.079 12.161 1.00 85.88 255 VAL A CA 1
ATOM 2019 C C . VAL A 1 255 ? -16.829 3.339 12.307 1.00 85.88 255 VAL A C 1
ATOM 2021 O O . VAL A 1 255 ? -16.731 4.020 13.329 1.00 85.88 255 VAL A O 1
ATOM 2024 N N . ALA A 1 256 ? -17.686 3.640 11.329 1.00 85.56 256 ALA A N 1
ATOM 2025 C CA . ALA A 1 256 ? -18.598 4.782 11.363 1.00 85.56 256 ALA A CA 1
ATOM 2026 C C . ALA A 1 256 ? -19.546 4.701 12.569 1.00 85.56 256 ALA A C 1
ATOM 2028 O O . ALA A 1 256 ? -19.636 5.649 13.356 1.00 85.56 256 ALA A O 1
ATOM 2029 N N . SER A 1 257 ? -20.154 3.529 12.782 1.00 85.38 257 SER A N 1
ATOM 2030 C CA . SER A 1 257 ? -21.030 3.268 13.926 1.00 85.38 257 SER A CA 1
ATOM 2031 C C . SER A 1 257 ? -20.288 3.430 15.259 1.00 85.38 257 SER A C 1
ATOM 2033 O O . SER A 1 257 ? -20.803 4.040 16.195 1.00 85.38 257 SER A O 1
ATOM 2035 N N . GLY A 1 258 ? -19.032 2.979 15.340 1.00 82.38 258 GLY A N 1
ATOM 2036 C CA . GLY A 1 258 ? -18.186 3.137 16.521 1.00 82.38 258 GLY A CA 1
ATOM 2037 C C . GLY A 1 258 ? -17.792 4.591 16.800 1.00 82.38 258 GLY A C 1
ATOM 2038 O O . GLY A 1 258 ? -17.705 4.996 17.961 1.00 82.38 258 GLY A O 1
ATOM 2039 N N . VAL A 1 259 ? -17.574 5.403 15.760 1.00 79.56 259 VAL A N 1
ATOM 2040 C CA . VAL A 1 259 ? -17.280 6.839 15.902 1.00 79.56 259 VAL A CA 1
ATOM 2041 C C . VAL A 1 259 ? -18.511 7.594 16.402 1.00 79.56 259 VAL A C 1
ATOM 2043 O O . VAL A 1 259 ? -18.380 8.364 17.356 1.00 79.56 259 VAL A O 1
ATOM 2046 N N . GLY A 1 260 ? -19.694 7.333 15.834 1.00 76.88 260 GLY A N 1
ATOM 2047 C CA . GLY A 1 260 ? -20.959 7.909 16.308 1.00 76.88 260 GLY A CA 1
ATOM 2048 C C . GLY A 1 260 ? -21.272 7.507 17.753 1.00 76.88 260 GLY A C 1
ATOM 2049 O O . GLY A 1 260 ? -21.585 8.348 18.598 1.00 76.88 260 GLY A O 1
ATOM 2050 N N . ASN A 1 261 ? -21.052 6.234 18.085 1.00 79.19 261 ASN A N 1
ATOM 2051 C CA . ASN A 1 261 ? -21.319 5.692 19.415 1.00 79.19 261 ASN A CA 1
ATOM 2052 C C . ASN A 1 261 ? -20.219 5.985 20.444 1.00 79.19 261 ASN A C 1
ATOM 2054 O O . ASN A 1 261 ? -20.386 5.654 21.617 1.00 79.19 261 ASN A O 1
ATOM 2058 N N . ARG A 1 262 ? -19.111 6.645 20.073 1.00 76.31 262 ARG A N 1
ATOM 2059 C CA . ARG A 1 262 ? -17.991 6.919 20.992 1.00 76.31 262 ARG A CA 1
ATOM 2060 C C . ARG A 1 262 ? -18.423 7.732 22.210 1.00 76.31 262 ARG A C 1
ATOM 2062 O O . ARG A 1 262 ? -17.965 7.455 23.314 1.00 76.31 262 ARG A O 1
ATOM 2069 N N . ALA A 1 263 ? -19.304 8.715 22.032 1.00 73.38 263 ALA A N 1
ATOM 2070 C CA . ALA A 1 263 ? -19.817 9.513 23.145 1.00 73.38 263 ALA A CA 1
ATOM 2071 C C . ALA A 1 263 ? -20.635 8.656 24.125 1.00 73.38 263 ALA A C 1
ATOM 2073 O O . ALA A 1 263 ? -20.505 8.813 25.337 1.00 73.38 263 ALA A O 1
ATOM 2074 N N . ILE A 1 264 ? -21.417 7.706 23.612 1.00 72.56 264 ILE A N 1
ATOM 2075 C CA . ILE A 1 264 ? -22.214 6.768 24.410 1.00 72.56 264 ILE A CA 1
ATOM 2076 C C . ILE A 1 264 ? -21.298 5.751 25.104 1.00 72.56 264 ILE A C 1
ATOM 2078 O O . ILE A 1 264 ? -21.412 5.562 26.308 1.00 72.56 264 ILE A O 1
ATOM 2082 N N . ALA A 1 265 ? -20.324 5.186 24.387 1.00 67.69 265 ALA A N 1
ATOM 2083 C CA . ALA A 1 265 ? -19.344 4.241 24.921 1.00 67.69 265 ALA A CA 1
ATOM 2084 C C . ALA A 1 265 ? -18.382 4.876 25.941 1.00 67.69 265 ALA A C 1
ATOM 2086 O O . ALA A 1 265 ? -17.899 4.205 26.849 1.00 67.69 265 ALA A O 1
ATOM 2087 N N . SER A 1 266 ? -18.102 6.180 25.821 1.00 70.44 266 SER A N 1
ATOM 2088 C CA . SER A 1 266 ? -17.285 6.913 26.797 1.00 70.44 266 SER A CA 1
ATOM 2089 C C . SER A 1 266 ? -17.983 7.077 28.147 1.00 70.44 266 SER A C 1
ATOM 2091 O O . SER A 1 266 ? -17.321 7.221 29.180 1.00 70.44 266 SER A O 1
ATOM 2093 N N . LYS A 1 267 ? -19.321 7.027 28.162 1.00 79.31 267 LYS A N 1
ATOM 2094 C CA . LYS A 1 267 ? -20.079 7.009 29.405 1.00 79.31 267 LYS A CA 1
ATOM 2095 C C . LYS A 1 267 ? -19.885 5.628 30.017 1.00 79.31 267 LYS A C 1
ATOM 2097 O O . LYS A 1 267 ? -20.360 4.633 29.494 1.00 79.31 267 LYS A O 1
ATOM 2102 N N . LYS A 1 268 ? -19.215 5.574 31.167 1.00 75.69 268 LYS A N 1
ATOM 2103 C CA . LYS A 1 268 ? -19.091 4.347 31.973 1.00 75.69 268 LYS A CA 1
ATOM 2104 C C . LYS A 1 268 ? -20.419 3.916 32.612 1.00 75.69 268 LYS A C 1
ATOM 2106 O O . LYS A 1 268 ? -20.476 2.845 33.195 1.00 75.69 268 LYS A O 1
ATOM 2111 N N . GLY A 1 269 ? -21.470 4.736 32.514 1.00 77.44 269 GLY A N 1
ATOM 2112 C CA . GLY A 1 269 ? -22.791 4.471 33.095 1.00 77.44 269 GLY A CA 1
ATOM 2113 C C . GLY A 1 269 ? -23.341 3.090 32.728 1.00 77.44 269 GLY A C 1
ATOM 2114 O O . GLY A 1 269 ? -23.535 2.289 33.633 1.00 77.44 269 GLY A O 1
ATOM 2115 N N . PRO A 1 270 ? -23.471 2.738 31.435 1.00 79.25 270 PRO A N 1
ATOM 2116 C CA . PRO A 1 270 ? -23.987 1.434 31.027 1.00 79.25 270 PRO A CA 1
ATOM 2117 C C . PRO A 1 270 ? -23.128 0.248 31.481 1.00 79.25 270 PRO A C 1
ATOM 2119 O O . PRO A 1 270 ? -23.675 -0.788 31.848 1.00 79.25 270 PRO A O 1
ATOM 2122 N N . SER A 1 271 ? -21.793 0.378 31.492 1.00 81.19 271 SER A N 1
ATOM 2123 C CA . SER A 1 271 ? -20.918 -0.717 31.939 1.00 81.19 271 SER A CA 1
ATOM 2124 C C . SER A 1 271 ? -20.980 -0.910 33.454 1.00 81.19 271 SER A C 1
ATOM 2126 O O . SER A 1 271 ? -21.016 -2.039 33.932 1.00 81.19 271 SER A O 1
ATOM 2128 N N . VAL A 1 272 ? -21.031 0.191 34.207 1.00 84.69 272 VAL A N 1
ATOM 2129 C CA . VAL A 1 272 ? -21.204 0.178 35.663 1.00 84.69 272 VAL A CA 1
ATOM 2130 C C . VAL A 1 272 ? -22.590 -0.359 36.030 1.00 84.69 272 VAL A C 1
ATOM 2132 O O . VAL A 1 272 ? -22.690 -1.207 36.908 1.00 84.69 272 VAL A O 1
ATOM 2135 N N . GLU A 1 273 ? -23.649 0.056 35.333 1.00 87.94 273 GLU A N 1
ATOM 2136 C CA . GLU A 1 273 ? -25.006 -0.471 35.523 1.00 87.94 273 GLU A CA 1
ATOM 2137 C C . GLU A 1 273 ? -25.100 -1.965 35.215 1.00 87.94 273 GLU A C 1
ATOM 2139 O O . GLU A 1 273 ? -25.736 -2.695 35.972 1.00 87.94 273 GLU A O 1
ATOM 2144 N N . ALA A 1 274 ? -24.462 -2.434 34.138 1.00 89.88 274 ALA A N 1
ATOM 2145 C CA . ALA A 1 274 ? -24.407 -3.857 33.815 1.00 89.88 274 ALA A CA 1
ATOM 2146 C C . ALA A 1 274 ? -23.712 -4.652 34.931 1.00 89.88 274 ALA A C 1
ATOM 2148 O O . ALA A 1 274 ? -24.259 -5.641 35.411 1.00 89.88 274 ALA A O 1
ATOM 2149 N N . GLU A 1 275 ? -22.567 -4.170 35.426 1.00 92.44 275 GLU A N 1
ATOM 2150 C CA . GLU A 1 275 ? -21.862 -4.815 36.538 1.00 92.44 275 GLU A CA 1
ATOM 2151 C C . GLU A 1 275 ? -22.697 -4.819 37.833 1.00 92.44 275 GLU A C 1
ATOM 2153 O O . GLU A 1 275 ? -22.725 -5.813 38.563 1.00 92.44 275 GLU A O 1
ATOM 2158 N N . LEU A 1 276 ? -23.406 -3.722 38.121 1.00 93.56 276 LEU A N 1
ATOM 2159 C CA . LEU A 1 276 ? -24.326 -3.627 39.256 1.00 93.56 276 LEU A CA 1
ATOM 2160 C C . LEU A 1 276 ? -25.500 -4.601 39.121 1.00 93.56 276 LEU A C 1
ATOM 2162 O O . LEU A 1 276 ? -25.825 -5.268 40.106 1.00 93.56 276 LEU A O 1
ATOM 2166 N N . ARG A 1 277 ? -26.093 -4.736 37.926 1.00 96.06 277 ARG A N 1
ATOM 2167 C CA . ARG A 1 277 ? -27.143 -5.732 37.662 1.00 96.06 277 ARG A CA 1
ATOM 2168 C C . ARG A 1 277 ? -26.618 -7.142 37.890 1.00 96.06 277 ARG A C 1
ATOM 2170 O O . ARG A 1 277 ? -27.201 -7.863 38.693 1.00 96.06 277 ARG A O 1
ATOM 2177 N N . ASP A 1 278 ? -25.481 -7.503 37.307 1.00 96.00 278 ASP A N 1
ATOM 2178 C CA . ASP A 1 278 ? -24.891 -8.836 37.482 1.00 96.00 278 ASP A CA 1
ATOM 2179 C C . ASP A 1 278 ? -24.588 -9.143 38.952 1.00 96.00 278 ASP A C 1
ATOM 2181 O O . ASP A 1 278 ? -24.807 -10.256 39.438 1.00 96.00 278 ASP A O 1
ATOM 2185 N N . ARG A 1 279 ? -24.090 -8.147 39.693 1.00 95.88 279 ARG A N 1
ATOM 2186 C CA . ARG A 1 279 ? -23.830 -8.273 41.129 1.00 95.88 279 ARG A CA 1
ATOM 2187 C C . ARG A 1 279 ? -25.124 -8.433 41.927 1.00 95.88 279 ARG A C 1
ATOM 2189 O O . ARG A 1 279 ? -25.131 -9.214 42.878 1.00 95.88 279 ARG A O 1
ATOM 2196 N N . SER A 1 280 ? -26.190 -7.724 41.554 1.00 95.44 280 SER A N 1
ATOM 2197 C CA . SER A 1 280 ? -27.507 -7.847 42.190 1.00 95.44 280 SER A CA 1
ATOM 2198 C C . SER A 1 280 ? -28.126 -9.222 41.947 1.00 95.44 280 SER A C 1
ATOM 2200 O O . SER A 1 280 ? -28.481 -9.888 42.911 1.00 95.44 280 SER A O 1
ATOM 2202 N N . VAL A 1 281 ? -28.095 -9.722 40.706 1.00 96.81 281 VAL A N 1
ATOM 2203 C CA . VAL A 1 281 ? -28.598 -11.056 40.343 1.00 96.81 281 VAL A CA 1
ATOM 2204 C C . VAL A 1 281 ? -27.864 -12.139 41.132 1.00 96.81 281 VAL A C 1
ATOM 2206 O O . VAL A 1 281 ? -28.490 -12.956 41.799 1.00 96.81 281 VAL A O 1
ATOM 2209 N N . LYS A 1 282 ? -26.526 -12.086 41.175 1.00 95.94 282 LYS A N 1
ATOM 2210 C CA . LYS A 1 282 ? -25.722 -13.034 41.967 1.00 95.94 282 LYS A CA 1
ATOM 2211 C C . LYS A 1 282 ? -26.040 -12.978 43.460 1.00 95.94 282 LYS A C 1
ATOM 2213 O O . LYS A 1 282 ? -25.968 -14.000 44.145 1.00 95.94 282 LYS A O 1
ATOM 2218 N N . ARG A 1 283 ? -26.334 -11.789 43.993 1.00 95.06 283 ARG A N 1
ATOM 2219 C CA . ARG A 1 283 ? -26.711 -11.621 45.399 1.00 95.06 283 ARG A CA 1
ATOM 2220 C C . ARG A 1 283 ? -28.084 -12.230 45.663 1.00 95.06 283 ARG A C 1
ATOM 2222 O O . ARG A 1 283 ? -28.201 -12.998 46.614 1.00 95.06 283 ARG A O 1
ATOM 2229 N N . ASP A 1 284 ? -29.052 -11.957 44.799 1.00 96.81 284 ASP A N 1
ATOM 2230 C CA . ASP A 1 284 ? -30.406 -12.496 44.889 1.00 96.81 284 ASP A CA 1
ATOM 2231 C C . ASP A 1 284 ? -30.405 -14.020 44.780 1.00 96.81 284 ASP A C 1
ATOM 2233 O O . ASP A 1 284 ? -31.036 -14.689 45.593 1.00 96.81 284 ASP A O 1
ATOM 2237 N N . ASP A 1 285 ? -29.636 -14.595 43.857 1.00 95.69 285 ASP A N 1
ATOM 2238 C CA . ASP A 1 285 ? -29.504 -16.049 43.714 1.00 95.69 285 ASP A CA 1
ATOM 2239 C C . ASP A 1 285 ? -28.860 -16.685 44.953 1.00 95.69 285 ASP A C 1
ATOM 2241 O O . ASP A 1 285 ? -29.280 -17.744 45.435 1.00 95.69 285 ASP A O 1
ATOM 2245 N N . ARG A 1 286 ? -27.860 -16.017 45.537 1.00 93.12 286 ARG A N 1
ATOM 2246 C CA . ARG A 1 286 ? -27.234 -16.464 46.786 1.00 93.12 286 ARG A CA 1
ATOM 2247 C C . ARG A 1 286 ? -28.204 -16.385 47.964 1.00 93.12 286 ARG A C 1
ATOM 2249 O O . ARG A 1 286 ? -28.213 -17.268 48.819 1.00 93.12 286 ARG A O 1
ATOM 2256 N N . ASP A 1 287 ? -29.002 -15.332 48.043 1.00 94.75 287 ASP A N 1
ATOM 2257 C CA . ASP A 1 287 ? -29.934 -15.139 49.147 1.00 94.75 287 ASP A CA 1
ATOM 2258 C C . ASP A 1 287 ? -31.154 -16.075 49.001 1.00 94.75 287 ASP A C 1
ATOM 2260 O O . ASP A 1 287 ? -31.548 -16.700 49.989 1.00 94.75 287 ASP A O 1
ATOM 2264 N N . LYS A 1 288 ? -31.644 -16.319 47.774 1.00 92.94 288 LYS A N 1
ATOM 2265 C CA . LYS A 1 288 ? -32.644 -17.356 47.448 1.00 92.94 288 LYS A CA 1
ATOM 2266 C C . LYS A 1 288 ? -32.143 -18.757 47.783 1.00 92.94 288 LYS A C 1
ATOM 2268 O O . LYS A 1 288 ? -32.833 -19.499 48.476 1.00 92.94 288 LYS A O 1
ATOM 2273 N N . SER A 1 289 ? -30.929 -19.115 47.364 1.00 86.06 289 SER A N 1
ATOM 2274 C CA . SER A 1 289 ? -30.346 -20.428 47.686 1.00 86.06 289 SER A CA 1
ATOM 2275 C C . SER A 1 289 ? -30.134 -20.612 49.189 1.00 86.06 289 SER A C 1
ATOM 2277 O O . SER A 1 289 ? -30.397 -21.690 49.715 1.00 86.06 289 SER A O 1
ATOM 2279 N N . ARG A 1 290 ? -29.747 -19.559 49.923 1.00 87.88 290 ARG A N 1
ATOM 2280 C CA . ARG A 1 290 ? -29.685 -19.587 51.394 1.00 87.88 290 ARG A CA 1
ATOM 2281 C C . ARG A 1 290 ? -31.058 -19.731 52.033 1.00 87.88 290 ARG A C 1
ATOM 2283 O O . ARG A 1 290 ? -31.160 -20.451 53.020 1.00 87.88 290 ARG A O 1
ATOM 2290 N N . ALA A 1 291 ? -32.081 -19.047 51.526 1.00 87.94 291 ALA A N 1
ATOM 2291 C CA . ALA A 1 291 ? -33.444 -19.177 52.031 1.00 87.94 291 ALA A CA 1
ATOM 2292 C C . ALA A 1 291 ? -33.959 -20.608 51.824 1.00 87.94 291 ALA A C 1
ATOM 2294 O O . ALA A 1 291 ? -34.344 -21.257 52.793 1.00 87.94 291 ALA A O 1
ATOM 2295 N N . LEU A 1 292 ? -33.841 -21.143 50.605 1.00 84.62 292 LEU A N 1
ATOM 2296 C CA . LEU A 1 292 ? -34.202 -22.528 50.289 1.00 84.62 292 LEU A CA 1
ATOM 2297 C C . LEU A 1 292 ? -33.414 -23.530 51.136 1.00 84.62 292 LEU A C 1
ATOM 2299 O O . LEU A 1 292 ? -33.998 -24.463 51.670 1.00 84.62 292 LEU A O 1
ATOM 2303 N N . ALA A 1 293 ? -32.114 -23.311 51.347 1.00 81.31 293 ALA A N 1
ATOM 2304 C CA . ALA A 1 293 ? -31.302 -24.177 52.198 1.00 81.31 293 ALA A CA 1
ATOM 2305 C C . ALA A 1 293 ? -31.697 -24.122 53.684 1.00 81.31 293 ALA A C 1
ATOM 2307 O O . ALA A 1 293 ? -31.456 -25.091 54.399 1.00 81.31 293 ALA A O 1
ATOM 2308 N N . ARG A 1 294 ? -32.277 -23.016 54.177 1.00 81.75 294 ARG A N 1
ATOM 2309 C CA . ARG A 1 294 ? -32.835 -22.956 55.541 1.00 81.75 294 ARG A CA 1
ATOM 2310 C C . ARG A 1 294 ? -34.118 -23.774 55.634 1.00 81.75 294 ARG A C 1
ATOM 2312 O O . ARG A 1 294 ? -34.237 -24.561 56.564 1.00 81.75 294 ARG A O 1
ATOM 2319 N N . PHE A 1 295 ? -35.021 -23.632 54.662 1.00 74.44 295 PHE A N 1
ATOM 2320 C CA . PHE A 1 295 ? -36.263 -24.409 54.610 1.00 74.44 295 PHE A CA 1
ATOM 2321 C C . PHE A 1 295 ? -36.004 -25.905 54.405 1.00 74.44 295 PHE A C 1
ATOM 2323 O O . PHE A 1 295 ? -36.551 -26.720 55.128 1.00 74.44 295 PHE A O 1
ATOM 2330 N N . ALA A 1 296 ? -35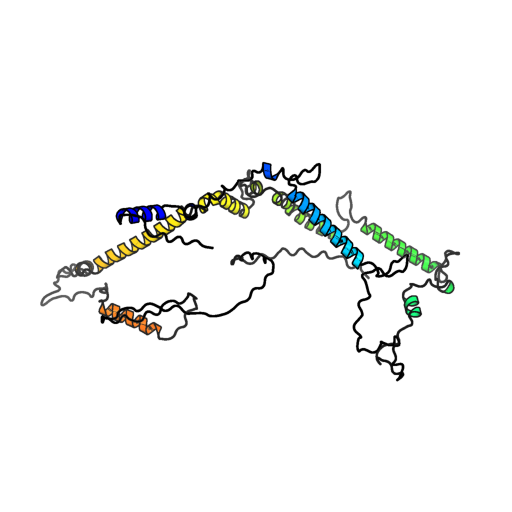.093 -26.278 53.507 1.00 72.06 296 ALA A N 1
ATOM 2331 C CA . ALA A 1 296 ? -34.748 -27.678 53.260 1.00 72.06 296 ALA A CA 1
ATOM 2332 C C . ALA A 1 296 ? -34.080 -28.369 54.467 1.00 72.06 296 ALA A C 1
ATOM 2334 O O . ALA A 1 296 ? -34.065 -29.594 54.547 1.00 72.06 296 ALA A O 1
ATOM 2335 N N . LYS A 1 297 ? -33.500 -27.601 55.401 1.00 66.62 297 LYS A N 1
ATOM 2336 C CA . LYS A 1 297 ? -32.863 -28.122 56.621 1.00 66.62 297 LYS A CA 1
ATOM 2337 C C . LYS A 1 297 ? -33.835 -28.345 57.775 1.00 66.62 297 LYS A C 1
ATOM 2339 O O . LYS A 1 297 ? -33.417 -28.940 58.769 1.00 66.62 297 LYS A O 1
ATOM 2344 N N . THR A 1 298 ? -35.075 -27.862 57.699 1.00 71.25 298 THR A N 1
ATOM 2345 C CA . THR A 1 298 ? -36.036 -28.137 58.768 1.00 71.25 298 THR A CA 1
ATOM 2346 C C . THR A 1 298 ? -36.462 -29.600 58.703 1.00 71.25 298 THR A C 1
ATOM 2348 O O . THR A 1 298 ? -36.719 -30.155 57.631 1.00 71.25 298 THR A O 1
ATOM 2351 N N . VAL A 1 299 ? -36.487 -30.237 59.875 1.00 64.25 299 VAL A N 1
ATOM 2352 C CA . VAL A 1 299 ? -36.887 -31.642 60.035 1.00 64.25 299 VAL A CA 1
ATOM 2353 C C . VAL A 1 299 ? -38.300 -31.835 59.488 1.00 64.25 299 VAL A C 1
ATOM 2355 O O . VAL A 1 299 ? -38.516 -32.731 58.677 1.00 64.25 299 VAL A O 1
ATOM 2358 N N . ASP A 1 300 ? -39.194 -30.894 59.795 1.00 65.44 300 ASP A N 1
ATOM 2359 C CA . ASP A 1 300 ? -40.582 -30.882 59.335 1.00 65.44 300 ASP A CA 1
ATOM 2360 C C . ASP A 1 300 ? -40.712 -30.917 57.808 1.00 65.44 300 ASP A C 1
ATOM 2362 O O . ASP A 1 300 ? -41.568 -31.622 57.287 1.00 65.44 300 ASP A O 1
ATOM 2366 N N . PHE A 1 301 ? -39.867 -30.197 57.058 1.00 69.69 301 PHE A N 1
ATOM 2367 C CA . PHE A 1 301 ? -39.923 -30.216 55.591 1.00 69.69 301 PHE A CA 1
ATOM 2368 C C . PHE A 1 301 ? -39.463 -31.568 55.032 1.00 69.69 301 PHE A C 1
ATOM 2370 O O . PHE A 1 301 ? -40.139 -32.150 54.185 1.00 69.69 301 PHE A O 1
ATOM 2377 N N . CYS A 1 302 ? -38.354 -32.105 55.554 1.00 67.19 302 CYS A N 1
ATOM 2378 C CA . CYS A 1 302 ? -37.856 -33.429 55.170 1.00 67.19 302 CYS A CA 1
ATOM 2379 C C . CYS A 1 302 ? -38.857 -34.551 55.501 1.00 67.19 302 CYS A C 1
ATOM 2381 O O . CYS A 1 302 ? -38.998 -35.506 54.735 1.00 67.19 302 CYS A O 1
ATOM 2383 N N . GLU A 1 303 ? -39.550 -34.454 56.635 1.00 68.06 303 GLU A N 1
ATOM 2384 C CA . GLU A 1 303 ? -40.563 -35.426 57.053 1.00 68.06 303 GLU A CA 1
ATOM 2385 C C . GLU A 1 303 ? -41.873 -35.273 56.274 1.00 68.06 303 GLU A C 1
ATOM 2387 O O . GLU A 1 303 ? -42.525 -36.276 55.963 1.00 68.06 303 GLU A O 1
ATOM 2392 N N . ARG A 1 304 ? -42.233 -34.042 55.892 1.00 70.12 304 ARG A N 1
ATOM 2393 C CA . ARG A 1 304 ? -43.426 -33.748 55.094 1.00 70.12 304 ARG A CA 1
ATOM 2394 C C . ARG A 1 304 ? -43.280 -34.200 53.644 1.00 70.12 304 ARG A C 1
ATOM 2396 O O . ARG A 1 304 ? -44.160 -34.907 53.164 1.00 70.12 304 ARG A O 1
ATOM 2403 N N . GLU A 1 305 ? -42.160 -33.900 52.980 1.00 68.94 305 GLU A N 1
ATOM 2404 C CA . GLU A 1 305 ? -41.879 -34.424 51.629 1.00 68.94 305 GLU A CA 1
ATOM 2405 C C . GLU A 1 305 ? -41.673 -35.943 51.616 1.00 68.94 305 GLU A C 1
ATOM 2407 O O . GLU A 1 305 ? -42.026 -36.615 50.650 1.00 68.94 305 GLU A O 1
ATOM 2412 N N . GLY A 1 306 ? -41.136 -36.508 52.701 1.00 65.88 306 GLY A N 1
ATOM 2413 C CA . GLY A 1 306 ? -41.004 -37.953 52.854 1.00 65.88 306 GLY A CA 1
ATOM 2414 C C . GLY A 1 306 ? -42.316 -38.684 53.156 1.00 65.88 306 GLY A C 1
ATOM 2415 O O . GLY A 1 306 ? -42.276 -39.905 53.282 1.00 65.88 306 GLY A O 1
ATOM 2416 N N . GLY A 1 307 ? -43.440 -37.974 53.338 1.00 66.88 307 GLY A N 1
ATOM 2417 C CA . GLY A 1 307 ? -44.724 -38.555 53.759 1.00 66.88 307 GLY A CA 1
ATOM 2418 C C . GLY A 1 307 ? -44.719 -39.137 55.181 1.00 66.88 307 GLY A C 1
ATOM 2419 O O . GLY A 1 307 ? -45.684 -39.767 55.589 1.00 66.88 307 GLY A O 1
ATOM 2420 N N . ARG A 1 308 ? -43.646 -38.910 55.949 1.00 69.50 308 ARG A N 1
ATOM 2421 C CA . ARG A 1 308 ? -43.369 -39.520 57.265 1.00 69.50 308 ARG A CA 1
ATOM 2422 C C . ARG A 1 308 ? -43.989 -38.774 58.441 1.00 69.50 308 ARG A C 1
ATOM 2424 O O . ARG A 1 308 ? -43.994 -39.286 59.552 1.00 69.50 308 ARG A O 1
ATOM 2431 N N . HIS A 1 309 ? -44.490 -37.570 58.192 1.00 72.44 309 HIS A N 1
ATOM 2432 C CA . HIS A 1 309 ? -45.232 -36.786 59.175 1.00 72.44 309 HIS A CA 1
ATOM 2433 C C . HIS A 1 309 ? -46.573 -37.429 59.567 1.00 72.44 309 HIS A C 1
ATOM 2435 O O . HIS A 1 309 ? -47.123 -37.123 60.623 1.00 72.44 309 HIS A O 1
ATOM 2441 N N . HIS A 1 310 ? -47.094 -38.339 58.742 1.00 71.44 310 HIS A N 1
ATOM 2442 C CA . HIS A 1 310 ? -48.218 -39.189 59.102 1.00 71.44 310 HIS A CA 1
ATOM 2443 C C . HIS A 1 310 ? -47.670 -40.451 59.782 1.00 71.44 310 HIS A C 1
ATOM 2445 O O . HIS A 1 310 ? -46.826 -41.149 59.226 1.00 71.44 310 HIS A O 1
ATOM 2451 N N . GLY A 1 311 ? -48.126 -40.763 61.000 1.00 79.56 311 GLY A N 1
ATOM 2452 C CA . GLY A 1 311 ? -47.694 -41.953 61.761 1.00 79.56 311 GLY A CA 1
ATOM 2453 C C . GLY A 1 311 ? -48.121 -43.303 61.153 1.00 79.56 311 GLY A C 1
ATOM 2454 O O . GLY A 1 311 ? -48.021 -44.343 61.807 1.00 79.56 311 GLY A O 1
ATOM 2455 N N . TYR A 1 312 ? -48.621 -43.284 59.921 1.00 82.56 312 TYR A N 1
ATOM 2456 C CA . TYR A 1 312 ? -49.162 -44.393 59.149 1.00 82.56 312 TYR A CA 1
ATOM 2457 C C . TYR A 1 312 ? -48.877 -44.166 57.659 1.00 82.56 312 TYR A C 1
ATOM 2459 O O . TYR A 1 312 ? -48.677 -43.029 57.224 1.00 82.56 312 TYR A O 1
ATOM 2467 N N . ASP A 1 313 ? -48.881 -45.242 56.878 1.00 80.88 313 ASP A N 1
ATOM 2468 C CA . ASP A 1 313 ? -48.733 -45.176 55.425 1.00 80.88 313 ASP A CA 1
ATOM 2469 C C . ASP A 1 313 ? -50.012 -44.599 54.802 1.00 80.88 313 ASP A C 1
ATOM 2471 O O . ASP A 1 313 ? -51.104 -45.128 54.994 1.00 80.88 313 ASP A O 1
ATOM 2475 N N . VAL A 1 314 ? -49.892 -43.510 54.045 1.00 78.50 314 VAL A N 1
ATOM 2476 C CA . VAL A 1 314 ? -51.036 -42.788 53.461 1.00 78.50 314 VAL A CA 1
ATOM 2477 C C . VAL A 1 314 ? -51.796 -43.636 52.434 1.00 78.50 314 VAL A C 1
ATOM 2479 O O . VAL A 1 314 ? -52.987 -43.423 52.237 1.00 78.50 314 VAL A O 1
ATOM 2482 N N . LEU A 1 315 ? -51.132 -44.599 51.782 1.00 81.06 315 LEU A N 1
ATOM 2483 C CA . LEU A 1 315 ? -51.758 -45.442 50.756 1.00 81.06 315 LEU A CA 1
ATOM 2484 C C . LEU A 1 315 ? -52.457 -46.674 51.336 1.00 81.06 315 LEU A C 1
ATOM 2486 O O . LEU A 1 315 ? -53.445 -47.135 50.770 1.00 81.06 315 LEU A O 1
ATOM 2490 N N . THR A 1 316 ? -51.935 -47.228 52.432 1.00 81.44 316 THR A N 1
ATOM 2491 C CA . THR A 1 316 ? -52.428 -48.490 53.012 1.00 81.44 316 THR A CA 1
ATOM 2492 C C . THR A 1 316 ? -53.095 -48.322 54.376 1.00 81.44 316 THR A C 1
ATOM 2494 O O . THR A 1 316 ? -53.700 -49.265 54.873 1.00 81.44 316 THR A O 1
ATOM 2497 N N . HIS A 1 317 ? -53.022 -47.129 54.974 1.00 81.50 317 HIS A N 1
ATOM 2498 C CA . HIS A 1 317 ? -53.502 -46.792 56.320 1.00 81.50 317 HIS A CA 1
ATOM 2499 C C . HIS A 1 317 ? -52.918 -47.648 57.460 1.00 81.50 317 HIS A C 1
ATOM 2501 O O . HIS A 1 317 ? -53.358 -47.541 58.604 1.00 81.50 317 HIS A O 1
ATOM 2507 N N . GLU A 1 318 ? -51.900 -48.465 57.190 1.00 82.50 318 GLU A N 1
ATOM 2508 C CA . GLU A 1 318 ? -51.216 -49.266 58.203 1.00 82.50 318 GLU A CA 1
ATOM 2509 C C . GLU A 1 318 ? -50.271 -48.384 59.037 1.00 82.50 318 GLU A C 1
ATOM 2511 O O . GLU A 1 318 ? -49.552 -47.535 58.501 1.00 82.50 318 GLU A O 1
ATOM 2516 N N . SER A 1 319 ? -50.254 -48.568 60.362 1.00 83.50 319 SER A N 1
ATOM 2517 C CA . SER A 1 319 ? -49.400 -47.770 61.246 1.00 83.50 319 SER A CA 1
ATOM 2518 C C . SER A 1 319 ? -47.920 -48.132 61.088 1.00 83.50 319 SER A C 1
ATOM 2520 O O . SER A 1 319 ? -47.543 -49.291 60.909 1.00 83.50 319 SER A O 1
ATOM 2522 N N . HIS A 1 320 ? -47.046 -47.134 61.220 1.00 83.38 320 HIS A N 1
ATOM 2523 C CA . HIS A 1 320 ? -45.594 -47.352 61.262 1.00 83.38 320 HIS A CA 1
ATOM 2524 C C . HIS A 1 320 ? -45.076 -47.687 62.670 1.00 83.38 320 HIS A C 1
ATOM 2526 O O . HIS A 1 320 ? -43.886 -47.935 62.855 1.00 83.38 320 HIS A O 1
ATOM 2532 N N . VAL A 1 321 ? -45.964 -47.698 63.667 1.00 79.62 321 VAL A N 1
ATOM 2533 C CA . VAL A 1 321 ? -45.663 -47.960 65.079 1.00 79.62 321 VAL A CA 1
ATOM 2534 C C . VAL A 1 321 ? -46.627 -49.028 65.602 1.00 79.62 321 VAL A C 1
ATOM 2536 O O . VAL A 1 321 ? -47.823 -48.967 65.313 1.00 79.62 321 VAL A O 1
ATOM 2539 N N . GLY A 1 322 ? -46.124 -50.009 66.360 1.00 82.62 322 GLY A N 1
ATOM 2540 C CA . GLY A 1 322 ? -46.926 -51.085 66.963 1.00 82.62 322 GLY A CA 1
ATOM 2541 C C . GLY A 1 322 ? -46.521 -52.503 66.537 1.00 82.62 322 GLY A C 1
ATOM 2542 O O . GLY A 1 322 ? -45.523 -52.708 65.853 1.00 82.62 322 GLY A O 1
ATOM 2543 N N . ARG A 1 323 ? -47.300 -53.503 66.975 1.00 77.69 323 ARG A N 1
ATOM 2544 C CA . ARG A 1 323 ? -46.974 -54.941 66.841 1.00 77.69 323 ARG A CA 1
ATOM 2545 C C . ARG A 1 323 ? -47.087 -55.483 65.406 1.00 77.69 323 ARG A C 1
ATOM 2547 O O . ARG A 1 323 ? -46.466 -56.493 65.103 1.00 77.69 323 ARG A O 1
ATOM 2554 N N . LEU A 1 324 ? -47.848 -54.804 64.543 1.00 81.88 324 LEU A N 1
ATOM 2555 C CA . LEU A 1 324 ? -48.007 -55.100 63.109 1.00 81.88 324 LEU A CA 1
ATOM 2556 C C . LEU A 1 324 ? -47.479 -53.948 62.233 1.00 81.88 324 LEU A C 1
ATOM 2558 O O . LEU A 1 324 ? -48.004 -53.688 61.156 1.00 81.88 324 LEU A O 1
ATOM 2562 N N . ALA A 1 325 ? -46.479 -53.211 62.721 1.00 81.44 325 ALA A N 1
ATOM 2563 C CA . ALA A 1 325 ? -45.989 -52.027 62.031 1.00 81.44 325 ALA A CA 1
ATOM 2564 C C . ALA A 1 325 ? -45.270 -52.365 60.720 1.00 81.44 325 ALA A C 1
ATOM 2566 O O . ALA A 1 325 ? -44.363 -53.204 60.692 1.00 81.44 325 ALA A O 1
ATOM 2567 N N . ARG A 1 326 ? -45.603 -51.635 59.650 1.00 81.62 326 ARG A N 1
ATOM 2568 C CA . ARG A 1 326 ? -44.812 -51.667 58.416 1.00 81.62 326 ARG A CA 1
ATOM 2569 C C . ARG A 1 326 ? -43.557 -50.804 58.543 1.00 81.62 326 ARG A C 1
ATOM 2571 O O . ARG A 1 326 ? -43.655 -49.651 58.980 1.00 81.62 326 ARG A O 1
ATOM 2578 N N . PRO A 1 327 ? -42.388 -51.306 58.100 1.00 80.06 327 PRO A N 1
ATOM 2579 C CA . PRO A 1 327 ? -41.160 -50.527 58.118 1.00 80.06 327 PRO A CA 1
ATOM 2580 C C . PRO A 1 327 ? -41.277 -49.318 57.183 1.00 80.06 327 PRO A C 1
ATOM 2582 O O . PRO A 1 327 ? -41.710 -49.435 56.037 1.00 80.06 327 PRO A O 1
ATOM 2585 N N . MET A 1 328 ? -40.863 -48.145 57.666 1.00 79.12 328 MET A N 1
ATOM 2586 C CA . MET A 1 328 ? -40.850 -46.926 56.857 1.00 79.12 328 MET A CA 1
ATOM 2587 C C . MET A 1 328 ? -39.854 -47.048 55.695 1.00 79.12 328 MET A C 1
ATOM 2589 O O . MET A 1 328 ? -38.674 -47.346 55.900 1.00 79.12 328 MET A O 1
ATOM 2593 N N . ALA A 1 329 ? -40.298 -46.729 54.478 1.00 75.31 329 ALA A N 1
ATOM 2594 C CA . ALA A 1 329 ? -39.452 -46.743 53.285 1.00 75.31 329 ALA A CA 1
ATOM 2595 C C . ALA A 1 329 ? -38.292 -45.747 53.415 1.00 75.31 329 ALA A C 1
ATOM 2597 O O . ALA A 1 329 ? -38.515 -44.590 53.766 1.00 75.31 329 ALA A O 1
ATOM 2598 N N . THR A 1 330 ? -37.055 -46.161 53.127 1.00 74.38 330 THR A N 1
ATOM 2599 C CA . THR A 1 330 ? -35.839 -45.339 53.287 1.00 74.38 330 THR A CA 1
ATOM 2600 C C . THR A 1 330 ? -35.937 -43.994 52.559 1.00 74.38 330 THR A C 1
ATOM 2602 O O . THR A 1 330 ? -36.313 -43.952 51.387 1.00 74.38 330 THR A O 1
ATOM 2605 N N . MET A 1 331 ? -35.576 -42.892 53.232 1.00 70.00 331 MET A N 1
ATOM 2606 C CA . MET A 1 331 ? -35.590 -41.554 52.627 1.00 70.00 331 MET A CA 1
ATOM 2607 C C . MET A 1 331 ? -34.692 -41.516 51.387 1.00 70.00 331 MET A C 1
ATOM 2609 O O . MET A 1 331 ? -33.503 -41.819 51.471 1.00 70.00 331 MET A O 1
ATOM 2613 N N . ARG A 1 332 ? -35.248 -41.093 50.246 1.00 69.00 332 ARG A N 1
ATOM 2614 C CA . ARG A 1 332 ? -34.459 -40.829 49.029 1.00 69.00 332 ARG A CA 1
ATOM 2615 C C . ARG A 1 332 ? -33.655 -39.533 49.144 1.00 69.00 332 ARG A C 1
ATOM 2617 O O . ARG A 1 332 ? -32.579 -39.417 48.563 1.00 69.00 332 ARG A O 1
ATOM 2624 N N . ILE A 1 333 ? -34.163 -38.577 49.921 1.00 70.62 333 ILE A N 1
ATOM 2625 C CA . ILE A 1 333 ? -33.497 -37.304 50.192 1.00 70.62 333 ILE A CA 1
ATOM 2626 C C . ILE A 1 333 ? -32.432 -37.549 51.263 1.00 70.62 333 ILE A C 1
ATOM 2628 O O . ILE A 1 333 ? -32.744 -37.893 52.404 1.00 70.62 333 ILE A O 1
ATOM 2632 N N . LYS A 1 334 ? -31.157 -37.404 50.891 1.00 68.50 334 LYS A N 1
ATOM 2633 C CA . LYS A 1 334 ? -30.045 -37.490 51.844 1.00 68.50 334 LYS A CA 1
ATOM 2634 C C . LYS A 1 334 ? -30.146 -36.317 52.813 1.00 68.50 334 LYS A C 1
ATOM 2636 O O . LYS A 1 334 ? -30.234 -35.170 52.377 1.00 68.50 334 LYS A O 1
ATOM 2641 N N . LYS A 1 335 ? -30.109 -36.598 54.119 1.00 69.25 335 LYS A N 1
ATOM 2642 C CA . LYS A 1 335 ? -30.019 -35.539 55.131 1.00 69.25 335 LYS A CA 1
ATOM 2643 C C . LYS A 1 335 ? -28.777 -34.685 54.840 1.00 69.25 335 LYS A C 1
ATOM 2645 O O . LYS A 1 335 ? -27.745 -35.251 54.468 1.00 69.25 335 LYS A O 1
ATOM 2650 N N . PRO A 1 336 ? -28.865 -33.351 54.975 1.00 69.50 336 PRO A N 1
ATOM 2651 C CA . PRO A 1 336 ? -27.699 -32.501 54.810 1.00 69.50 336 PRO A CA 1
ATOM 2652 C C . PRO A 1 336 ? -26.623 -32.949 55.798 1.00 69.50 336 PRO A C 1
ATOM 2654 O O . PRO A 1 336 ? -26.926 -33.228 56.958 1.00 69.50 336 PRO A O 1
ATOM 2657 N N . ASP A 1 337 ? -25.379 -33.035 55.325 1.00 77.19 337 ASP A N 1
ATOM 2658 C CA . ASP A 1 337 ? -24.257 -33.474 56.151 1.00 77.19 337 ASP A CA 1
ATOM 2659 C C . ASP A 1 337 ? -24.182 -32.626 57.425 1.00 77.19 337 ASP A C 1
ATOM 2661 O O . ASP A 1 337 ? -24.235 -31.390 57.363 1.00 77.19 337 ASP A O 1
ATOM 2665 N N . GLY A 1 338 ? -24.031 -33.280 58.577 1.00 79.19 338 GLY A N 1
ATOM 2666 C CA . GLY A 1 338 ? -23.799 -32.579 59.838 1.00 79.19 338 GLY A CA 1
ATOM 2667 C C . GLY A 1 338 ? -22.486 -31.782 59.800 1.00 79.19 338 GLY A C 1
ATOM 2668 O O . GLY A 1 338 ? -21.603 -32.102 59.002 1.00 79.19 338 GLY A O 1
ATOM 2669 N N . PRO A 1 339 ? -22.298 -30.776 60.671 1.00 75.50 339 PRO A N 1
ATOM 2670 C CA . PRO A 1 339 ? -21.077 -29.964 60.696 1.00 75.50 339 PRO A CA 1
ATOM 2671 C C . PRO A 1 339 ? -19.801 -30.815 60.809 1.00 75.50 339 PRO A C 1
ATOM 2673 O O . PRO A 1 339 ? -18.817 -30.530 60.137 1.00 75.50 339 PRO A O 1
ATOM 2676 N N . TRP A 1 340 ? -19.846 -31.923 61.555 1.00 76.25 340 TRP A N 1
ATOM 2677 C CA . TRP A 1 340 ? -18.742 -32.884 61.670 1.00 76.25 340 TRP A CA 1
ATOM 2678 C C . TRP A 1 340 ? -18.488 -33.697 60.393 1.00 76.25 340 TRP A C 1
ATOM 2680 O O . TRP A 1 340 ? -17.339 -33.932 60.027 1.00 76.25 340 TRP A O 1
ATOM 2690 N N . GLN 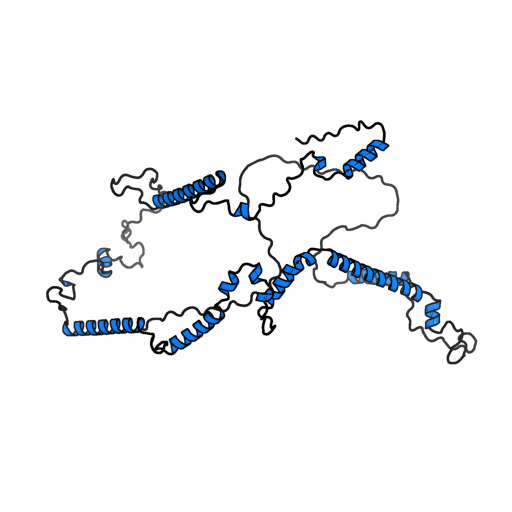A 1 341 ? -19.541 -34.073 59.660 1.00 82.00 341 GLN A N 1
ATOM 2691 C CA . GLN A 1 341 ? -19.406 -34.729 58.355 1.00 82.00 341 GLN A CA 1
ATOM 2692 C C . GLN A 1 341 ? -18.882 -33.752 57.297 1.00 82.00 341 GLN A C 1
ATOM 2694 O O . GLN A 1 341 ? -18.017 -34.119 56.505 1.00 82.00 341 GLN A O 1
ATOM 2699 N N . GLN A 1 342 ? -19.332 -32.496 57.322 1.00 78.06 342 GLN A N 1
ATOM 2700 C CA . GLN A 1 342 ? -18.795 -31.436 56.466 1.00 78.06 342 GLN A CA 1
ATOM 2701 C C . GLN A 1 342 ? -17.312 -31.191 56.751 1.00 78.06 342 GLN A C 1
ATOM 2703 O O . GLN A 1 342 ? -16.541 -31.077 55.803 1.00 78.06 342 GLN A O 1
ATOM 2708 N N . LEU A 1 343 ? -16.906 -31.193 58.028 1.00 79.19 343 LEU A N 1
ATOM 2709 C CA . LEU A 1 343 ? -15.503 -31.081 58.427 1.00 79.19 343 LEU A CA 1
ATOM 2710 C C . LEU A 1 343 ? -14.672 -32.279 57.949 1.00 79.19 343 LEU A C 1
ATOM 2712 O O . LEU A 1 343 ? -13.561 -32.103 57.468 1.00 79.19 343 LEU A O 1
ATOM 2716 N N . SER A 1 344 ? -15.212 -33.500 58.035 1.00 79.25 344 SER A N 1
ATOM 2717 C CA . SER A 1 344 ? -14.518 -34.700 57.546 1.00 79.25 344 SER A CA 1
ATOM 2718 C C . SER A 1 344 ? -14.357 -34.701 56.021 1.00 79.25 344 SER A C 1
ATOM 2720 O O . SER A 1 344 ? -13.316 -35.103 55.510 1.00 79.25 344 SER A O 1
ATOM 2722 N N . LYS A 1 345 ? -15.347 -34.178 55.283 1.00 76.00 345 LYS A N 1
ATOM 2723 C CA . LYS A 1 345 ? -15.284 -34.032 53.823 1.00 76.00 345 LYS A CA 1
ATOM 2724 C C . LYS A 1 345 ? -14.345 -32.904 53.406 1.00 76.00 345 LYS A C 1
ATOM 2726 O O . LYS A 1 345 ? -13.596 -33.078 52.453 1.00 76.00 345 LYS A O 1
ATOM 2731 N N . SER A 1 346 ? -14.335 -31.774 54.114 1.00 68.00 346 SER A N 1
ATOM 2732 C CA . SER A 1 346 ? -13.380 -30.696 53.843 1.00 68.00 346 SER A CA 1
ATOM 2733 C C . SER A 1 346 ? -11.950 -31.095 54.221 1.00 68.00 346 SER A C 1
ATOM 2735 O O . SER A 1 346 ? -11.027 -30.796 53.469 1.00 68.00 346 SER A O 1
ATOM 2737 N N . ALA A 1 347 ? -11.759 -31.856 55.302 1.00 63.72 347 ALA A N 1
ATOM 2738 C CA . ALA A 1 347 ? -10.470 -32.448 55.661 1.00 63.72 347 ALA A CA 1
ATOM 2739 C C . ALA A 1 347 ? -9.997 -33.491 54.630 1.00 63.72 347 ALA A C 1
ATOM 2741 O O . ALA A 1 347 ? -8.811 -33.532 54.300 1.00 63.72 347 ALA A O 1
ATOM 2742 N N . ALA A 1 348 ? -10.913 -34.283 54.060 1.00 59.44 348 ALA A N 1
ATOM 2743 C CA . ALA A 1 348 ? -10.610 -35.208 52.966 1.00 59.44 348 ALA A CA 1
ATOM 2744 C C . ALA A 1 348 ? -10.200 -34.478 51.670 1.00 59.44 348 ALA A C 1
ATOM 2746 O O . ALA A 1 348 ? -9.311 -34.936 50.961 1.00 59.44 348 ALA A O 1
ATOM 2747 N N . VAL A 1 349 ? -10.786 -33.312 51.376 1.00 59.16 349 VAL A N 1
ATOM 2748 C CA . VAL A 1 349 ? -10.390 -32.484 50.219 1.00 59.16 349 VAL A CA 1
ATOM 2749 C C . VAL A 1 349 ? -9.009 -31.851 50.427 1.00 59.16 349 VAL A C 1
ATOM 2751 O O . VAL A 1 349 ? -8.207 -31.833 49.500 1.00 59.16 349 VAL A O 1
ATOM 2754 N N . VAL A 1 350 ? -8.687 -31.398 51.643 1.00 56.31 350 VAL A N 1
ATOM 2755 C CA . VAL A 1 350 ? -7.363 -30.825 51.963 1.00 56.31 350 VAL A CA 1
ATOM 2756 C C . VAL A 1 350 ? -6.251 -31.884 51.951 1.00 56.31 350 VAL A C 1
ATOM 2758 O O . VAL A 1 350 ? -5.112 -31.576 51.613 1.00 56.31 350 VAL A O 1
ATOM 2761 N N . THR A 1 351 ? -6.564 -33.141 52.277 1.00 52.62 351 THR A N 1
ATOM 2762 C CA . THR A 1 351 ? -5.593 -34.251 52.229 1.00 52.62 351 THR A CA 1
ATOM 2763 C C . THR A 1 351 ? -5.449 -34.869 50.835 1.00 52.62 351 THR A C 1
ATOM 2765 O O . THR A 1 351 ? -4.360 -35.326 50.495 1.00 52.62 351 THR A O 1
ATOM 2768 N N . ALA A 1 352 ? -6.484 -34.814 49.991 1.00 52.19 352 ALA A N 1
ATOM 2769 C CA . ALA A 1 352 ? -6.405 -35.249 48.594 1.00 52.19 352 ALA A CA 1
ATOM 2770 C C . ALA A 1 352 ? -5.531 -34.331 47.713 1.00 52.19 352 ALA A C 1
ATOM 2772 O O . ALA A 1 352 ? -4.955 -34.802 46.736 1.00 52.19 352 ALA A O 1
ATOM 2773 N N . ASP A 1 353 ? -5.364 -33.054 48.078 1.00 47.91 353 ASP A N 1
ATOM 2774 C CA . ASP A 1 353 ? -4.543 -32.084 47.327 1.00 47.91 353 ASP A CA 1
ATOM 2775 C C . ASP A 1 353 ? -3.031 -32.158 47.648 1.00 47.91 353 ASP A C 1
ATOM 2777 O O . ASP A 1 353 ? -2.214 -31.481 47.025 1.00 47.91 353 ASP A O 1
ATOM 2781 N N . LEU A 1 354 ? -2.625 -33.015 48.596 1.00 50.94 354 LEU A N 1
ATOM 2782 C CA . LEU A 1 354 ? -1.214 -33.323 48.884 1.00 50.94 354 LEU A CA 1
ATOM 2783 C C . LEU A 1 354 ? -0.704 -34.565 48.125 1.00 50.94 354 LEU A C 1
ATOM 2785 O O . LEU A 1 354 ? 0.477 -34.900 48.209 1.00 50.94 354 LEU A O 1
ATOM 2789 N N . GLY A 1 355 ? -1.572 -35.228 47.353 1.00 50.56 355 GLY A N 1
ATOM 2790 C CA . GLY A 1 355 ? -1.269 -36.432 46.581 1.00 50.56 355 GLY A CA 1
ATOM 2791 C C . GLY A 1 355 ? -1.305 -36.208 45.068 1.00 50.56 355 GLY A C 1
ATOM 2792 O O . GLY A 1 355 ? -2.249 -36.616 44.406 1.00 50.56 355 GLY A O 1
ATOM 2793 N N . GLY A 1 356 ? -0.253 -35.593 44.522 1.00 50.06 356 GLY A N 1
ATOM 2794 C CA . GLY A 1 356 ? 0.230 -35.808 43.150 1.00 50.06 356 GLY A CA 1
ATOM 2795 C C . GLY A 1 356 ? -0.763 -35.682 41.982 1.00 50.06 356 GLY A C 1
ATOM 2796 O O . GLY A 1 356 ? -1.186 -36.684 41.408 1.00 50.06 356 GLY A O 1
ATOM 2797 N N . ARG A 1 357 ? -0.980 -34.459 41.484 1.00 38.88 357 ARG A N 1
ATOM 2798 C CA . ARG A 1 357 ? -1.276 -34.223 40.056 1.00 38.88 357 ARG A CA 1
ATOM 2799 C C . ARG A 1 357 ? -0.845 -32.808 39.640 1.00 38.88 357 ARG A C 1
ATOM 2801 O O . ARG A 1 357 ? -1.170 -31.861 40.350 1.00 38.88 357 ARG A O 1
ATOM 2808 N N . PRO A 1 358 ? -0.131 -32.619 38.513 1.00 40.94 358 PRO A N 1
ATOM 2809 C CA . PRO A 1 358 ? 0.244 -31.285 38.063 1.00 40.94 358 PRO A CA 1
ATOM 2810 C C . PRO A 1 358 ? -0.958 -30.614 37.383 1.00 40.94 358 PRO A C 1
ATOM 2812 O O . PRO A 1 358 ? -1.442 -31.087 36.355 1.00 40.94 358 PRO A O 1
ATOM 2815 N N . LEU A 1 359 ? -1.435 -29.503 37.945 1.00 41.75 359 LEU A N 1
ATOM 2816 C CA . LEU A 1 359 ? -2.334 -28.572 37.258 1.00 41.75 359 LEU A CA 1
ATOM 2817 C C . LEU A 1 359 ? -1.525 -27.431 36.614 1.00 41.75 359 LEU A C 1
ATOM 2819 O O . LEU A 1 359 ? -0.468 -27.051 37.128 1.00 41.75 359 LEU A O 1
ATOM 2823 N N . PRO A 1 360 ? -1.987 -26.899 35.467 1.00 42.09 360 PRO A N 1
ATOM 2824 C CA . PRO A 1 360 ? -1.220 -25.983 34.637 1.00 42.09 360 PRO A CA 1
ATOM 2825 C C . PRO A 1 360 ? -1.061 -24.609 35.290 1.00 42.09 360 PRO A C 1
ATOM 2827 O O . PRO A 1 360 ? -1.965 -24.068 35.924 1.00 42.09 360 PRO A O 1
ATOM 2830 N N . ALA A 1 361 ? 0.121 -24.034 35.087 1.00 42.28 361 ALA A N 1
ATOM 2831 C CA . ALA A 1 361 ? 0.542 -22.759 35.635 1.00 42.28 361 ALA A CA 1
ATOM 2832 C C . ALA A 1 361 ? -0.355 -21.590 35.190 1.00 42.28 361 ALA A C 1
ATOM 2834 O O . ALA A 1 361 ? -0.204 -21.052 34.093 1.00 42.28 361 ALA A O 1
ATOM 2835 N N . THR A 1 362 ? -1.200 -21.096 36.094 1.00 38.56 362 THR A N 1
ATOM 2836 C CA . THR A 1 362 ? -1.690 -19.714 36.049 1.00 38.56 362 THR A CA 1
ATOM 2837 C C . THR A 1 362 ? -0.933 -18.883 37.074 1.00 38.56 362 THR A C 1
ATOM 2839 O O . THR A 1 362 ? -1.154 -18.974 38.279 1.00 38.56 362 THR A O 1
ATOM 2842 N N . LYS A 1 363 ? -0.010 -18.061 36.571 1.00 46.38 363 LYS A N 1
ATOM 2843 C CA . LYS A 1 363 ? 0.716 -17.046 37.336 1.00 46.38 363 LYS A CA 1
ATOM 2844 C C . LYS A 1 363 ? -0.276 -16.047 37.934 1.00 46.38 363 LYS A C 1
ATOM 2846 O O . LYS A 1 363 ? -0.891 -15.300 37.178 1.00 46.38 363 LYS A O 1
ATOM 2851 N N . ARG A 1 364 ? -0.352 -15.957 39.264 1.00 37.47 364 ARG A N 1
ATOM 2852 C CA . ARG A 1 364 ? -0.743 -14.727 39.970 1.00 37.47 364 ARG A CA 1
ATOM 2853 C C . ARG A 1 364 ? -0.077 -14.653 41.349 1.00 37.47 364 ARG A C 1
ATOM 2855 O O . ARG A 1 364 ? -0.370 -15.427 42.246 1.00 37.47 364 ARG A O 1
ATOM 2862 N N . SER A 1 365 ? 0.885 -13.732 41.396 1.00 36.00 365 SER A N 1
ATOM 2863 C CA . SER A 1 365 ? 1.467 -12.977 42.513 1.00 36.00 365 SER A CA 1
ATOM 2864 C C . SER A 1 365 ? 1.145 -13.394 43.952 1.00 36.00 365 SER A C 1
ATOM 2866 O O . SER A 1 365 ? 0.014 -13.295 44.419 1.00 36.00 365 SER A O 1
ATOM 2868 N N . ALA A 1 366 ? 2.228 -13.702 44.662 1.00 41.88 366 ALA A N 1
ATOM 2869 C CA . ALA A 1 366 ? 2.336 -13.850 46.100 1.00 41.88 366 ALA A CA 1
ATOM 2870 C C . ALA A 1 366 ? 1.873 -12.611 46.885 1.00 41.88 366 ALA A C 1
ATOM 2872 O O . ALA A 1 366 ? 2.224 -11.483 46.543 1.00 41.88 366 ALA A O 1
ATOM 2873 N N . THR A 1 367 ? 1.166 -12.843 47.991 1.00 38.22 367 THR A N 1
ATOM 2874 C CA . THR A 1 367 ? 1.291 -12.086 49.248 1.00 38.22 367 THR A CA 1
ATOM 2875 C C . THR A 1 367 ? 0.602 -12.857 50.383 1.00 38.22 367 THR A C 1
ATOM 2877 O O . THR A 1 367 ? -0.492 -13.378 50.211 1.00 38.22 367 THR A O 1
ATOM 2880 N N . ALA A 1 368 ? 1.279 -12.901 51.536 1.00 37.16 368 ALA A N 1
ATOM 2881 C CA . ALA A 1 368 ? 0.815 -13.328 52.863 1.00 37.16 368 ALA A CA 1
ATOM 2882 C C . ALA A 1 368 ? 0.511 -14.829 53.099 1.00 37.16 368 ALA A C 1
ATOM 2884 O O . ALA A 1 368 ? -0.625 -15.290 53.036 1.00 37.16 368 ALA A O 1
ATOM 2885 N N . LYS A 1 369 ? 1.539 -15.568 53.548 1.00 36.88 369 LYS A N 1
ATOM 2886 C CA . LYS A 1 369 ? 1.364 -16.704 54.471 1.00 36.88 369 LYS A CA 1
ATOM 2887 C C . LYS A 1 369 ? 0.887 -16.131 55.813 1.00 36.88 369 LYS A C 1
ATOM 2889 O O . LYS A 1 369 ? 1.678 -15.519 56.524 1.00 36.88 369 LYS A O 1
ATOM 2894 N N . ALA A 1 370 ? -0.390 -16.298 56.144 1.00 37.28 370 ALA A N 1
ATOM 2895 C CA . ALA A 1 370 ? -0.895 -16.060 57.492 1.00 37.28 370 ALA A CA 1
ATOM 2896 C C . ALA A 1 370 ? -0.676 -17.329 58.330 1.00 37.28 370 ALA A C 1
ATOM 2898 O O . ALA A 1 370 ? -1.197 -18.391 57.992 1.00 37.28 370 ALA A O 1
ATOM 2899 N N . ALA A 1 371 ? 0.126 -17.225 59.390 1.00 51.41 371 ALA A N 1
ATOM 2900 C CA . ALA A 1 371 ? 0.230 -18.245 60.430 1.00 51.41 371 ALA A CA 1
ATOM 2901 C C . ALA A 1 371 ? -1.053 -18.255 61.295 1.00 51.41 371 ALA A C 1
ATOM 2903 O O . ALA A 1 371 ? -1.715 -17.214 61.397 1.00 51.41 371 ALA A O 1
ATOM 2904 N N . PRO A 1 372 ? -1.434 -19.396 61.902 1.00 44.16 372 PRO A N 1
ATOM 2905 C CA . PRO A 1 372 ? -2.609 -19.472 62.766 1.00 44.16 372 PRO A CA 1
ATOM 2906 C C . PRO A 1 372 ? -2.440 -18.571 63.997 1.00 44.16 372 PRO A C 1
ATOM 2908 O O . PRO A 1 372 ? -1.388 -18.552 64.630 1.00 44.16 372 PRO A O 1
ATOM 2911 N N . ARG A 1 373 ? -3.487 -17.797 64.303 1.00 43.00 373 ARG A N 1
ATOM 2912 C CA . ARG A 1 373 ? -3.573 -16.924 65.480 1.00 43.00 373 ARG A CA 1
ATOM 2913 C C . ARG A 1 373 ? -3.638 -17.775 66.746 1.00 43.00 373 ARG A C 1
ATOM 2915 O O . ARG A 1 373 ? -4.618 -18.489 66.941 1.00 43.00 373 ARG A O 1
ATOM 2922 N N . ASP A 1 374 ? -2.621 -17.641 67.583 1.00 43.66 374 ASP A N 1
ATOM 2923 C CA . ASP A 1 374 ? -2.628 -18.113 68.962 1.00 43.66 374 ASP A CA 1
ATOM 2924 C C . ASP A 1 374 ? -3.486 -17.167 69.825 1.00 43.66 374 ASP A C 1
ATOM 2926 O O . ASP A 1 374 ? -3.414 -15.940 69.686 1.00 43.66 374 ASP A O 1
ATOM 2930 N N . LEU A 1 375 ? -4.360 -17.735 70.655 1.00 48.47 375 LEU A N 1
ATOM 2931 C CA . LEU A 1 375 ? -5.322 -17.028 71.506 1.00 48.47 375 LEU A CA 1
ATOM 2932 C C . LEU A 1 375 ? -4.820 -17.026 72.954 1.00 48.47 375 LEU A C 1
ATOM 2934 O O . LEU A 1 375 ? -5.427 -17.630 73.834 1.00 48.47 375 LEU A O 1
ATOM 2938 N N . SER A 1 376 ? -3.740 -16.299 73.222 1.00 39.47 376 SER A N 1
ATOM 2939 C CA . SER A 1 376 ? -3.381 -15.903 74.586 1.00 39.47 376 SER A CA 1
ATOM 2940 C C . SER A 1 376 ? -2.838 -14.480 74.579 1.00 39.47 376 SER A C 1
ATOM 2942 O O . SER A 1 376 ? -1.939 -14.148 73.810 1.00 39.47 376 SER A O 1
ATOM 2944 N N . GLY A 1 377 ? -3.453 -13.619 75.386 1.00 38.56 377 GLY A N 1
ATOM 2945 C CA . GLY A 1 377 ? -3.178 -12.189 75.423 1.00 38.56 377 GLY A CA 1
ATOM 2946 C C . GLY A 1 377 ? -1.816 -11.808 76.007 1.00 38.56 377 GLY A C 1
ATOM 2947 O O . GLY A 1 377 ? -1.121 -12.619 76.607 1.00 38.56 377 GLY A O 1
ATOM 2948 N N . ALA A 1 378 ? -1.545 -10.506 75.874 1.00 45.38 378 ALA A N 1
ATOM 2949 C CA . ALA A 1 378 ? -0.411 -9.729 76.380 1.00 45.38 378 ALA A CA 1
ATOM 2950 C C . ALA A 1 378 ? 0.862 -9.724 75.514 1.00 45.38 378 ALA A C 1
ATOM 2952 O O . ALA A 1 378 ? 1.824 -10.429 75.790 1.00 45.38 378 ALA A O 1
ATOM 2953 N N . GLN A 1 379 ? 0.922 -8.797 74.546 1.00 35.91 379 GLN A N 1
ATOM 2954 C CA . GLN A 1 379 ? 2.176 -8.099 74.237 1.00 35.91 379 GLN A CA 1
ATOM 2955 C C . GLN A 1 379 ? 1.946 -6.759 73.519 1.00 35.91 379 GLN A C 1
ATOM 2957 O O . GLN A 1 379 ? 1.179 -6.651 72.564 1.00 35.91 379 GLN A O 1
ATOM 2962 N N . VAL A 1 380 ? 2.611 -5.730 74.044 1.00 45.50 380 VAL A N 1
ATOM 2963 C CA . VAL A 1 380 ? 2.640 -4.331 73.593 1.00 45.50 380 VAL A CA 1
ATOM 2964 C C . VAL A 1 380 ? 3.461 -4.214 72.296 1.00 45.50 380 VAL A C 1
ATOM 2966 O O . VAL A 1 380 ? 4.549 -4.787 72.245 1.00 45.50 380 VAL A O 1
ATOM 2969 N N . PRO A 1 381 ? 3.019 -3.478 71.256 1.00 45.34 381 PRO A N 1
ATOM 2970 C CA . PRO A 1 381 ? 3.819 -3.315 70.045 1.00 45.34 381 PRO A CA 1
ATOM 2971 C C . PRO A 1 381 ? 4.852 -2.181 70.169 1.00 45.34 381 PRO A C 1
ATOM 2973 O O . PRO A 1 381 ? 4.511 -1.029 70.434 1.00 45.34 381 PRO A O 1
ATOM 2976 N N . ALA A 1 382 ? 6.118 -2.521 69.914 1.00 42.97 382 ALA A N 1
ATOM 2977 C CA . ALA A 1 382 ? 7.217 -1.588 69.668 1.00 42.97 382 ALA A CA 1
ATOM 2978 C C . ALA A 1 382 ? 7.154 -1.002 68.233 1.00 42.97 382 ALA A C 1
ATOM 2980 O O . ALA A 1 382 ? 6.630 -1.661 67.329 1.00 42.97 382 ALA A O 1
ATOM 2981 N N . PRO A 1 383 ? 7.685 0.215 67.992 1.00 52.47 383 PRO A N 1
ATOM 2982 C CA . PRO A 1 383 ? 7.626 0.873 66.684 1.00 52.47 383 PRO A CA 1
ATOM 2983 C C . PRO A 1 383 ? 8.644 0.299 65.676 1.00 52.47 383 PRO A C 1
ATOM 2985 O O . PRO A 1 383 ? 9.762 -0.049 66.065 1.00 52.47 383 PRO A O 1
ATOM 2988 N N . PRO A 1 384 ? 8.312 0.234 64.369 1.00 46.00 384 PRO A N 1
ATOM 2989 C CA . PRO A 1 384 ? 9.226 -0.279 63.358 1.00 46.00 384 PRO A CA 1
ATOM 2990 C C . PRO A 1 384 ? 10.321 0.729 62.987 1.00 46.00 384 PRO A C 1
ATOM 2992 O O . PRO A 1 384 ? 10.077 1.887 62.647 1.00 46.00 384 PRO A O 1
ATOM 2995 N N . THR A 1 385 ? 11.544 0.216 63.022 1.00 38.97 385 THR A N 1
ATOM 2996 C CA . THR A 1 385 ? 12.812 0.822 62.619 1.00 38.97 385 THR A CA 1
ATOM 2997 C C . THR A 1 385 ? 12.872 0.978 61.094 1.00 38.97 385 THR A C 1
ATOM 2999 O O . THR A 1 385 ? 12.623 0.028 60.353 1.00 38.97 385 THR A O 1
ATOM 3002 N N . ALA A 1 386 ? 13.218 2.172 60.610 1.00 44.59 386 ALA A N 1
ATOM 3003 C CA . ALA A 1 386 ? 13.487 2.429 59.196 1.00 44.59 386 ALA A CA 1
ATOM 3004 C C . ALA A 1 386 ? 14.896 1.929 58.809 1.00 44.59 386 ALA A C 1
ATOM 3006 O O . ALA A 1 386 ? 15.836 2.143 59.579 1.00 44.59 386 ALA A O 1
ATOM 3007 N N . PRO A 1 387 ? 15.096 1.310 57.629 1.00 42.97 387 PRO A N 1
ATOM 3008 C CA . PRO A 1 387 ? 16.433 0.975 57.163 1.00 42.97 387 PRO A CA 1
ATOM 3009 C C . PRO A 1 387 ? 17.147 2.212 56.605 1.00 42.97 387 PRO A C 1
ATOM 3011 O O . PRO A 1 387 ? 16.695 2.856 55.657 1.00 42.97 387 PRO A O 1
ATOM 3014 N N . ALA A 1 388 ? 18.308 2.501 57.188 1.00 32.22 388 ALA A N 1
ATOM 3015 C CA . ALA A 1 388 ? 19.316 3.381 56.626 1.00 32.22 388 ALA A CA 1
ATOM 3016 C C . ALA A 1 388 ? 19.928 2.747 55.365 1.00 32.22 388 ALA A C 1
ATOM 3018 O O . ALA A 1 388 ? 20.401 1.613 55.403 1.00 32.22 388 ALA A O 1
ATOM 3019 N N . SER A 1 389 ? 19.977 3.502 54.266 1.00 35.88 389 SER A N 1
ATOM 3020 C CA . SER A 1 389 ? 20.885 3.226 53.152 1.00 35.88 389 SER A CA 1
ATOM 3021 C C . SER A 1 389 ? 21.767 4.444 52.926 1.00 35.88 389 SER A C 1
ATOM 3023 O O . SER A 1 389 ? 21.328 5.493 52.459 1.00 35.88 389 SER A O 1
ATOM 3025 N N . SER A 1 390 ? 23.034 4.274 53.276 1.00 36.06 390 SER A N 1
ATOM 3026 C CA . SER A 1 390 ? 24.161 5.109 52.897 1.00 36.06 390 SER A CA 1
ATOM 3027 C C . SER A 1 390 ? 24.472 4.951 51.403 1.00 36.06 390 SER A C 1
ATOM 3029 O O . SER A 1 390 ? 24.467 3.835 50.891 1.00 36.06 390 SER A O 1
ATOM 3031 N N . ARG A 1 391 ? 24.764 6.060 50.708 1.00 32.19 391 ARG A N 1
ATOM 3032 C CA . ARG A 1 391 ? 25.960 6.262 49.853 1.00 32.19 391 ARG A CA 1
ATOM 3033 C C . ARG A 1 391 ? 25.820 7.476 48.924 1.00 32.19 391 ARG A C 1
ATOM 3035 O O . ARG A 1 391 ? 25.039 7.482 47.984 1.00 32.19 391 ARG A O 1
ATOM 3042 N N . THR A 1 392 ? 26.643 8.479 49.227 1.00 33.25 392 THR A N 1
ATOM 3043 C CA . THR A 1 392 ? 27.631 9.127 48.340 1.00 33.25 392 THR A CA 1
ATOM 3044 C C . THR A 1 392 ? 27.267 9.406 46.873 1.00 33.25 392 THR A C 1
ATOM 3046 O O . THR A 1 392 ? 27.226 8.497 46.053 1.00 33.25 392 THR A O 1
ATOM 3049 N N . GLY A 1 393 ? 27.157 10.708 46.576 1.00 33.50 393 GLY A N 1
ATOM 3050 C CA . GLY A 1 393 ? 27.709 11.450 45.429 1.00 33.50 393 GLY A CA 1
ATOM 3051 C C . GLY A 1 393 ? 27.938 10.746 44.088 1.00 33.50 393 GLY A C 1
ATOM 3052 O O . GLY A 1 393 ? 28.789 9.876 43.981 1.00 33.50 393 GLY A O 1
ATOM 3053 N N . ASN A 1 394 ? 27.310 11.249 43.024 1.00 32.88 394 ASN A N 1
ATOM 3054 C CA . ASN A 1 394 ? 27.977 12.126 42.050 1.00 32.88 394 ASN A CA 1
ATOM 3055 C C . ASN A 1 394 ? 27.013 12.501 40.919 1.00 32.88 394 ASN A C 1
ATOM 3057 O O . ASN A 1 394 ? 26.312 11.663 40.359 1.00 32.88 394 ASN A O 1
ATOM 3061 N N . VAL A 1 395 ? 27.029 13.781 40.565 1.00 38.72 395 VAL A N 1
ATOM 3062 C CA . VAL A 1 395 ? 26.437 14.326 39.340 1.00 38.72 395 VAL A CA 1
ATOM 3063 C C . VAL A 1 395 ? 27.358 13.954 38.168 1.00 38.72 395 VAL A C 1
ATOM 3065 O O . VAL A 1 395 ? 28.578 14.049 38.303 1.00 38.72 395 VAL A O 1
ATOM 3068 N N . PRO A 1 396 ? 26.806 13.558 37.010 1.00 43.06 396 PRO A N 1
ATOM 3069 C CA . PRO A 1 396 ? 27.025 14.405 35.843 1.00 43.06 396 PRO A CA 1
ATOM 3070 C C . PRO A 1 396 ? 25.768 14.615 34.995 1.00 43.06 396 PRO A C 1
ATOM 3072 O O . PRO A 1 396 ? 24.935 13.737 34.779 1.00 43.06 396 PRO A O 1
ATOM 3075 N N . MET A 1 397 ? 25.694 15.836 34.474 1.00 38.47 397 MET A N 1
ATOM 3076 C CA . MET A 1 397 ? 24.835 16.247 33.378 1.00 38.47 397 MET A CA 1
ATOM 3077 C C . MET A 1 397 ? 25.020 15.390 32.115 1.00 38.47 397 MET A C 1
ATOM 3079 O O . MET A 1 397 ? 26.130 14.965 31.801 1.00 38.47 397 MET A O 1
ATOM 3083 N N . ARG A 1 398 ? 23.937 15.374 31.317 1.00 34.16 398 ARG A N 1
ATOM 3084 C CA . ARG A 1 398 ? 23.863 15.298 29.840 1.00 34.16 398 ARG A CA 1
ATOM 3085 C C . ARG A 1 398 ? 23.291 13.985 29.291 1.00 34.16 398 ARG A C 1
ATOM 3087 O O . ARG A 1 398 ? 23.975 12.976 29.211 1.00 34.16 398 ARG A O 1
ATOM 3094 N N . SER A 1 399 ? 22.068 14.051 28.757 1.00 32.09 399 SER A N 1
ATOM 3095 C CA . SER A 1 399 ? 21.765 13.867 27.320 1.00 32.09 399 SER A CA 1
ATOM 3096 C C . SER A 1 399 ? 20.305 13.448 27.055 1.00 32.09 399 SER A C 1
ATOM 3098 O O . SER A 1 399 ? 19.772 12.569 27.712 1.00 32.09 399 SER A O 1
ATOM 3100 N N . LYS A 1 400 ? 19.707 14.123 26.058 1.00 36.59 400 LYS A N 1
ATOM 3101 C CA . LYS A 1 400 ? 18.644 13.719 25.107 1.00 36.59 400 LYS A CA 1
ATOM 3102 C C . LYS A 1 400 ? 17.396 12.961 25.624 1.00 36.59 400 LYS A C 1
ATOM 3104 O O . LYS A 1 400 ? 17.520 11.843 26.111 1.00 36.59 400 LYS A O 1
ATOM 3109 N N . PRO A 1 401 ? 16.168 13.451 25.351 1.00 36.53 401 PRO A N 1
ATOM 3110 C CA . PRO A 1 401 ? 14.979 12.614 25.468 1.00 36.53 401 PRO A CA 1
ATOM 3111 C C . PRO A 1 401 ? 14.968 11.554 24.357 1.00 36.53 401 PRO A C 1
ATOM 3113 O O . PRO A 1 401 ? 14.895 11.866 23.166 1.00 36.53 401 PRO A O 1
ATOM 3116 N N . SER A 1 402 ? 15.063 10.293 24.771 1.00 36.59 402 SER A N 1
ATOM 3117 C CA . SER A 1 402 ? 14.752 9.120 23.965 1.00 36.59 402 SER A CA 1
ATOM 3118 C C . SER A 1 402 ? 13.255 9.078 23.644 1.00 36.59 402 SER A C 1
ATOM 3120 O O . SER A 1 402 ? 12.406 9.543 24.407 1.00 36.59 402 SER A O 1
ATOM 3122 N N . GLY A 1 403 ? 12.947 8.546 22.461 1.00 36.75 403 GLY A N 1
ATOM 3123 C CA . GLY A 1 403 ? 11.595 8.405 21.943 1.00 36.75 403 GLY A CA 1
ATOM 3124 C C . GLY A 1 403 ? 10.680 7.651 22.902 1.00 36.75 403 GLY A C 1
ATOM 3125 O O . GLY A 1 403 ? 11.017 6.595 23.435 1.00 36.75 403 GLY A O 1
ATOM 3126 N N . ARG A 1 404 ? 9.485 8.208 23.090 1.00 35.53 404 ARG A N 1
ATOM 3127 C CA . ARG A 1 404 ? 8.385 7.568 23.802 1.00 35.53 404 ARG A CA 1
ATOM 3128 C C . ARG A 1 404 ? 7.933 6.360 22.979 1.00 35.53 404 ARG A C 1
ATOM 3130 O O . ARG A 1 404 ? 7.302 6.517 21.936 1.00 35.53 404 ARG A O 1
ATOM 3137 N N . GLY A 1 405 ? 8.303 5.168 23.440 1.00 31.86 405 GLY A N 1
ATOM 3138 C CA . GLY A 1 405 ? 7.787 3.903 22.935 1.00 31.86 405 GLY A CA 1
ATOM 3139 C C . GLY A 1 405 ? 6.271 3.850 23.098 1.00 31.86 405 GLY A C 1
ATOM 3140 O O . GLY A 1 405 ? 5.740 4.035 24.193 1.00 31.86 405 GLY A O 1
ATOM 3141 N N . VAL A 1 406 ? 5.583 3.626 21.985 1.00 39.47 406 VAL A N 1
ATOM 3142 C CA . VAL A 1 406 ? 4.172 3.246 21.946 1.00 39.47 406 VAL A CA 1
ATOM 3143 C C . VAL A 1 406 ? 4.075 1.795 22.439 1.00 39.47 406 VAL A C 1
ATOM 3145 O O . VAL A 1 406 ? 4.826 0.956 21.937 1.00 39.47 406 VAL A O 1
ATOM 3148 N N . PRO A 1 407 ? 3.198 1.458 23.402 1.00 37.38 407 PRO A N 1
ATOM 3149 C CA . PRO A 1 407 ? 2.965 0.066 23.766 1.00 37.38 407 PRO A CA 1
ATOM 3150 C C . PRO A 1 407 ? 2.271 -0.667 22.610 1.00 37.38 407 PRO A C 1
ATOM 3152 O O . PRO A 1 407 ? 1.254 -0.212 22.087 1.00 37.38 407 PRO A O 1
ATOM 3155 N N . ALA A 1 408 ? 2.848 -1.799 22.209 1.00 36.28 408 ALA A N 1
ATOM 3156 C CA . ALA A 1 408 ? 2.299 -2.687 21.194 1.00 36.28 408 ALA A CA 1
ATOM 3157 C C . ALA A 1 408 ? 0.928 -3.249 21.629 1.00 36.28 408 ALA A C 1
ATOM 3159 O O . ALA A 1 408 ? 0.803 -3.711 22.767 1.00 36.28 408 ALA A O 1
ATOM 3160 N N . PRO A 1 409 ? -0.090 -3.275 20.749 1.00 39.94 409 PRO A N 1
ATOM 3161 C CA . PRO A 1 409 ? -1.297 -4.048 20.993 1.00 39.94 409 PRO A CA 1
ATOM 3162 C C . PRO A 1 409 ? -0.995 -5.542 20.811 1.00 39.94 409 PRO A C 1
ATOM 3164 O O . PRO A 1 409 ? -0.727 -6.022 19.710 1.00 39.94 409 PRO A O 1
ATOM 3167 N N . THR A 1 410 ? -1.047 -6.294 21.906 1.00 38.00 410 THR A N 1
ATOM 3168 C CA . THR A 1 410 ? -1.180 -7.754 21.880 1.00 38.00 410 THR A CA 1
ATOM 3169 C C . THR A 1 410 ? -2.567 -8.117 21.367 1.00 38.00 410 THR A C 1
ATOM 3171 O O . THR A 1 410 ? -3.559 -7.807 22.022 1.00 38.00 410 THR A O 1
ATOM 3174 N N . GLY A 1 411 ? -2.619 -8.780 20.211 1.00 42.09 411 GLY A N 1
ATOM 3175 C CA . GLY A 1 411 ? -3.846 -9.347 19.643 1.00 42.09 411 GLY A CA 1
ATOM 3176 C C . GLY A 1 411 ? -4.070 -8.994 18.175 1.00 42.09 411 GLY A C 1
ATOM 3177 O O . GLY A 1 411 ? -5.127 -8.480 17.832 1.00 42.09 411 GLY A O 1
ATOM 3178 N N . ALA A 1 412 ? -3.089 -9.255 17.307 1.00 31.81 412 ALA A N 1
ATOM 3179 C CA . ALA A 1 412 ? -3.302 -9.254 15.864 1.00 31.81 412 ALA A CA 1
ATOM 3180 C C . ALA A 1 412 ? -3.446 -10.705 15.391 1.00 31.81 412 ALA A C 1
ATOM 3182 O O . ALA A 1 412 ? -2.503 -11.492 15.485 1.00 31.81 412 ALA A O 1
ATOM 3183 N N . ALA A 1 413 ? -4.634 -11.045 14.894 1.00 41.19 413 ALA A N 1
ATOM 3184 C CA . ALA A 1 413 ? -4.807 -12.173 13.993 1.00 41.19 413 ALA A CA 1
ATOM 3185 C C . ALA A 1 413 ? -3.818 -12.029 12.824 1.00 41.19 413 A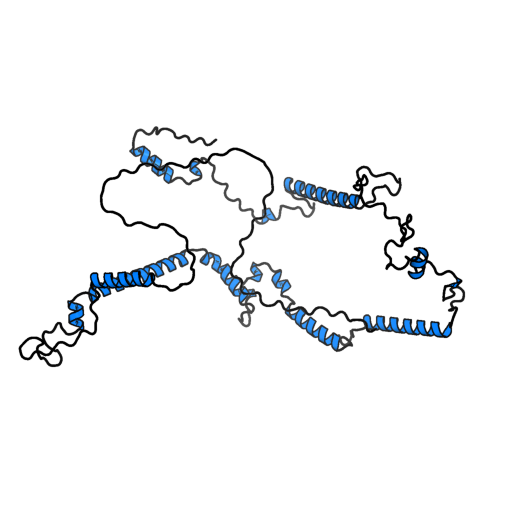LA A C 1
ATOM 3187 O O . ALA A 1 413 ? -3.533 -10.912 12.381 1.00 41.19 413 ALA A O 1
ATOM 3188 N N . ALA A 1 414 ? -3.263 -13.156 12.376 1.00 41.06 414 ALA A N 1
ATOM 3189 C CA . ALA A 1 414 ? -2.261 -13.202 11.320 1.00 41.06 414 ALA A CA 1
ATOM 3190 C C . ALA A 1 414 ? -2.697 -12.353 10.107 1.00 41.06 414 ALA A C 1
ATOM 3192 O O . ALA A 1 414 ? -3.839 -12.482 9.659 1.00 41.06 414 ALA A O 1
ATOM 3193 N N . PRO A 1 415 ? -1.825 -11.481 9.568 1.00 39.91 415 PRO A N 1
ATOM 3194 C CA . PRO A 1 415 ? -2.154 -10.726 8.372 1.00 39.91 415 PRO A CA 1
ATOM 3195 C C . PRO A 1 415 ? -2.365 -11.708 7.219 1.00 39.91 415 PRO A C 1
ATOM 3197 O O . PRO A 1 415 ? -1.508 -12.553 6.954 1.00 39.91 415 PRO A O 1
ATOM 3200 N N . ALA A 1 416 ? -3.505 -11.585 6.538 1.00 53.78 416 ALA A N 1
ATOM 3201 C CA . ALA A 1 416 ? -3.761 -12.289 5.291 1.00 53.78 416 ALA A CA 1
ATOM 3202 C C . ALA A 1 416 ? -2.568 -12.103 4.327 1.00 53.78 416 ALA A C 1
ATOM 3204 O O . ALA A 1 416 ? -1.964 -11.020 4.304 1.00 53.78 416 ALA A O 1
ATOM 3205 N N . PRO A 1 417 ? -2.199 -13.138 3.550 1.00 49.78 417 PRO A N 1
ATOM 3206 C CA . PRO A 1 417 ? -1.081 -13.053 2.624 1.00 49.78 417 PRO A CA 1
ATOM 3207 C C . PRO A 1 417 ? -1.310 -11.883 1.669 1.00 49.78 417 PRO A C 1
ATOM 3209 O O . PRO A 1 417 ? -2.358 -11.773 1.032 1.00 49.78 417 PRO A O 1
ATOM 3212 N N . ARG A 1 418 ? -0.326 -10.982 1.586 1.00 45.16 418 ARG A N 1
ATOM 3213 C CA . ARG A 1 418 ? -0.319 -9.927 0.568 1.00 45.16 418 ARG A CA 1
ATOM 3214 C C . ARG A 1 418 ? -0.450 -10.611 -0.799 1.00 45.16 418 ARG A C 1
ATOM 3216 O O . ARG A 1 418 ? 0.283 -11.578 -1.019 1.00 45.16 418 ARG A O 1
ATOM 3223 N N . PRO A 1 419 ? -1.321 -10.142 -1.710 1.00 43.03 419 PRO A N 1
ATOM 3224 C CA . PRO A 1 419 ? -1.327 -10.662 -3.068 1.00 43.03 419 PRO A CA 1
ATOM 3225 C C . PRO A 1 419 ? 0.075 -10.460 -3.642 1.00 43.03 419 PRO A C 1
ATOM 3227 O O . PRO A 1 419 ? 0.587 -9.338 -3.682 1.00 43.03 419 PRO A O 1
ATOM 3230 N N . SER A 1 420 ? 0.730 -11.563 -4.003 1.00 46.06 420 SER A N 1
ATOM 3231 C CA . SER A 1 420 ? 2.019 -11.535 -4.676 1.00 46.06 420 SER A CA 1
ATOM 3232 C C . SER A 1 420 ? 1.821 -10.808 -5.998 1.00 46.06 420 SER A C 1
ATOM 3234 O O . SER A 1 420 ? 1.226 -11.356 -6.925 1.00 46.06 420 SER A O 1
ATOM 3236 N N . VAL A 1 421 ? 2.278 -9.561 -6.080 1.00 46.22 421 VAL A N 1
ATOM 3237 C CA . VAL A 1 421 ? 2.406 -8.877 -7.364 1.00 46.22 421 VAL A CA 1
ATOM 3238 C C . VAL A 1 421 ? 3.387 -9.722 -8.182 1.00 46.22 421 VAL A C 1
ATOM 3240 O O . VAL A 1 421 ? 4.518 -9.910 -7.724 1.00 46.22 421 VAL A O 1
ATOM 3243 N N . PRO A 1 422 ? 2.982 -10.300 -9.327 1.00 48.59 422 PRO A N 1
ATOM 3244 C CA . PRO A 1 422 ? 3.907 -11.047 -10.162 1.00 48.59 422 PRO A CA 1
ATOM 3245 C C . PRO A 1 422 ? 5.040 -10.105 -10.569 1.00 48.59 422 PRO A C 1
ATOM 3247 O O . PRO A 1 422 ? 4.802 -9.038 -11.135 1.00 48.59 422 PRO A O 1
ATOM 3250 N N . ALA A 1 423 ? 6.271 -10.478 -10.216 1.00 46.34 423 ALA A N 1
ATOM 3251 C CA . ALA A 1 423 ? 7.456 -9.743 -10.620 1.00 46.34 423 ALA A CA 1
ATOM 3252 C C . ALA A 1 423 ? 7.469 -9.640 -12.151 1.00 46.34 423 ALA A C 1
ATOM 3254 O O . ALA A 1 423 ? 7.311 -10.652 -12.840 1.00 46.34 423 ALA A O 1
ATOM 3255 N N . LEU A 1 424 ? 7.640 -8.419 -12.664 1.00 42.94 424 LEU A N 1
ATOM 3256 C CA . LEU A 1 424 ? 7.823 -8.144 -14.085 1.00 42.94 424 LEU A CA 1
ATOM 3257 C C . LEU A 1 424 ? 8.969 -9.029 -14.607 1.00 42.94 424 LEU A C 1
ATOM 3259 O O . LEU A 1 424 ? 10.135 -8.798 -14.283 1.00 42.94 424 LEU A O 1
ATOM 3263 N N . LYS A 1 425 ? 8.647 -10.062 -15.392 1.00 45.66 425 LYS A N 1
ATOM 3264 C CA . LYS A 1 425 ? 9.651 -10.805 -16.155 1.00 45.66 425 LYS A CA 1
ATOM 3265 C C . LYS A 1 425 ? 10.083 -9.909 -17.306 1.00 45.66 425 LYS A C 1
ATOM 3267 O O . LYS A 1 425 ? 9.361 -9.765 -18.287 1.00 45.66 425 LYS A O 1
ATOM 3272 N N . LEU A 1 426 ? 11.247 -9.285 -17.161 1.00 47.06 426 LEU A N 1
ATOM 3273 C C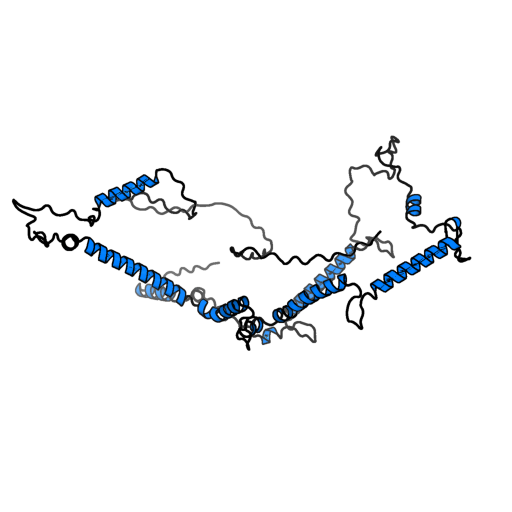A . LEU A 1 426 ? 11.927 -8.667 -18.291 1.00 47.06 426 LEU A CA 1
ATOM 3274 C C . LEU A 1 426 ? 12.271 -9.772 -19.305 1.00 47.06 426 LEU A C 1
ATOM 3276 O O . LEU A 1 426 ? 12.748 -10.833 -18.888 1.00 47.06 426 LEU A O 1
ATOM 3280 N N . PRO A 1 427 ? 12.020 -9.565 -20.608 1.00 48.53 427 PRO A N 1
ATOM 3281 C CA . PRO A 1 427 ? 12.344 -10.551 -21.626 1.00 48.53 427 PRO A CA 1
ATOM 3282 C C . PRO A 1 427 ? 13.861 -10.756 -21.671 1.00 48.53 427 PRO A C 1
ATOM 3284 O O . PRO A 1 427 ? 14.629 -9.831 -21.932 1.00 48.53 427 PRO A O 1
ATOM 3287 N N . THR A 1 428 ? 14.300 -11.983 -21.401 1.00 55.38 428 THR A N 1
ATOM 3288 C CA . THR A 1 428 ? 15.666 -12.423 -21.682 1.00 55.38 428 THR A CA 1
ATOM 3289 C C . THR A 1 428 ? 15.852 -12.454 -23.193 1.00 55.38 428 THR A C 1
ATOM 3291 O O . THR A 1 428 ? 15.131 -13.172 -23.885 1.00 55.38 428 THR A O 1
ATOM 3294 N N . SER A 1 429 ? 16.798 -11.658 -23.696 1.00 36.66 429 SER A N 1
ATOM 3295 C CA . SER A 1 429 ? 17.200 -11.660 -25.104 1.00 36.66 429 SER A CA 1
ATOM 3296 C C . SER A 1 429 ? 17.582 -13.082 -25.533 1.00 36.66 429 SER A C 1
ATOM 3298 O O . SER A 1 429 ? 18.401 -13.693 -24.841 1.00 36.66 429 SER A O 1
ATOM 3300 N N . PRO A 1 430 ? 17.038 -13.616 -26.641 1.00 53.62 430 PRO A N 1
ATOM 3301 C CA . PRO A 1 430 ? 17.579 -14.830 -27.234 1.00 53.62 430 PRO A CA 1
ATOM 3302 C C . PRO A 1 430 ? 19.004 -14.549 -27.730 1.00 53.62 430 PRO A C 1
ATOM 3304 O O . PRO A 1 430 ? 19.277 -13.458 -28.243 1.00 53.62 430 PRO A O 1
ATOM 3307 N N . ALA A 1 431 ? 19.894 -15.508 -27.470 1.00 42.62 431 ALA A N 1
ATOM 3308 C CA . ALA A 1 431 ? 21.276 -15.538 -27.939 1.00 42.62 431 ALA A CA 1
ATOM 3309 C C . ALA A 1 431 ? 21.355 -16.008 -29.394 1.00 42.62 431 ALA A C 1
ATOM 3311 O O . ALA A 1 431 ? 20.492 -16.834 -29.779 1.00 42.62 431 ALA A O 1
#

Foldseek 3Di:
DDPPPPPDPPDPDPVVVVVVVVVVVVDDPCVVVVHPDDPDPPPQDPVNVVQQADPVVRAGPDVVVRVVVVVVVVVVVVVVVVVVVVPDDQADPVPRHGDPPCDPPPPDPDPDDPPPPDQADPVPRHGPDPPDDHDDDPVVVCVVVCVDPDDPVRDQADPVVRAGPPPRPVVVVVVVVVVVVVVVVVCCVVPQADPVVRAGPDPVVRVVVVVVVVVCVVCPPVVVLVPDDPCSNLDVPNQADPVVRDGPHPVSPVVSVCVVCVVVVVPCVVVVVVVVVVVVVVVVVVVVVVVVVVQLQDPVNQCVVLVNVPQADPVPRAGCDDDPHDPRDDRPDDRPDDPVRVVVVVVVVVVVVVDDDDDDDDDDDDDDPDDDDDPDDDDDDDDDDDDDDDDDDDDDDDDDDDDDDDDDDDDDDDDDDDPPPPPPPDDDDDD

Radius of gyration: 49.11 Å; chains: 1; bounding box: 120×92×127 Å